Protein AF-A0A8I0VM81-F1 (afdb_monomer)

Sequence (517 aa):
MTWNPAQVHGLEARKIKYLVVPFTRGTGVDLGCGQERIWPGTLGIDRTLSPHGAGIARDIADLSIFADQSLDHLFSSHALDHFPAHRTREILGEWWRVLKPGGYLVLYLPHKDHFPQVGQPGCPPEHRCDLDEDTLLDLMRSIASPSGFGVVVEINEVRHAGHEYSLLQVFQKTRQPGFTAAPSLSGRKRALVIRYGGFGDILQAASVFPGLKAQGYEVWVNTTPKGRDILAFDPHIDGWWLQDTDQVPNTELGDYWQALRQRFDRVINLSESVEETLLTLPHRVNDQWHNQARRLLLNHNHMTVIHALAGVPEGSRLRFHASPVEQRQAQRMRQALGKGAVVMWVLSGSSLHKAWPFVDHVLAALLMTRPDIRIVLVGDAACRILEGGWRLERRVFRRSGRWSMRRTLSFAQQVDVLVGPETGVMNAMGLENVGKVLFLSHSSVENISSHWKNTINLKPPTEVTCHPCHRLHYGWERCHRDPQTGAAWCAAAIAPDRVTAAILFLLGEFHEKRRGH

Radius of gyration: 28.08 Å; Cα contacts (8 Å, |Δi|>4): 1037; chains: 1; bounding box: 65×52×95 Å

pLDDT: mean 93.03, std 8.98, range [35.0, 98.81]

Solvent-accessible surface area (backbone atoms only — not comparable to full-atom values): 28157 Å² total; per-residue (Å²): 115,53,61,52,83,93,74,66,81,91,56,71,53,71,82,47,44,68,81,41,42,60,52,65,37,80,56,33,40,22,39,44,25,44,66,50,30,90,33,92,85,45,47,13,30,12,78,52,70,28,101,60,13,5,79,39,64,41,62,79,69,60,56,78,94,50,57,71,47,68,25,35,14,41,38,34,40,72,38,72,38,50,39,48,61,90,47,49,60,60,33,52,40,45,57,54,45,26,36,18,71,74,12,24,43,37,42,38,36,61,20,45,78,22,34,62,37,72,92,41,87,86,36,57,89,62,52,42,35,73,39,50,74,64,59,52,51,53,46,50,49,68,45,28,67,84,66,58,27,10,39,35,38,72,39,84,43,85,39,64,65,86,88,33,26,27,30,41,37,29,37,32,32,31,75,59,65,53,79,43,68,48,81,71,78,88,81,60,49,34,33,35,40,32,36,63,82,57,71,36,52,41,46,58,58,53,30,44,39,63,41,44,44,74,72,59,34,44,30,28,40,30,26,34,66,76,47,45,64,63,49,71,53,42,89,55,60,74,47,75,47,41,43,56,87,77,53,68,52,80,90,45,48,66,61,40,56,54,56,49,50,78,76,30,84,34,70,37,77,53,51,58,57,45,51,68,60,38,23,24,42,82,94,43,75,74,53,72,52,57,68,66,57,44,51,71,73,30,61,50,39,50,64,57,52,48,20,56,75,61,72,34,76,79,72,94,54,47,66,72,43,64,47,76,66,46,46,54,51,25,51,52,53,48,55,73,72,49,82,60,54,35,39,35,36,40,58,49,36,101,32,68,54,26,33,57,80,52,58,67,62,32,52,54,49,47,59,71,77,35,84,53,48,32,39,37,40,34,34,53,63,76,45,42,67,81,46,55,90,43,74,81,44,88,49,48,44,82,33,30,53,71,55,54,68,63,59,48,51,35,35,56,77,66,33,53,33,41,35,30,32,86,29,36,70,53,58,44,41,30,67,38,85,40,24,32,42,37,40,41,40,32,51,47,55,56,26,74,46,71,80,38,38,59,60,48,79,43,61,40,53,86,84,46,75,62,58,52,52,36,52,59,52,94,58,65,92,86,46,63,64,30,87,88,75,66,29,23,38,44,32,60,55,46,56,51,67,62,54,44,52,52,54,44,46,68,72,53,74,73,70,76,82,81,77,85,131

Secondary structure (DSSP, 8-state):
----GGG--S-GGGGTGGGGGGGS-SSEEEET-TT--SSTTSEEEESS--TTS-SEES-TT--TTS-TT-EEEEEEES-GGGS-HHHHHHHHHHHHHHEEEEEEEEEEEE-TTTSPPTTSTT--TT------HHHHHHHHHHHHHHHT-EEEEEEEEEE-STT--EEEEEEEEESS--EEEPPPP-SS-EEEEE--S-HHHHHHHHTTHHHHHHTTPEEEEEE-HHHHHHHTT-TT--EEEE--TTSS-GGGHHHHHHHHTTTSSEEEE-TTTTBTTTBBPTTSGGGGS-HHHHHHHH-S-HHHHHHHHTT---S--------HHHHHHHHHHHHHT-SS-EEEEE-B-SSGGGB-TTHHHHHHHHHHH-TT-EEEEE--SGGGGTTGGGTT-TTEEE-TTTS-HHHHHHHHTT-SEEEEESSHHHHHHTTSSSEEEEE-SSS-HHHHTTT-SSEEEEPPPTT-TT-S--B--SSGGGSPBPTTT-SBHHHHTS-HHHHHHHHHHHTTTTSTTSS--

Mean predicted aligned error: 5.78 Å

Structure (mmCIF, N/CA/C/O backbone):
data_AF-A0A8I0VM81-F1
#
_entry.id   AF-A0A8I0VM81-F1
#
loop_
_atom_site.group_PDB
_atom_site.id
_atom_site.type_symbol
_atom_site.label_atom_id
_atom_site.label_alt_id
_atom_site.label_comp_id
_atom_site.label_asym_id
_atom_site.label_entity_id
_atom_site.label_seq_id
_atom_site.pdbx_PDB_ins_code
_atom_site.Cartn_x
_atom_site.Cartn_y
_atom_site.Cartn_z
_atom_site.occupancy
_atom_site.B_iso_or_equiv
_atom_site.auth_seq_id
_atom_site.auth_comp_id
_atom_site.auth_asym_id
_atom_site.auth_atom_id
_atom_site.pdbx_PDB_model_num
ATOM 1 N N . MET A 1 1 ? 32.834 -9.436 -25.940 1.00 58.72 1 MET A N 1
ATOM 2 C CA . MET A 1 1 ? 31.536 -9.588 -26.626 1.00 58.72 1 MET A CA 1
ATOM 3 C C . MET A 1 1 ? 30.757 -10.700 -25.939 1.00 58.72 1 MET A C 1
ATOM 5 O O . MET A 1 1 ? 31.308 -11.784 -25.784 1.00 58.72 1 MET A O 1
ATOM 9 N N . THR A 1 2 ? 29.548 -10.404 -25.459 1.00 74.75 2 THR A N 1
ATOM 10 C CA . THR A 1 2 ? 28.706 -11.318 -24.650 1.00 74.75 2 THR A CA 1
ATOM 11 C C . THR A 1 2 ? 27.475 -11.799 -25.417 1.00 74.75 2 THR A C 1
ATOM 13 O O . THR A 1 2 ? 26.868 -12.802 -25.054 1.00 74.75 2 THR A O 1
ATOM 16 N N . TRP A 1 3 ? 27.112 -11.086 -26.484 1.00 78.00 3 TRP A N 1
ATOM 17 C CA . TRP A 1 3 ? 26.003 -11.423 -27.362 1.00 78.00 3 TRP A CA 1
ATOM 18 C C . TRP A 1 3 ? 26.213 -12.745 -28.116 1.00 78.00 3 TRP A C 1
ATOM 20 O O . TRP A 1 3 ? 27.308 -13.037 -28.602 1.00 78.00 3 TRP A O 1
ATOM 30 N N . ASN A 1 4 ? 25.133 -13.518 -28.244 1.00 75.69 4 ASN A N 1
ATOM 31 C CA . ASN A 1 4 ? 25.084 -14.758 -29.009 1.00 75.69 4 ASN A CA 1
ATOM 32 C C . ASN A 1 4 ? 23.748 -14.840 -29.772 1.00 75.69 4 ASN A C 1
ATOM 34 O O . ASN A 1 4 ? 22.698 -14.886 -29.124 1.00 75.69 4 ASN A O 1
ATOM 38 N N . PRO A 1 5 ? 23.753 -14.925 -31.117 1.00 73.06 5 PRO A N 1
ATOM 39 C CA . PRO A 1 5 ? 22.527 -14.958 -31.916 1.00 73.06 5 PRO A CA 1
ATOM 40 C C . PRO A 1 5 ? 21.625 -16.158 -31.594 1.00 73.06 5 PRO A C 1
ATOM 42 O O . PRO A 1 5 ? 20.412 -16.065 -31.741 1.00 73.06 5 PRO A O 1
ATOM 45 N N . ALA A 1 6 ? 22.183 -17.266 -31.095 1.00 72.00 6 ALA A N 1
ATOM 46 C CA . ALA A 1 6 ? 21.407 -18.443 -30.694 1.00 72.00 6 ALA A CA 1
ATOM 47 C C . ALA A 1 6 ? 20.615 -18.249 -29.384 1.00 72.00 6 ALA A C 1
ATOM 49 O O . ALA A 1 6 ? 19.796 -19.096 -29.033 1.00 72.00 6 ALA A O 1
ATOM 50 N N . GLN A 1 7 ? 20.879 -17.169 -28.642 1.00 66.69 7 GLN A N 1
ATOM 51 C CA . GLN A 1 7 ? 20.300 -16.879 -27.323 1.00 66.69 7 GLN A CA 1
ATOM 52 C C . GLN A 1 7 ? 19.386 -15.642 -27.342 1.00 66.69 7 GLN A C 1
ATOM 54 O O . GLN A 1 7 ? 18.894 -15.215 -26.297 1.00 66.69 7 GLN A O 1
ATOM 59 N N . VAL A 1 8 ? 19.149 -15.062 -28.524 1.00 67.44 8 VAL A N 1
ATOM 60 C CA . VAL A 1 8 ? 18.204 -13.958 -28.712 1.00 67.44 8 VAL A CA 1
ATOM 61 C C . VAL A 1 8 ? 16.804 -14.542 -28.861 1.00 67.44 8 VAL A C 1
ATOM 63 O O . VAL A 1 8 ? 16.516 -15.272 -29.807 1.00 67.44 8 VAL A O 1
ATOM 66 N N . HIS A 1 9 ? 15.920 -14.218 -27.920 1.00 62.53 9 HIS A N 1
ATOM 67 C CA . HIS A 1 9 ? 14.547 -14.736 -27.897 1.00 62.53 9 HIS A CA 1
ATOM 68 C C . HIS A 1 9 ? 13.493 -13.685 -28.276 1.00 62.53 9 HIS A C 1
ATOM 70 O O . HIS A 1 9 ? 12.300 -13.941 -28.143 1.00 62.53 9 HIS A O 1
ATOM 76 N N . GLY A 1 10 ? 13.918 -12.497 -28.724 1.00 67.06 10 GLY A N 1
ATOM 77 C CA . GLY A 1 10 ? 13.030 -11.429 -29.201 1.00 67.06 10 GLY A CA 1
ATOM 78 C C . GLY A 1 10 ? 12.176 -10.754 -28.121 1.00 67.06 10 GLY A C 1
ATOM 79 O O . GLY A 1 10 ? 11.308 -9.959 -28.455 1.00 67.06 10 GLY A O 1
ATOM 80 N N . LEU A 1 11 ? 12.401 -11.062 -26.838 1.00 83.00 11 LEU A N 1
ATOM 81 C CA . LEU A 1 11 ? 11.611 -10.574 -25.698 1.00 83.00 11 LEU A CA 1
ATOM 82 C C . LEU A 1 11 ? 12.525 -10.103 -24.559 1.00 83.00 11 LEU A C 1
ATOM 84 O O . LEU A 1 11 ? 12.407 -10.524 -23.406 1.00 83.00 11 LEU A O 1
ATOM 88 N N . GLU A 1 12 ? 13.471 -9.232 -24.904 1.00 90.75 12 GLU A N 1
ATOM 89 C CA . GLU A 1 12 ? 14.522 -8.728 -24.011 1.00 90.75 12 GLU A CA 1
ATOM 90 C C . GLU A 1 12 ? 13.960 -8.024 -22.764 1.00 90.75 12 GLU A C 1
ATOM 92 O O . GLU A 1 12 ? 14.500 -8.186 -21.668 1.00 90.75 12 GLU A O 1
ATOM 97 N N . ALA A 1 13 ? 12.807 -7.355 -22.884 1.00 92.25 13 ALA A N 1
ATOM 98 C CA . ALA A 1 13 ? 12.111 -6.709 -21.770 1.00 92.25 13 ALA A CA 1
ATOM 99 C C . ALA A 1 13 ? 11.841 -7.658 -20.584 1.00 92.25 13 ALA A C 1
ATOM 101 O O . ALA A 1 13 ? 11.874 -7.231 -19.425 1.00 92.25 13 ALA A O 1
ATOM 102 N N . ARG A 1 14 ? 11.642 -8.965 -20.834 1.00 92.19 14 ARG A N 1
ATOM 103 C CA . ARG A 1 14 ? 11.412 -9.967 -19.776 1.00 92.19 14 ARG A CA 1
ATOM 104 C C . ARG A 1 14 ? 12.571 -10.060 -18.783 1.00 92.19 14 ARG A C 1
ATOM 106 O O . ARG A 1 14 ? 12.332 -10.373 -17.620 1.00 92.19 14 ARG A O 1
ATOM 113 N N . LYS A 1 15 ? 13.803 -9.751 -19.209 1.00 91.94 15 LYS A N 1
ATOM 114 C CA . LYS A 1 15 ? 15.009 -9.813 -18.363 1.00 91.94 15 LYS A CA 1
ATOM 115 C C . LYS A 1 15 ? 14.987 -8.776 -17.238 1.00 91.94 15 LYS A C 1
ATOM 117 O O . LYS A 1 15 ? 15.575 -9.005 -16.184 1.00 91.94 15 LYS A O 1
ATOM 122 N N . ILE A 1 16 ? 14.286 -7.656 -17.437 1.00 93.25 16 ILE A N 1
ATOM 123 C CA . ILE A 1 16 ? 14.279 -6.532 -16.491 1.00 93.25 16 ILE A CA 1
ATOM 124 C C . ILE A 1 16 ? 12.892 -6.116 -16.009 1.00 93.25 16 ILE A C 1
ATOM 126 O O . ILE A 1 16 ? 12.821 -5.275 -15.114 1.00 93.25 16 ILE A O 1
ATOM 130 N N . LYS A 1 17 ? 11.797 -6.695 -16.528 1.00 94.44 17 LYS A N 1
ATOM 131 C CA . LYS A 1 17 ? 10.436 -6.200 -16.249 1.00 94.44 17 LYS A CA 1
ATOM 132 C C . LYS A 1 17 ? 10.152 -6.038 -14.754 1.00 94.44 17 LYS A C 1
ATOM 134 O O . LYS A 1 17 ? 9.746 -4.973 -14.304 1.00 94.44 17 LYS A O 1
ATOM 139 N N . TYR A 1 18 ? 10.507 -7.032 -13.944 1.00 95.31 18 TYR A N 1
ATOM 140 C CA . TYR A 1 18 ? 10.330 -7.001 -12.488 1.00 95.31 18 TYR A CA 1
ATOM 141 C C . TYR A 1 18 ? 11.178 -5.940 -11.772 1.00 95.31 18 TYR A C 1
ATOM 143 O O . TYR A 1 18 ? 10.794 -5.441 -10.717 1.00 95.31 18 TYR A O 1
ATOM 151 N N . LEU A 1 19 ? 12.317 -5.562 -12.349 1.00 92.31 19 LEU A N 1
ATOM 152 C CA . LEU A 1 19 ? 13.244 -4.586 -11.775 1.00 92.31 19 LEU A CA 1
ATOM 153 C C . LEU A 1 19 ? 12.796 -3.146 -12.041 1.00 92.31 19 LEU A C 1
ATOM 155 O O . LEU A 1 19 ? 13.260 -2.234 -11.362 1.00 92.31 19 LEU A O 1
ATOM 159 N N . VAL A 1 20 ? 11.882 -2.946 -12.996 1.00 95.31 20 VAL A N 1
ATOM 160 C CA . VAL A 1 20 ? 11.393 -1.620 -13.392 1.00 95.31 20 VAL A CA 1
ATOM 161 C C . VAL A 1 20 ? 9.955 -1.334 -12.956 1.00 95.31 20 VAL A C 1
ATOM 163 O O . VAL A 1 20 ? 9.385 -0.308 -13.329 1.00 95.31 20 VAL A O 1
ATOM 166 N N . VAL A 1 21 ? 9.367 -2.202 -12.124 1.00 97.00 21 VAL A N 1
ATOM 167 C CA . VAL A 1 21 ? 8.004 -2.040 -11.585 1.00 97.00 21 VAL A CA 1
ATOM 168 C C . VAL A 1 21 ? 7.777 -0.647 -10.974 1.00 97.00 21 VAL A C 1
ATOM 170 O O . VAL A 1 21 ? 6.811 0.001 -11.379 1.00 97.00 21 VAL A O 1
ATOM 173 N N . PRO A 1 22 ? 8.652 -0.096 -10.104 1.00 96.25 22 PRO A N 1
ATOM 174 C CA . PRO A 1 22 ? 8.418 1.227 -9.515 1.00 96.25 22 PRO A CA 1
ATOM 175 C C . PRO A 1 22 ? 8.379 2.377 -10.529 1.00 96.25 22 PRO A C 1
ATOM 177 O O . PRO A 1 22 ? 7.741 3.397 -10.263 1.00 96.25 22 PRO A O 1
ATOM 180 N N . PHE A 1 23 ? 9.035 2.203 -11.679 1.00 97.06 23 PHE A N 1
ATOM 181 C CA . PHE A 1 23 ? 9.222 3.224 -12.714 1.00 97.06 23 PHE A CA 1
ATOM 182 C C . PHE A 1 23 ? 8.227 3.092 -13.872 1.00 97.06 23 PHE A C 1
ATOM 184 O O . PHE A 1 23 ? 8.197 3.933 -14.760 1.00 97.06 23 PHE A O 1
ATOM 191 N N . THR A 1 24 ? 7.392 2.052 -13.859 1.00 97.31 24 THR A N 1
ATOM 192 C CA . THR A 1 24 ? 6.372 1.772 -14.886 1.00 97.31 24 THR A CA 1
ATOM 193 C C . THR A 1 24 ? 4.955 1.856 -14.311 1.00 97.31 24 THR A C 1
ATOM 195 O O . THR A 1 24 ? 4.049 1.125 -14.701 1.00 97.31 24 THR A O 1
ATOM 198 N N . ARG A 1 25 ? 4.776 2.749 -13.331 1.00 96.19 25 ARG A N 1
ATOM 199 C CA . ARG A 1 25 ? 3.513 3.011 -12.621 1.00 96.19 25 ARG A CA 1
ATOM 200 C C . ARG A 1 25 ? 2.674 4.079 -13.323 1.00 96.19 25 ARG A C 1
ATOM 202 O O . ARG A 1 25 ? 3.205 4.912 -14.056 1.00 96.19 25 ARG A O 1
ATOM 209 N N . GLY A 1 26 ? 1.371 4.093 -13.054 1.00 95.56 26 GLY A N 1
ATOM 210 C CA . GLY A 1 26 ? 0.428 5.032 -13.664 1.00 95.56 26 GLY A CA 1
ATOM 211 C C . GLY A 1 26 ? 0.175 4.780 -15.155 1.00 95.56 26 GLY A C 1
ATOM 212 O O . GLY A 1 26 ? 0.268 3.657 -15.643 1.00 95.56 26 GLY A O 1
ATOM 213 N N . THR A 1 27 ? -0.178 5.841 -15.881 1.00 96.62 27 THR A N 1
ATOM 214 C CA . THR A 1 27 ? -0.469 5.788 -17.321 1.00 96.62 27 THR A CA 1
ATOM 215 C C . THR A 1 27 ? 0.825 5.907 -18.113 1.00 96.62 27 THR A C 1
ATOM 217 O O . THR A 1 27 ? 1.465 6.957 -18.083 1.00 96.62 27 THR A O 1
ATOM 220 N N . GLY A 1 28 ? 1.203 4.876 -18.861 1.00 96.56 28 GLY A N 1
ATOM 221 C CA . GLY A 1 28 ? 2.405 4.936 -19.685 1.00 96.56 28 GLY A CA 1
ATOM 222 C C . GLY A 1 28 ? 2.358 4.065 -20.923 1.00 96.56 28 GLY A C 1
ATOM 223 O O . GLY A 1 28 ? 1.362 3.387 -21.200 1.00 96.56 28 GLY A O 1
ATOM 224 N N . VAL A 1 29 ? 3.443 4.156 -21.685 1.00 98.00 29 VAL A N 1
ATOM 225 C CA . VAL A 1 29 ? 3.566 3.569 -23.018 1.00 98.00 29 VAL A CA 1
ATOM 226 C C . VAL A 1 29 ? 4.825 2.715 -23.107 1.00 98.00 29 VAL A C 1
ATOM 228 O O . VAL A 1 29 ? 5.884 3.113 -22.623 1.00 98.00 29 VAL A O 1
ATOM 231 N N . ASP A 1 30 ? 4.691 1.562 -23.752 1.00 98.06 30 ASP A N 1
ATOM 232 C CA . ASP A 1 30 ? 5.778 0.677 -24.153 1.00 98.06 30 ASP A CA 1
ATOM 233 C C . ASP A 1 30 ? 6.073 0.879 -25.649 1.00 98.06 30 ASP A C 1
ATOM 235 O O . ASP A 1 30 ? 5.222 0.615 -26.506 1.00 98.06 30 ASP A O 1
ATOM 239 N N . LEU A 1 31 ? 7.247 1.432 -25.948 1.00 98.19 31 LEU A N 1
ATOM 240 C CA . LEU A 1 31 ? 7.674 1.887 -27.267 1.00 98.19 31 LEU A CA 1
ATOM 241 C C . LEU A 1 31 ? 8.590 0.849 -27.918 1.00 98.19 31 LEU A C 1
ATOM 243 O O . LEU A 1 31 ? 9.708 0.620 -27.450 1.00 98.19 31 LEU A O 1
ATOM 247 N N . GLY A 1 32 ? 8.139 0.281 -29.036 1.00 95.56 32 GLY A N 1
ATOM 248 C CA . GLY A 1 32 ? 8.839 -0.808 -29.720 1.00 95.56 32 GLY A CA 1
ATOM 249 C C . GLY A 1 32 ? 8.583 -2.164 -29.063 1.00 95.56 32 GLY A C 1
ATOM 250 O O . GLY A 1 32 ? 9.457 -3.022 -29.046 1.00 95.56 32 GLY A O 1
ATOM 251 N N . CYS A 1 33 ? 7.400 -2.337 -28.467 1.00 94.56 33 CYS A N 1
ATOM 252 C CA . CYS A 1 33 ? 7.036 -3.529 -27.698 1.00 94.56 33 CYS A CA 1
ATOM 253 C C . CYS A 1 33 ? 6.913 -4.819 -28.534 1.00 94.56 33 CYS A C 1
ATOM 255 O O . CYS A 1 33 ? 6.837 -5.918 -27.985 1.00 94.56 33 CYS A O 1
ATOM 257 N N . GLY A 1 34 ? 6.852 -4.718 -29.864 1.00 92.12 34 GLY A N 1
ATOM 258 C CA . GLY A 1 34 ? 6.704 -5.856 -30.760 1.00 92.12 34 GLY A CA 1
ATOM 259 C C . GLY A 1 34 ? 5.517 -6.747 -30.390 1.00 92.12 34 GLY A C 1
ATOM 260 O O . GLY A 1 34 ? 4.350 -6.345 -30.450 1.00 92.12 34 GLY A O 1
ATOM 261 N N . GLN A 1 35 ? 5.819 -7.995 -30.027 1.00 91.50 35 GLN A N 1
ATOM 262 C CA . GLN A 1 35 ? 4.807 -9.012 -29.748 1.00 91.50 35 GLN A CA 1
ATOM 263 C C . GLN A 1 35 ? 4.232 -8.954 -28.330 1.00 91.50 35 GLN A C 1
ATOM 265 O O . GLN A 1 35 ? 3.115 -9.439 -28.141 1.00 91.50 35 GLN A O 1
ATOM 270 N N . GLU A 1 36 ? 4.940 -8.361 -27.367 1.00 92.94 36 GLU A N 1
ATOM 271 C CA . GLU A 1 36 ? 4.566 -8.362 -25.952 1.00 92.94 36 GLU A CA 1
ATOM 272 C C . GLU A 1 36 ? 4.892 -7.020 -25.297 1.00 92.94 36 GLU A C 1
ATOM 274 O O . GLU A 1 36 ? 6.033 -6.571 -25.290 1.00 92.94 36 GLU A O 1
ATOM 279 N N . ARG A 1 37 ? 3.884 -6.408 -24.680 1.00 93.81 37 ARG A N 1
ATOM 280 C CA . ARG A 1 37 ? 4.085 -5.238 -23.821 1.00 93.81 37 ARG A CA 1
ATOM 281 C C . ARG A 1 37 ? 4.566 -5.647 -22.434 1.00 93.81 37 ARG A C 1
ATOM 283 O O . ARG A 1 37 ? 4.169 -6.690 -21.921 1.00 93.81 37 ARG A O 1
ATOM 290 N N . ILE A 1 38 ? 5.329 -4.774 -21.786 1.00 94.56 38 ILE A N 1
ATOM 291 C CA . ILE A 1 38 ? 5.915 -5.011 -20.466 1.00 94.56 38 ILE A CA 1
ATOM 292 C C . ILE A 1 38 ? 4.874 -5.409 -19.414 1.00 94.56 38 ILE A C 1
ATOM 294 O O . ILE A 1 38 ? 5.115 -6.338 -18.641 1.00 94.56 38 ILE A O 1
ATOM 298 N N . TRP A 1 39 ? 3.709 -4.752 -19.420 1.00 94.19 39 TRP A N 1
ATOM 299 C CA . TRP A 1 39 ? 2.582 -5.059 -18.541 1.00 94.19 39 TRP A CA 1
ATOM 300 C C . TRP A 1 39 ? 1.260 -5.065 -19.307 1.00 94.19 39 TRP A C 1
ATOM 302 O O . TRP A 1 39 ? 1.053 -4.210 -20.172 1.00 94.19 39 TRP A O 1
ATOM 312 N N . PRO A 1 40 ? 0.294 -5.929 -18.938 1.00 91.69 40 PRO A N 1
ATOM 313 C CA . PRO A 1 40 ? -1.028 -5.943 -19.559 1.00 91.69 40 PRO A CA 1
ATOM 314 C C . PRO A 1 40 ? -1.755 -4.590 -19.543 1.00 91.69 40 PRO A C 1
ATOM 316 O O . PRO A 1 40 ? -2.507 -4.325 -20.480 1.00 91.69 40 PRO A O 1
ATOM 319 N N . GLY A 1 41 ? -1.522 -3.754 -18.523 1.00 90.19 41 GLY A N 1
ATOM 320 C CA . GLY A 1 41 ? -2.127 -2.425 -18.368 1.00 90.19 41 GLY A CA 1
ATOM 321 C C . GLY A 1 41 ? -1.412 -1.270 -19.086 1.00 90.19 41 GLY A C 1
ATOM 322 O O . GLY A 1 41 ? -1.946 -0.164 -19.106 1.00 90.19 41 GLY A O 1
ATOM 323 N N . THR A 1 42 ? -0.233 -1.494 -19.673 1.00 94.56 42 THR A N 1
ATOM 324 C CA . THR A 1 42 ? 0.529 -0.466 -20.406 1.00 94.56 42 THR A CA 1
ATOM 325 C C . THR A 1 42 ? 0.056 -0.380 -21.862 1.00 94.56 42 THR A C 1
ATOM 327 O O . THR A 1 42 ? -0.331 -1.382 -22.459 1.00 94.56 42 THR A O 1
ATOM 330 N N . LEU A 1 43 ? 0.080 0.806 -22.472 1.00 96.44 43 LEU A N 1
ATOM 331 C CA . LEU A 1 43 ? -0.235 0.948 -23.897 1.00 96.44 43 LEU A CA 1
ATOM 332 C C . LEU A 1 43 ? 0.988 0.578 -24.749 1.00 96.44 43 LEU A C 1
ATOM 334 O O . LEU A 1 43 ? 2.021 1.223 -24.634 1.00 96.44 43 LEU A O 1
ATOM 338 N N . GLY A 1 44 ? 0.882 -0.428 -25.616 1.00 97.38 44 GLY A N 1
ATOM 339 C CA . GLY A 1 44 ? 1.959 -0.789 -26.547 1.00 97.38 44 GLY A CA 1
ATOM 340 C C . GLY A 1 44 ? 1.876 -0.025 -27.872 1.00 97.38 44 GLY A C 1
ATOM 341 O O . GLY A 1 44 ? 0.796 0.031 -28.472 1.00 97.38 44 GLY A O 1
ATOM 342 N N . ILE A 1 45 ? 3.004 0.508 -28.351 1.00 97.69 45 ILE A N 1
ATOM 343 C CA . ILE A 1 45 ? 3.150 1.113 -29.685 1.00 97.69 45 ILE A CA 1
ATOM 344 C C . ILE A 1 45 ? 4.303 0.441 -30.423 1.00 97.69 45 ILE A C 1
ATOM 346 O O . ILE A 1 45 ? 5.410 0.329 -29.900 1.00 97.69 45 ILE A O 1
ATOM 350 N N . ASP A 1 46 ? 4.042 0.031 -31.656 1.00 96.06 46 ASP A N 1
ATOM 351 C CA . ASP A 1 46 ? 5.042 -0.481 -32.592 1.00 96.06 46 ASP A CA 1
ATOM 352 C C . ASP A 1 46 ? 4.577 -0.185 -34.028 1.00 96.06 46 ASP A C 1
ATOM 354 O O . ASP A 1 46 ? 3.484 0.331 -34.233 1.00 96.06 46 ASP A O 1
ATOM 358 N N . ARG A 1 47 ? 5.362 -0.517 -35.050 1.00 93.38 47 ARG A N 1
ATOM 359 C CA . ARG A 1 47 ? 4.976 -0.404 -36.463 1.00 93.38 47 ARG A CA 1
ATOM 360 C C . ARG A 1 47 ? 3.893 -1.405 -36.864 1.00 93.38 47 ARG A C 1
ATOM 362 O O . ARG A 1 47 ? 3.172 -1.153 -37.825 1.00 93.38 47 ARG A O 1
ATOM 369 N N . THR A 1 48 ? 3.778 -2.523 -36.145 1.00 91.62 48 THR A N 1
ATOM 370 C CA . THR A 1 48 ? 2.814 -3.596 -36.436 1.00 91.62 48 THR A CA 1
ATOM 371 C C . THR A 1 48 ? 1.983 -3.914 -35.201 1.00 91.62 48 THR A C 1
ATOM 373 O O . THR A 1 48 ? 2.531 -4.032 -34.112 1.00 91.62 48 THR A O 1
ATOM 376 N N . LEU A 1 49 ? 0.668 -4.084 -35.370 1.00 94.75 49 LEU A N 1
ATOM 377 C CA . LEU A 1 49 ? -0.220 -4.501 -34.282 1.00 94.75 49 LEU A CA 1
ATOM 378 C C . LEU A 1 49 ? 0.091 -5.931 -33.821 1.00 94.75 49 LEU A C 1
ATOM 380 O O . LEU A 1 49 ? 0.339 -6.815 -34.641 1.00 94.75 49 LEU A O 1
ATOM 384 N N . SER A 1 50 ? -0.014 -6.170 -32.514 1.00 93.25 50 SER A N 1
ATOM 385 C CA . SER A 1 50 ? 0.062 -7.504 -31.911 1.00 93.25 50 SER A CA 1
ATOM 386 C C . SER A 1 50 ? -0.990 -7.642 -30.806 1.00 93.25 50 SER A C 1
ATOM 388 O O . SER A 1 50 ? -1.074 -6.755 -29.954 1.00 93.25 50 SER A O 1
ATOM 390 N N . PRO A 1 51 ? -1.748 -8.756 -30.731 1.00 90.31 51 PRO A N 1
ATOM 391 C CA . PRO A 1 51 ? -2.760 -8.964 -29.690 1.00 90.31 51 PRO A CA 1
ATOM 392 C C . PRO A 1 51 ? -2.240 -8.796 -28.253 1.00 90.31 51 PRO A C 1
ATOM 394 O O . PRO A 1 51 ? -2.951 -8.282 -27.388 1.00 90.31 51 PRO A O 1
ATOM 397 N N . HIS A 1 52 ? -0.995 -9.207 -28.002 1.00 90.69 52 HIS A N 1
ATOM 398 C CA . HIS A 1 52 ? -0.351 -9.128 -26.686 1.00 90.69 52 HIS A CA 1
ATOM 399 C C . HIS A 1 52 ? 0.708 -8.022 -26.591 1.00 90.69 52 HIS A C 1
ATOM 401 O O . HIS A 1 52 ? 1.256 -7.805 -25.514 1.00 90.69 52 HIS A O 1
ATOM 407 N N . GLY A 1 53 ? 0.967 -7.304 -27.686 1.00 92.81 53 GLY A N 1
ATOM 408 C CA . GLY A 1 53 ? 1.979 -6.255 -27.782 1.00 92.81 53 GLY A CA 1
ATOM 409 C C . GLY A 1 53 ? 1.345 -4.922 -28.143 1.00 92.81 53 GLY A C 1
ATOM 410 O O . GLY A 1 53 ? 0.561 -4.368 -27.362 1.00 92.81 53 GLY A O 1
ATOM 411 N N . ALA A 1 54 ? 1.687 -4.422 -29.329 1.00 94.00 54 ALA A N 1
ATOM 412 C CA . ALA A 1 54 ? 1.246 -3.120 -29.804 1.00 94.00 54 ALA A CA 1
ATOM 413 C C . ALA A 1 54 ? -0.265 -3.059 -30.056 1.00 94.00 54 ALA A C 1
ATOM 415 O O . ALA A 1 54 ? -0.798 -3.733 -30.940 1.00 94.00 54 ALA A O 1
ATOM 416 N N . GLY A 1 55 ? -0.937 -2.180 -29.309 1.00 94.38 55 GLY A N 1
ATOM 417 C CA . GLY A 1 55 ? -2.333 -1.806 -29.541 1.00 94.38 55 GLY A CA 1
ATOM 418 C C . GLY A 1 55 ? -2.489 -0.651 -30.534 1.00 94.38 55 GLY A C 1
ATOM 419 O O . GLY A 1 55 ? -3.595 -0.397 -31.003 1.00 94.38 55 GLY A O 1
ATOM 420 N N . ILE A 1 56 ? -1.395 0.046 -30.860 1.00 95.25 56 ILE A N 1
ATOM 421 C CA . ILE A 1 56 ? -1.351 1.135 -31.842 1.00 95.25 56 ILE A CA 1
ATOM 422 C C . ILE A 1 56 ? -0.196 0.879 -32.811 1.00 95.25 56 ILE A C 1
ATOM 424 O O . ILE A 1 56 ? 0.944 0.710 -32.380 1.00 95.25 56 ILE A O 1
ATOM 428 N N . ALA A 1 57 ? -0.493 0.899 -34.113 1.00 96.38 57 ALA A N 1
ATOM 429 C CA . ALA A 1 57 ? 0.507 0.831 -35.172 1.00 96.38 57 ALA A CA 1
ATOM 430 C C . ALA A 1 57 ? 0.982 2.243 -35.555 1.00 96.38 57 ALA A C 1
ATOM 432 O O . ALA A 1 57 ? 0.249 2.973 -36.226 1.00 96.38 57 ALA A O 1
ATOM 433 N N . ARG A 1 58 ? 2.178 2.654 -35.116 1.00 95.69 58 ARG A N 1
ATOM 434 C CA . ARG A 1 58 ? 2.784 3.955 -35.453 1.00 95.69 58 ARG A CA 1
ATOM 435 C C . ARG A 1 58 ? 4.306 3.939 -35.288 1.00 95.69 58 ARG A C 1
ATOM 437 O O . ARG A 1 58 ? 4.848 3.134 -34.537 1.00 95.69 58 ARG A O 1
ATOM 444 N N . ASP A 1 59 ? 4.995 4.853 -35.970 1.00 95.50 59 ASP A N 1
ATOM 445 C CA . ASP A 1 59 ? 6.412 5.117 -35.709 1.00 95.50 59 ASP A CA 1
ATOM 446 C C . ASP A 1 59 ? 6.591 5.718 -34.307 1.00 95.50 59 ASP A C 1
ATOM 448 O O . ASP A 1 59 ? 5.998 6.745 -33.981 1.00 95.50 59 ASP A O 1
ATOM 452 N N . ILE A 1 60 ? 7.420 5.080 -33.482 1.00 97.00 60 ILE A N 1
ATOM 453 C CA . ILE A 1 60 ? 7.723 5.538 -32.123 1.00 97.00 60 ILE A CA 1
ATOM 454 C C . ILE A 1 60 ? 8.578 6.812 -32.105 1.00 97.00 60 ILE A C 1
ATOM 456 O O . ILE A 1 60 ? 8.703 7.424 -31.051 1.00 97.00 60 ILE A O 1
ATOM 460 N N . ALA A 1 61 ? 9.132 7.244 -33.245 1.00 97.38 61 ALA A N 1
ATOM 461 C CA . ALA A 1 61 ? 9.798 8.542 -33.383 1.00 97.38 61 ALA A CA 1
ATOM 462 C C . ALA A 1 61 ? 8.834 9.743 -33.355 1.00 97.38 61 ALA A C 1
ATOM 464 O O . ALA A 1 61 ? 9.273 10.861 -33.103 1.00 97.38 61 ALA A O 1
ATOM 465 N N . ASP A 1 62 ? 7.542 9.525 -33.611 1.00 96.44 62 ASP A N 1
ATOM 466 C CA . ASP A 1 62 ? 6.506 10.556 -33.569 1.00 96.44 62 ASP A CA 1
ATOM 467 C C . ASP A 1 62 ? 5.521 10.216 -32.451 1.00 96.44 62 ASP A C 1
ATOM 469 O O . ASP A 1 62 ? 4.784 9.237 -32.552 1.00 96.44 62 ASP A O 1
ATOM 473 N N . LEU A 1 63 ? 5.466 11.037 -31.395 1.00 97.38 63 LEU A N 1
ATOM 474 C CA . LEU A 1 63 ? 4.526 10.890 -30.286 1.00 97.38 63 LEU A CA 1
ATOM 475 C C . LEU A 1 63 ? 3.393 11.933 -30.289 1.00 97.38 63 LEU A C 1
ATOM 477 O O . LEU A 1 63 ? 2.703 12.088 -29.284 1.00 97.38 63 LEU A O 1
ATOM 481 N N . SER A 1 64 ? 3.106 12.558 -31.435 1.00 96.50 64 SER A N 1
ATOM 482 C CA . SER A 1 64 ? 2.100 13.625 -31.600 1.00 96.50 64 SER A CA 1
ATOM 483 C C . SER A 1 64 ? 0.665 13.294 -31.163 1.00 96.50 64 SER A C 1
ATOM 485 O O . SER A 1 64 ? -0.068 14.209 -30.793 1.00 96.50 64 SER A O 1
ATOM 487 N N . ILE A 1 65 ? 0.248 12.017 -31.123 1.00 96.69 65 ILE A N 1
ATOM 488 C CA . ILE A 1 65 ? -1.061 11.635 -30.542 1.00 96.69 65 ILE A CA 1
ATOM 489 C C . ILE A 1 65 ? -1.164 11.935 -29.038 1.00 96.69 65 ILE A C 1
ATOM 491 O O . ILE A 1 65 ? -2.266 11.942 -28.493 1.00 96.69 65 ILE A O 1
ATOM 495 N N . PHE A 1 66 ? -0.036 12.145 -28.356 1.00 98.12 66 PHE A N 1
ATOM 496 C CA . PHE A 1 66 ? 0.014 12.477 -26.941 1.00 98.12 66 PHE A CA 1
ATOM 497 C C . PHE A 1 66 ? 0.338 13.957 -26.744 1.00 98.12 66 PHE A C 1
ATOM 499 O O . PHE A 1 66 ? 1.293 14.505 -27.309 1.00 98.12 66 PHE A O 1
ATOM 506 N N . ALA A 1 67 ? -0.432 14.590 -25.862 1.00 98.19 67 ALA A N 1
ATOM 507 C CA . ALA A 1 67 ? -0.135 15.933 -25.390 1.00 98.19 67 ALA A CA 1
ATOM 508 C C . ALA A 1 67 ? 1.183 15.962 -24.597 1.00 98.19 67 ALA A C 1
ATOM 510 O O . ALA A 1 67 ? 1.609 14.955 -24.020 1.00 98.19 67 ALA A O 1
ATOM 511 N N . ASP A 1 68 ? 1.807 17.134 -24.532 1.00 97.88 68 ASP A N 1
ATOM 512 C CA . ASP A 1 68 ? 2.951 17.388 -23.660 1.00 97.88 68 ASP A CA 1
ATOM 513 C C . ASP A 1 68 ? 2.620 16.991 -22.219 1.00 97.88 68 ASP A C 1
ATOM 515 O O . ASP A 1 68 ? 1.529 17.278 -21.722 1.00 97.88 68 ASP A O 1
ATOM 519 N N . GLN A 1 69 ? 3.581 16.372 -21.529 1.00 97.75 69 GLN A N 1
ATOM 520 C CA . GLN A 1 69 ? 3.464 16.052 -20.103 1.00 97.75 69 GLN A CA 1
ATOM 521 C C . GLN A 1 69 ? 2.164 15.295 -19.761 1.00 97.75 69 GLN A C 1
ATOM 523 O O . GLN A 1 69 ? 1.493 15.595 -18.772 1.00 97.75 69 GLN A O 1
ATOM 528 N N . SER A 1 70 ? 1.788 14.315 -20.583 1.00 98.19 70 SER A N 1
ATOM 529 C CA . SER A 1 70 ? 0.560 13.527 -20.427 1.00 98.19 70 SER A CA 1
ATOM 530 C C . SER A 1 70 ? 0.794 12.114 -19.889 1.00 98.19 70 SER A C 1
ATOM 532 O O . SER A 1 70 ? -0.136 11.523 -19.333 1.00 98.19 70 SER A O 1
ATOM 534 N N . LEU A 1 71 ? 2.028 11.604 -19.942 1.00 98.50 71 LEU A N 1
ATOM 535 C CA . LEU A 1 71 ? 2.375 10.239 -19.535 1.00 98.50 71 LEU A CA 1
ATOM 536 C C . LEU A 1 71 ? 3.182 10.208 -18.231 1.00 98.50 71 LEU A C 1
ATOM 538 O O . LEU A 1 71 ? 4.039 11.059 -17.993 1.00 98.50 71 LEU A O 1
ATOM 542 N N . ASP A 1 72 ? 2.898 9.222 -17.381 1.00 98.44 72 ASP A N 1
ATOM 543 C CA . ASP A 1 72 ? 3.615 8.954 -16.129 1.00 98.44 72 ASP A CA 1
ATOM 544 C C . ASP A 1 72 ? 4.899 8.144 -16.373 1.00 98.44 72 ASP A C 1
ATOM 546 O O . ASP A 1 72 ? 5.870 8.299 -15.632 1.00 98.44 72 ASP A O 1
ATOM 550 N N . HIS A 1 73 ? 4.936 7.318 -17.423 1.00 98.62 73 HIS A N 1
ATOM 551 C CA . HIS A 1 73 ? 6.153 6.623 -17.831 1.00 98.62 73 HIS A CA 1
ATOM 552 C C . HIS A 1 73 ? 6.220 6.327 -19.332 1.00 98.62 73 HIS A C 1
ATOM 554 O O . HIS A 1 73 ? 5.200 6.180 -20.010 1.00 98.62 73 HIS A O 1
ATOM 560 N N . LEU A 1 74 ? 7.449 6.187 -19.816 1.00 98.62 74 LEU A N 1
ATOM 561 C CA . LEU A 1 74 ? 7.796 5.589 -21.097 1.00 98.62 74 LEU A CA 1
ATOM 562 C C . LEU A 1 74 ? 8.777 4.448 -20.849 1.00 98.62 74 LEU A C 1
ATOM 564 O O . LEU A 1 74 ? 9.767 4.624 -20.141 1.00 98.62 74 LEU A O 1
ATOM 568 N N . PHE A 1 75 ? 8.505 3.297 -21.444 1.00 98.62 75 PHE A N 1
ATOM 569 C CA . PHE A 1 75 ? 9.386 2.141 -21.437 1.00 98.62 75 PHE A CA 1
ATOM 570 C C . PHE A 1 75 ? 9.796 1.819 -22.872 1.00 98.62 75 PHE A C 1
ATOM 572 O O . PHE A 1 75 ? 8.964 1.881 -23.772 1.00 98.62 75 PHE A O 1
ATOM 579 N N . SER A 1 76 ? 11.063 1.487 -23.097 1.00 97.81 76 SER A N 1
ATOM 580 C CA . SER A 1 76 ? 11.519 0.972 -24.383 1.00 97.81 76 SER A CA 1
ATOM 581 C C . SER A 1 76 ? 12.649 -0.034 -24.183 1.00 97.81 76 SER A C 1
ATOM 583 O O . SER A 1 76 ? 13.579 0.202 -23.404 1.00 97.81 76 SER A O 1
ATOM 585 N N . SER A 1 77 ? 12.567 -1.159 -24.893 1.00 96.25 77 SER A N 1
ATOM 586 C CA . SER A 1 77 ? 13.551 -2.236 -24.853 1.00 96.25 77 SER A CA 1
ATOM 587 C C . SER A 1 77 ? 14.019 -2.535 -26.273 1.00 96.25 77 SER A C 1
ATOM 589 O O . SER A 1 77 ? 13.198 -2.921 -27.092 1.00 96.25 77 SER A O 1
ATOM 591 N N . HIS A 1 78 ? 15.319 -2.366 -26.551 1.00 94.00 78 HIS A N 1
ATOM 592 C CA . HIS A 1 78 ? 15.955 -2.713 -27.839 1.00 94.00 78 HIS A CA 1
ATOM 593 C C . HIS A 1 78 ? 15.192 -2.175 -29.066 1.00 94.00 78 HIS A C 1
ATOM 595 O O . HIS A 1 78 ? 14.909 -2.902 -30.014 1.00 94.00 78 HIS A O 1
ATOM 601 N N . ALA A 1 79 ? 14.782 -0.904 -29.008 1.00 94.75 79 ALA A N 1
ATOM 602 C CA . ALA A 1 79 ? 14.065 -0.249 -30.103 1.00 94.75 79 ALA A CA 1
ATOM 603 C C . ALA A 1 79 ? 14.683 1.092 -30.519 1.00 94.75 79 ALA A C 1
ATOM 605 O O . ALA A 1 79 ? 14.633 1.459 -31.693 1.00 94.75 79 ALA A O 1
ATOM 606 N N . LEU A 1 80 ? 15.276 1.838 -29.578 1.00 96.00 80 LEU A N 1
ATOM 607 C CA . LEU A 1 80 ? 15.917 3.122 -29.881 1.00 96.00 80 LEU A CA 1
ATOM 608 C C . LEU A 1 80 ? 17.163 2.946 -30.762 1.00 96.00 80 LEU A C 1
ATOM 610 O O . LEU A 1 80 ? 17.429 3.776 -31.628 1.00 96.00 80 LEU A O 1
ATOM 614 N N . ASP A 1 81 ? 17.896 1.851 -30.572 1.00 93.44 81 ASP A N 1
ATOM 615 C CA . ASP A 1 81 ? 19.098 1.509 -31.333 1.00 93.44 81 ASP A CA 1
ATOM 616 C C . ASP A 1 81 ? 18.804 1.164 -32.803 1.00 93.44 81 ASP A C 1
ATOM 618 O O . ASP A 1 81 ? 19.716 1.141 -33.630 1.00 93.44 81 ASP A O 1
ATOM 622 N N . HIS A 1 82 ? 17.528 0.996 -33.171 1.00 94.75 82 HIS A N 1
ATOM 623 C CA . HIS A 1 82 ? 17.109 0.828 -34.562 1.00 94.75 82 HIS A CA 1
ATOM 624 C C . HIS A 1 82 ? 17.046 2.135 -35.363 1.00 94.75 82 HIS A C 1
ATOM 626 O O . HIS A 1 82 ? 16.841 2.126 -36.585 1.00 94.75 82 HIS A O 1
ATOM 632 N N . PHE A 1 83 ? 17.206 3.281 -34.702 1.00 95.81 83 PHE A N 1
ATOM 633 C CA . PHE A 1 83 ? 17.267 4.577 -35.364 1.00 95.81 83 PHE A CA 1
ATOM 634 C C . PHE A 1 83 ? 18.720 4.996 -35.610 1.00 95.81 83 PHE A C 1
ATOM 636 O O . PHE A 1 83 ? 19.594 4.698 -34.802 1.00 95.81 83 PHE A O 1
ATOM 643 N N . PRO A 1 84 ? 19.013 5.705 -36.717 1.00 95.19 84 PRO A N 1
ATOM 644 C CA . PRO A 1 84 ? 20.350 6.237 -36.951 1.00 95.19 84 PRO A CA 1
ATOM 645 C C . PRO A 1 84 ? 20.784 7.194 -35.834 1.00 95.19 84 PRO A C 1
ATOM 647 O O . PRO A 1 84 ? 19.994 8.047 -35.425 1.00 95.19 84 PRO A O 1
ATOM 650 N N . ALA A 1 85 ? 22.060 7.142 -35.444 1.00 93.56 85 ALA A N 1
ATOM 651 C CA . ALA A 1 85 ? 22.619 7.946 -34.349 1.00 93.56 85 ALA A CA 1
ATOM 652 C C . ALA A 1 85 ? 22.284 9.453 -34.416 1.00 93.56 85 ALA A C 1
ATOM 654 O O . ALA A 1 85 ? 22.003 10.083 -33.398 1.00 93.56 85 ALA A O 1
ATOM 655 N N . HIS A 1 86 ? 22.242 10.040 -35.620 1.00 93.81 86 HIS A N 1
ATOM 656 C CA . HIS A 1 86 ? 21.925 11.463 -35.807 1.00 93.81 86 HIS A CA 1
ATOM 657 C C . HIS A 1 86 ? 20.471 11.838 -35.454 1.00 93.81 86 HIS A C 1
ATOM 659 O O . HIS A 1 86 ? 20.191 13.016 -35.243 1.00 93.81 86 HIS A O 1
ATOM 665 N N . ARG A 1 87 ? 19.549 10.865 -35.379 1.00 96.25 87 ARG A N 1
ATOM 666 C CA . ARG A 1 87 ? 18.140 11.071 -34.994 1.00 96.25 87 ARG A CA 1
ATOM 667 C C . ARG A 1 87 ? 17.854 10.761 -33.528 1.00 96.25 87 ARG A C 1
ATOM 669 O O . ARG A 1 87 ? 16.843 11.221 -33.007 1.00 96.25 87 ARG A O 1
ATOM 676 N N . THR A 1 88 ? 18.727 10.027 -32.838 1.00 95.56 88 THR A N 1
ATOM 677 C CA . THR A 1 88 ? 18.491 9.563 -31.459 1.00 95.56 88 THR A CA 1
ATOM 678 C C . THR A 1 88 ? 18.145 10.711 -30.506 1.00 95.56 88 THR A C 1
ATOM 680 O O . THR A 1 88 ? 17.213 10.598 -29.713 1.00 95.56 88 THR A O 1
ATOM 683 N N . ARG A 1 89 ? 18.827 11.861 -30.629 1.00 96.50 89 ARG A N 1
ATOM 684 C CA . ARG A 1 89 ? 18.543 13.057 -29.816 1.00 96.50 89 ARG A CA 1
ATOM 685 C C . ARG A 1 89 ? 17.142 13.629 -30.056 1.00 96.50 89 ARG A C 1
ATOM 687 O O . ARG A 1 89 ? 16.480 14.026 -29.104 1.00 96.50 89 ARG A O 1
ATOM 694 N N . GLU A 1 90 ? 16.721 13.716 -31.316 1.00 97.00 90 GLU A N 1
ATOM 695 C CA . GLU A 1 90 ? 15.401 14.227 -31.712 1.00 97.00 90 GLU A CA 1
ATOM 696 C C . GLU A 1 90 ? 14.293 13.347 -31.118 1.00 97.00 90 GLU A C 1
ATOM 698 O O . GLU A 1 90 ? 13.393 13.848 -30.447 1.00 97.00 90 GLU A O 1
ATOM 703 N N . ILE A 1 91 ? 14.426 12.029 -31.285 1.00 98.06 91 ILE A N 1
ATOM 704 C CA . ILE A 1 91 ? 13.459 11.024 -30.825 1.00 98.06 91 ILE A CA 1
ATOM 705 C C . ILE A 1 91 ? 13.348 11.022 -29.300 1.00 98.06 91 ILE A C 1
ATOM 707 O O . ILE A 1 91 ? 12.250 11.113 -28.755 1.00 98.06 91 ILE A O 1
ATOM 711 N N . LEU A 1 92 ? 14.482 10.987 -28.593 1.00 98.00 92 LEU A N 1
ATOM 712 C CA . LEU A 1 92 ? 14.485 11.085 -27.134 1.00 98.00 92 LEU A CA 1
ATOM 713 C C . LEU A 1 92 ? 13.902 12.420 -26.648 1.00 98.00 92 LEU A C 1
ATOM 715 O O . LEU A 1 92 ? 13.263 12.457 -25.599 1.00 98.00 92 LEU A O 1
ATOM 719 N N . GLY A 1 93 ? 14.082 13.509 -27.403 1.00 98.06 93 GLY A N 1
ATOM 720 C CA . GLY A 1 93 ? 13.443 14.796 -27.127 1.00 98.06 93 GLY A CA 1
ATOM 721 C C . GLY A 1 93 ? 11.916 14.724 -27.201 1.00 98.06 93 GLY A C 1
ATOM 722 O O . GLY A 1 93 ? 11.234 15.225 -26.306 1.00 98.06 93 GLY A O 1
ATOM 723 N N . GLU A 1 94 ? 11.382 14.044 -28.215 1.00 98.00 94 GLU A N 1
ATOM 724 C CA . GLU A 1 94 ? 9.944 13.804 -28.376 1.00 98.00 94 GLU A CA 1
ATOM 725 C C . GLU A 1 94 ? 9.379 12.905 -27.262 1.00 98.00 94 GLU A C 1
ATOM 727 O O . GLU A 1 94 ? 8.329 13.191 -26.681 1.00 98.00 94 GLU A O 1
ATOM 732 N N . TRP A 1 95 ? 10.114 11.861 -26.876 1.00 98.38 95 TRP A N 1
ATOM 733 C CA . TRP A 1 95 ? 9.766 11.008 -25.734 1.00 98.38 95 TRP A CA 1
ATOM 734 C C . TRP A 1 95 ? 9.765 11.807 -24.428 1.00 98.38 95 TRP A C 1
ATOM 736 O O . TRP A 1 95 ? 8.842 11.723 -23.614 1.00 98.38 95 TRP A O 1
ATOM 746 N N . TRP A 1 96 ? 10.764 12.667 -24.241 1.00 98.06 96 TRP A N 1
ATOM 747 C CA . TRP A 1 96 ? 10.847 13.534 -23.075 1.00 98.06 96 TRP A CA 1
ATOM 748 C C . TRP A 1 96 ? 9.713 14.563 -23.022 1.00 98.06 96 TRP A C 1
ATOM 750 O O . TRP A 1 96 ? 9.246 14.885 -21.927 1.00 98.06 96 TRP A O 1
ATOM 760 N N . ARG A 1 97 ? 9.236 15.076 -24.166 1.00 97.81 97 ARG A N 1
ATOM 761 C CA . ARG A 1 97 ? 8.130 16.050 -24.255 1.00 97.81 97 ARG A CA 1
ATOM 762 C C . ARG A 1 97 ? 6.846 15.517 -23.619 1.00 97.81 97 ARG A C 1
ATOM 764 O O . ARG A 1 97 ? 6.246 16.197 -22.782 1.00 97.81 97 ARG A O 1
ATOM 771 N N . VAL A 1 98 ? 6.441 14.299 -23.979 1.00 98.38 98 VAL A N 1
ATOM 772 C CA . VAL A 1 98 ? 5.175 13.695 -23.521 1.00 98.38 98 VAL A CA 1
ATOM 773 C C . VAL A 1 98 ? 5.219 13.238 -22.062 1.00 98.38 98 VAL A C 1
ATOM 775 O O . VAL A 1 98 ? 4.172 13.073 -21.436 1.00 98.38 98 VAL A O 1
ATOM 778 N N . LEU A 1 99 ? 6.413 13.076 -21.488 1.00 98.44 99 LEU A N 1
ATOM 779 C CA . LEU A 1 99 ? 6.592 12.660 -20.101 1.00 98.44 99 LEU A CA 1
ATOM 780 C C . LEU A 1 99 ? 6.282 13.803 -19.118 1.00 98.44 99 LEU A C 1
ATOM 782 O O . LEU A 1 99 ? 6.762 14.937 -19.268 1.00 98.44 99 LEU A O 1
ATOM 786 N N . LYS A 1 100 ? 5.490 13.511 -18.082 1.00 98.44 100 LYS A N 1
ATOM 787 C CA . LYS A 1 100 ? 5.198 14.435 -16.974 1.00 98.44 100 LYS A CA 1
ATOM 788 C C . LYS A 1 100 ? 6.444 14.717 -16.136 1.00 98.44 100 LYS A C 1
ATOM 790 O O . LYS A 1 100 ? 7.261 13.821 -15.933 1.00 98.44 100 LYS A O 1
ATOM 795 N N . PRO A 1 101 ? 6.560 15.906 -15.521 1.00 97.62 101 PRO A N 1
ATOM 796 C CA . PRO A 1 101 ? 7.443 16.076 -14.375 1.00 97.62 101 PRO A CA 1
ATOM 797 C C . PRO A 1 101 ? 7.029 15.123 -13.243 1.00 97.62 101 PRO A C 1
ATOM 799 O O . PRO A 1 101 ? 5.875 15.118 -12.819 1.00 97.62 101 PRO A O 1
ATOM 802 N N . GLY A 1 102 ? 7.982 14.335 -12.760 1.00 96.69 102 GLY A N 1
ATOM 803 C CA . GLY A 1 102 ? 7.809 13.214 -11.840 1.00 96.69 102 GLY A CA 1
ATOM 804 C C . GLY A 1 102 ? 7.724 11.852 -12.536 1.00 96.69 102 GLY A C 1
ATOM 805 O O . GLY A 1 102 ? 7.850 10.840 -11.850 1.00 96.69 102 GLY A O 1
ATOM 806 N N . GLY A 1 103 ? 7.527 11.828 -13.859 1.00 97.94 103 GLY A N 1
ATOM 807 C CA . GLY A 1 103 ? 7.466 10.610 -14.659 1.00 97.94 103 GLY A CA 1
ATOM 808 C C . GLY A 1 103 ? 8.840 10.053 -15.024 1.00 97.94 103 GLY A C 1
ATOM 809 O O . GLY A 1 103 ? 9.856 10.744 -14.895 1.00 97.94 103 GLY A O 1
ATOM 810 N N . TYR A 1 104 ? 8.853 8.807 -15.497 1.00 98.62 104 TYR A N 1
ATOM 811 C CA . TYR A 1 104 ? 10.072 8.044 -15.772 1.00 98.62 104 TYR A CA 1
ATOM 812 C C . TYR A 1 104 ? 10.224 7.659 -17.247 1.00 98.62 104 TYR A C 1
ATOM 814 O O . TYR A 1 104 ? 9.286 7.170 -17.870 1.00 98.62 104 TYR A O 1
ATOM 822 N N . LEU A 1 105 ? 11.429 7.827 -17.786 1.00 98.69 105 LEU A N 1
ATOM 823 C CA . LEU A 1 105 ? 11.869 7.208 -19.032 1.00 98.69 105 LEU A CA 1
ATOM 824 C C . LEU A 1 105 ? 12.775 6.021 -18.687 1.00 98.69 105 LEU A C 1
ATOM 826 O O . LEU A 1 105 ? 13.814 6.202 -18.054 1.00 98.69 105 LEU A O 1
ATOM 830 N N . VAL A 1 106 ? 12.374 4.821 -19.094 1.00 98.62 106 VAL A N 1
ATOM 831 C CA . VAL A 1 106 ? 13.070 3.559 -18.830 1.00 98.62 106 VAL A CA 1
ATOM 832 C C . VAL A 1 106 ? 13.612 3.011 -20.146 1.00 98.62 106 VAL A C 1
ATOM 834 O O . VAL A 1 106 ? 12.835 2.688 -21.045 1.00 98.62 106 VAL A O 1
ATOM 837 N N . LEU A 1 107 ? 14.935 2.896 -20.250 1.00 98.44 107 LEU A N 1
ATOM 838 C CA . LEU A 1 107 ? 15.630 2.411 -21.440 1.00 98.44 107 LEU A CA 1
ATOM 839 C C . LEU A 1 107 ? 16.421 1.146 -21.110 1.00 98.44 107 LEU A C 1
ATOM 841 O O . LEU A 1 107 ? 17.294 1.166 -20.240 1.00 98.44 107 LEU A O 1
ATOM 845 N N . TYR A 1 108 ? 16.132 0.061 -21.827 1.00 97.56 108 TYR A N 1
ATOM 846 C CA . TYR A 1 108 ? 16.926 -1.167 -21.813 1.00 97.56 108 TYR A CA 1
ATOM 847 C C . TYR A 1 108 ? 17.447 -1.447 -23.224 1.00 97.56 108 TYR A C 1
ATOM 849 O O . TYR A 1 108 ? 16.685 -1.884 -24.085 1.00 97.56 108 TYR A O 1
ATOM 857 N N . LEU A 1 109 ? 18.715 -1.140 -23.493 1.00 96.62 109 LEU A N 1
ATOM 858 C CA . LEU A 1 109 ? 19.273 -1.086 -24.854 1.00 96.62 109 LEU A CA 1
ATOM 859 C C . LEU A 1 109 ? 20.545 -1.936 -24.970 1.00 96.62 109 LEU A C 1
ATOM 861 O O . LEU A 1 109 ? 21.208 -2.142 -23.953 1.00 96.62 109 LEU A O 1
ATOM 865 N N . PRO A 1 110 ? 20.916 -2.438 -26.162 1.00 95.06 110 PRO A N 1
ATOM 866 C CA . PRO A 1 110 ? 22.214 -3.075 -26.369 1.00 95.06 110 PRO A CA 1
ATOM 867 C C . PRO A 1 110 ? 23.359 -2.144 -25.961 1.00 95.06 110 PRO A C 1
ATOM 869 O O . PRO A 1 110 ? 23.339 -0.956 -26.276 1.00 95.06 110 PRO A O 1
ATOM 872 N N . HIS A 1 111 ? 24.359 -2.687 -25.271 1.00 95.94 111 HIS A N 1
ATOM 873 C CA . HIS A 1 111 ? 25.566 -1.948 -24.920 1.00 95.94 111 HIS A CA 1
ATOM 874 C C . HIS A 1 111 ? 26.651 -2.185 -25.979 1.00 95.94 111 HIS A C 1
ATOM 876 O O . HIS A 1 111 ? 26.964 -3.341 -26.281 1.00 95.94 111 HIS A O 1
ATOM 882 N N . LYS A 1 112 ? 27.266 -1.118 -26.507 1.00 94.31 112 LYS A N 1
ATOM 883 C CA . LYS A 1 112 ? 28.213 -1.160 -27.645 1.00 94.31 112 LYS A CA 1
ATOM 884 C C . LYS A 1 112 ? 29.417 -2.099 -27.466 1.00 94.31 112 LYS A C 1
ATOM 886 O O . LYS A 1 112 ? 29.979 -2.576 -28.447 1.00 94.31 112 LYS A O 1
ATOM 891 N N . ASP A 1 113 ? 29.831 -2.360 -26.224 1.00 93.88 113 ASP A N 1
ATOM 892 C CA . ASP A 1 113 ? 30.967 -3.253 -25.921 1.00 93.88 113 ASP A CA 1
ATOM 893 C C . ASP A 1 113 ? 30.546 -4.730 -25.770 1.00 93.88 113 ASP A C 1
ATOM 895 O O . ASP A 1 113 ? 31.374 -5.652 -25.747 1.00 93.88 113 ASP A O 1
ATOM 899 N N . HIS A 1 114 ? 29.240 -4.980 -25.665 1.00 92.62 114 HIS A N 1
ATOM 900 C CA . HIS A 1 114 ? 28.664 -6.302 -25.425 1.00 92.62 114 HIS A CA 1
ATOM 901 C C . HIS A 1 114 ? 27.850 -6.835 -26.610 1.00 92.62 114 HIS A C 1
ATOM 903 O O . HIS A 1 114 ? 27.640 -8.051 -26.674 1.00 92.62 114 HIS A O 1
ATOM 909 N N . PHE A 1 115 ? 27.490 -5.969 -27.559 1.00 91.56 115 PHE A N 1
ATOM 910 C CA . PHE A 1 115 ? 26.753 -6.254 -28.790 1.00 91.56 115 PHE A CA 1
ATOM 911 C C . PHE A 1 115 ? 27.595 -5.924 -30.045 1.00 91.56 115 PHE A C 1
ATOM 913 O O . PHE A 1 115 ? 28.450 -5.041 -29.960 1.00 91.56 115 PHE A O 1
ATOM 920 N N . PRO A 1 116 ? 27.422 -6.612 -31.196 1.00 91.56 116 PRO A N 1
ATOM 921 C CA . PRO A 1 116 ? 28.166 -6.292 -32.417 1.00 91.56 116 PRO A CA 1
ATOM 922 C C . PRO A 1 116 ? 27.832 -4.893 -32.940 1.00 91.56 116 PRO A C 1
ATOM 924 O O . PRO A 1 116 ? 26.662 -4.580 -33.160 1.00 91.56 116 PRO A O 1
ATOM 927 N N . GLN A 1 117 ? 28.863 -4.083 -33.180 1.00 93.62 117 GLN A N 1
ATOM 928 C CA . GLN A 1 117 ? 28.666 -2.684 -33.559 1.00 93.62 117 GLN A CA 1
ATOM 929 C C . GLN A 1 117 ? 28.256 -2.519 -35.020 1.00 93.62 117 GLN A C 1
ATOM 931 O O . GLN A 1 117 ? 28.507 -3.398 -35.853 1.00 93.62 117 GLN A O 1
ATOM 936 N N . VAL A 1 118 ? 27.682 -1.364 -35.356 1.00 93.56 118 VAL A N 1
ATOM 937 C CA . VAL A 1 118 ? 27.258 -1.050 -36.726 1.00 93.56 118 VAL A CA 1
ATOM 938 C C . VAL A 1 118 ? 28.419 -1.229 -37.713 1.00 93.56 118 VAL A C 1
ATOM 940 O O . VAL A 1 118 ? 29.497 -0.655 -37.573 1.00 93.56 118 VAL A O 1
ATOM 943 N N . GLY A 1 119 ? 28.192 -2.044 -38.746 1.00 90.81 119 GLY A N 1
ATOM 944 C CA . GLY A 1 119 ? 29.194 -2.364 -39.769 1.00 90.81 119 GLY A CA 1
ATOM 945 C C . GLY A 1 119 ? 30.147 -3.511 -39.409 1.00 90.81 119 GLY A C 1
ATOM 946 O O . GLY A 1 119 ? 30.918 -3.936 -40.270 1.00 90.81 119 GLY A O 1
ATOM 947 N N . GLN A 1 120 ? 30.087 -4.057 -38.189 1.00 91.38 120 GLN A N 1
ATOM 948 C CA . GLN A 1 120 ? 30.835 -5.260 -37.817 1.00 91.38 120 GLN A CA 1
ATOM 949 C C . GLN A 1 120 ? 30.106 -6.544 -38.258 1.00 91.38 120 GLN A C 1
ATOM 951 O O . GLN A 1 120 ? 28.871 -6.583 -38.298 1.00 91.38 120 GLN A O 1
ATOM 956 N N . PRO A 1 121 ? 30.841 -7.634 -38.556 1.00 88.06 121 PRO A N 1
ATOM 957 C CA . PRO A 1 121 ? 30.235 -8.934 -38.829 1.00 88.06 121 PRO A CA 1
ATOM 958 C C . PRO A 1 121 ? 29.328 -9.402 -37.682 1.00 88.06 121 PRO A C 1
ATOM 960 O O . PRO A 1 121 ? 29.728 -9.390 -36.521 1.00 88.06 121 PRO A O 1
ATOM 963 N N . GLY A 1 122 ? 28.114 -9.848 -38.016 1.00 85.25 122 GLY A N 1
ATOM 964 C CA . GLY A 1 122 ? 27.128 -10.334 -37.044 1.00 85.25 122 GLY A CA 1
ATOM 965 C C . GLY A 1 122 ? 26.198 -9.262 -36.467 1.00 85.25 122 GLY A C 1
ATOM 966 O O . GLY A 1 122 ? 25.247 -9.627 -35.784 1.00 85.25 122 GLY A O 1
ATOM 967 N N . CYS A 1 123 ? 26.420 -7.978 -36.767 1.00 89.25 123 CYS A N 1
ATOM 968 C CA . CYS A 1 123 ? 25.486 -6.904 -36.430 1.00 89.25 123 CYS A CA 1
ATOM 969 C C . CYS A 1 123 ? 24.180 -7.050 -37.237 1.00 89.25 123 CYS A C 1
ATOM 971 O O . CYS A 1 123 ? 24.244 -7.091 -38.473 1.00 89.25 123 CYS A O 1
ATOM 973 N N . PRO A 1 124 ? 23.005 -7.159 -36.587 1.00 88.75 124 PRO A N 1
ATOM 974 C CA . PRO A 1 124 ? 21.735 -7.247 -37.299 1.00 88.75 124 PRO A CA 1
ATOM 975 C C . PRO A 1 124 ? 21.444 -5.975 -38.119 1.00 88.75 124 PRO A C 1
ATOM 977 O O . PRO A 1 124 ? 21.731 -4.878 -37.640 1.00 88.75 124 PRO A O 1
ATOM 980 N N . PRO A 1 125 ? 20.856 -6.073 -39.330 1.00 89.19 125 PRO A N 1
ATOM 981 C CA . PRO A 1 125 ? 20.576 -4.910 -40.185 1.00 89.19 125 PRO A CA 1
ATOM 982 C C . PRO A 1 125 ? 19.691 -3.834 -39.540 1.00 89.19 125 PRO A C 1
ATOM 984 O O . PRO A 1 125 ? 19.744 -2.662 -39.921 1.00 89.19 125 PRO A O 1
ATOM 987 N N . GLU A 1 126 ? 18.840 -4.240 -38.603 1.00 89.00 126 GLU A N 1
ATOM 988 C CA . GLU A 1 126 ? 17.967 -3.371 -37.829 1.00 89.00 126 GLU A CA 1
ATOM 989 C C . GLU A 1 126 ? 18.712 -2.529 -36.794 1.00 89.00 126 GLU A C 1
ATOM 991 O O . GLU A 1 126 ? 18.184 -1.484 -36.437 1.00 89.00 126 GLU A O 1
ATOM 996 N N . HIS A 1 127 ? 19.920 -2.908 -36.361 1.00 92.44 127 HIS A N 1
ATOM 997 C CA . HIS A 1 127 ? 20.738 -2.129 -35.431 1.00 92.44 127 HIS A CA 1
ATOM 998 C C . HIS A 1 127 ? 21.483 -1.018 -36.182 1.00 92.44 127 HIS A C 1
ATOM 1000 O O . HIS A 1 127 ? 22.245 -1.268 -37.118 1.00 92.44 127 HIS A O 1
ATOM 1006 N N . ARG A 1 128 ? 21.233 0.243 -35.814 1.00 94.94 128 ARG A N 1
ATOM 1007 C CA . ARG A 1 128 ? 21.684 1.427 -36.574 1.00 94.94 128 ARG A CA 1
ATOM 1008 C C . ARG A 1 128 ? 22.399 2.475 -35.727 1.00 94.94 128 ARG A C 1
ATOM 1010 O O . ARG A 1 128 ? 22.807 3.505 -36.274 1.00 94.94 128 ARG A O 1
ATOM 1017 N N . CYS A 1 129 ? 22.548 2.240 -34.426 1.00 94.56 129 CYS A N 1
ATOM 1018 C CA . CYS A 1 129 ? 23.247 3.133 -33.515 1.00 94.56 129 CYS A CA 1
ATOM 1019 C C . CYS A 1 129 ? 23.880 2.359 -32.358 1.00 94.56 129 CYS A C 1
ATOM 1021 O O . CYS A 1 129 ? 23.174 1.742 -31.564 1.00 94.56 129 CYS A O 1
ATOM 1023 N N . ASP A 1 130 ? 25.195 2.504 -32.212 1.00 95.94 130 ASP A N 1
ATOM 1024 C CA . ASP A 1 130 ? 25.937 2.012 -31.055 1.00 95.94 130 ASP A CA 1
ATOM 1025 C C . ASP A 1 1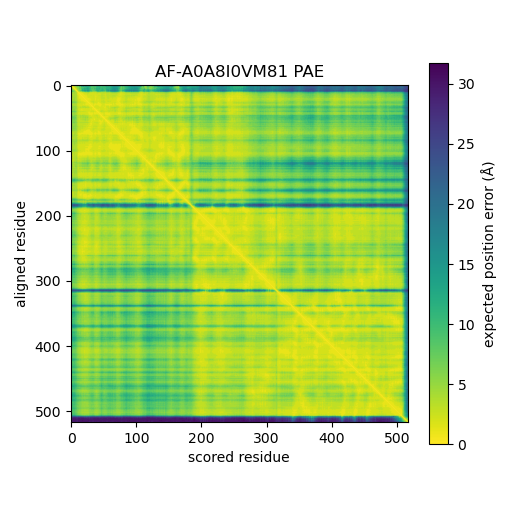30 ? 25.736 2.962 -29.865 1.00 95.94 130 ASP A C 1
ATOM 1027 O O . ASP A 1 130 ? 25.921 4.175 -29.997 1.00 95.94 130 ASP A O 1
ATOM 1031 N N . LEU A 1 131 ? 25.342 2.427 -28.708 1.00 95.19 131 LEU A N 1
ATOM 1032 C CA . LEU A 1 131 ? 25.067 3.199 -27.492 1.00 95.19 131 LEU A CA 1
ATOM 1033 C C . LEU A 1 131 ? 25.814 2.613 -26.287 1.00 95.19 131 LEU A C 1
ATOM 1035 O O . LEU A 1 131 ? 25.970 1.398 -26.158 1.00 95.19 131 LEU A O 1
ATOM 1039 N N . ASP A 1 132 ? 26.246 3.491 -25.389 1.00 95.75 132 ASP A N 1
ATOM 1040 C CA . ASP A 1 132 ? 26.753 3.170 -24.053 1.00 95.75 132 ASP A CA 1
ATOM 1041 C C . ASP A 1 132 ? 26.076 4.069 -23.005 1.00 95.75 132 ASP A C 1
ATOM 1043 O O . ASP A 1 132 ? 25.240 4.925 -23.330 1.00 95.75 132 ASP A O 1
ATOM 1047 N N . GLU A 1 133 ? 26.398 3.846 -21.734 1.00 94.25 133 GLU A N 1
ATOM 1048 C CA . GLU A 1 133 ? 25.831 4.591 -20.619 1.00 94.25 133 GLU A CA 1
ATOM 1049 C C . GLU A 1 133 ? 26.113 6.093 -20.716 1.00 94.25 133 GLU A C 1
ATOM 1051 O O . GLU A 1 133 ? 25.202 6.894 -20.493 1.00 94.25 133 GLU A O 1
ATOM 1056 N N . ASP A 1 134 ? 27.331 6.482 -21.095 1.00 95.62 134 ASP A N 1
ATOM 1057 C CA . ASP A 1 134 ? 27.768 7.879 -21.133 1.00 95.62 134 ASP A CA 1
ATOM 1058 C C . ASP A 1 134 ? 27.100 8.647 -22.277 1.00 95.62 134 ASP A C 1
ATOM 1060 O O . ASP A 1 134 ? 26.619 9.767 -22.086 1.00 95.62 134 ASP A O 1
ATOM 1064 N N . THR A 1 135 ? 26.964 8.015 -23.444 1.00 96.19 135 THR A N 1
ATOM 1065 C CA . THR A 1 135 ? 26.281 8.573 -24.615 1.00 96.19 135 THR A CA 1
ATOM 1066 C C . THR A 1 135 ? 24.844 8.946 -24.271 1.00 96.19 135 THR A C 1
ATOM 1068 O O . THR A 1 135 ? 24.378 10.038 -24.604 1.00 96.19 135 THR A O 1
ATOM 1071 N N . LEU A 1 136 ? 24.125 8.068 -23.568 1.00 96.06 136 LEU A N 1
ATOM 1072 C CA . LEU A 1 136 ? 22.751 8.339 -23.151 1.00 96.06 136 LEU A CA 1
ATOM 1073 C C . LEU A 1 136 ? 22.675 9.423 -22.070 1.00 96.06 136 LEU A C 1
ATOM 1075 O O . LEU A 1 136 ? 21.787 10.276 -22.139 1.00 96.06 136 LEU A O 1
ATOM 1079 N N . LEU A 1 137 ? 23.613 9.456 -21.117 1.00 96.31 137 LEU A N 1
ATOM 1080 C CA . LEU A 1 137 ? 23.693 10.541 -20.131 1.00 96.31 137 LEU A CA 1
ATOM 1081 C C . LEU A 1 137 ? 23.874 11.903 -20.815 1.00 96.31 137 LEU A C 1
ATOM 1083 O O . LEU A 1 137 ? 23.161 12.856 -20.487 1.00 96.31 137 LEU A O 1
ATOM 1087 N N . ASP A 1 138 ? 24.776 11.997 -21.789 1.00 96.12 138 ASP A N 1
ATOM 1088 C CA . ASP A 1 138 ? 25.045 13.236 -22.519 1.00 96.12 138 ASP A CA 1
ATOM 1089 C C . ASP A 1 138 ? 23.879 13.650 -23.426 1.00 96.12 138 ASP A C 1
ATOM 1091 O O . ASP A 1 138 ? 23.507 14.832 -23.462 1.00 96.12 138 ASP A O 1
ATOM 1095 N N . LEU A 1 139 ? 23.215 12.692 -24.081 1.00 96.75 139 LEU A N 1
ATOM 1096 C CA . LEU A 1 139 ? 21.975 12.947 -24.816 1.00 96.75 139 LEU A CA 1
ATOM 1097 C C . LEU A 1 139 ? 20.904 13.531 -23.892 1.00 96.75 139 LEU A C 1
ATOM 1099 O O . LEU A 1 139 ? 20.359 14.597 -24.196 1.00 96.75 139 LEU A O 1
ATOM 1103 N N . MET A 1 140 ? 20.660 12.904 -22.738 1.00 96.88 140 MET A N 1
ATOM 1104 C CA . MET A 1 140 ? 19.671 13.377 -21.769 1.00 96.88 140 MET A CA 1
ATOM 1105 C C . MET A 1 140 ? 20.022 14.758 -21.202 1.00 96.88 140 MET A C 1
ATOM 1107 O O . MET A 1 140 ? 19.129 15.599 -21.081 1.00 96.88 140 MET A O 1
ATOM 1111 N N . ARG A 1 141 ? 21.304 15.060 -20.938 1.00 94.75 141 ARG A N 1
ATOM 1112 C CA . ARG A 1 141 ? 21.756 16.420 -20.575 1.00 94.75 141 ARG A CA 1
ATOM 1113 C C . ARG A 1 141 ? 21.414 17.436 -21.662 1.00 94.75 141 ARG A C 1
ATOM 1115 O O . ARG A 1 141 ? 20.870 18.502 -21.362 1.00 94.75 141 ARG A O 1
ATOM 1122 N N . SER A 1 142 ? 21.698 17.098 -22.920 1.00 95.25 142 SER A N 1
ATOM 1123 C CA . SER A 1 142 ? 21.462 17.978 -24.070 1.00 95.25 142 SER A CA 1
ATOM 1124 C C . SER A 1 142 ? 19.975 18.223 -24.360 1.00 95.25 142 SER A C 1
ATOM 1126 O O . SER A 1 142 ? 19.637 19.229 -24.987 1.00 95.25 142 SER A O 1
ATOM 1128 N N . ILE A 1 143 ? 19.095 17.308 -23.938 1.00 95.56 143 ILE A N 1
ATOM 1129 C CA . ILE A 1 143 ? 17.635 17.404 -24.080 1.00 95.56 143 ILE A CA 1
ATOM 1130 C C . ILE A 1 143 ? 17.037 18.185 -22.909 1.00 95.56 143 ILE A C 1
ATOM 1132 O O . ILE A 1 143 ? 16.222 19.085 -23.109 1.00 95.56 143 ILE A O 1
ATOM 1136 N N . ALA A 1 144 ? 17.461 17.873 -21.684 1.00 91.62 144 ALA A N 1
ATOM 1137 C CA . ALA A 1 144 ? 16.904 18.467 -20.478 1.00 91.62 144 ALA A CA 1
ATOM 1138 C C . ALA A 1 144 ? 17.260 19.953 -20.337 1.00 91.62 144 ALA A C 1
ATOM 1140 O O . ALA A 1 144 ? 16.364 20.764 -20.100 1.00 91.62 144 ALA A O 1
ATOM 1141 N N . SER A 1 145 ? 18.527 20.320 -20.571 1.00 87.06 145 SER A N 1
ATOM 1142 C CA . SER A 1 145 ? 19.037 21.693 -20.420 1.00 87.06 145 SER A CA 1
ATOM 1143 C C . SER A 1 145 ? 18.186 22.765 -21.138 1.00 87.06 145 SER A C 1
ATOM 1145 O O . SER A 1 145 ? 17.724 23.691 -20.469 1.00 87.06 145 SER A O 1
ATOM 1147 N N . PRO A 1 146 ? 17.865 22.641 -22.444 1.00 90.06 146 PRO A N 1
ATOM 1148 C CA . PRO A 1 146 ? 17.015 23.619 -23.132 1.00 90.06 146 PRO A CA 1
ATOM 1149 C C . PRO A 1 146 ? 15.518 23.494 -22.805 1.00 90.06 146 PRO A C 1
ATOM 1151 O O . PRO A 1 146 ? 14.762 24.422 -23.074 1.00 90.06 146 PRO A O 1
ATOM 1154 N N . SER A 1 147 ? 15.065 22.367 -22.243 1.00 87.88 147 SER A N 1
ATOM 1155 C CA . SER A 1 147 ? 13.640 22.119 -21.965 1.00 87.88 147 SER A CA 1
ATOM 1156 C C . SER A 1 147 ? 13.117 22.805 -20.695 1.00 87.88 147 SER A C 1
ATOM 1158 O O . SER A 1 147 ? 11.910 22.816 -20.460 1.00 87.88 147 SER A O 1
ATOM 1160 N N . GLY A 1 148 ? 14.011 23.334 -19.849 1.00 90.00 148 GLY A N 1
ATOM 1161 C CA . GLY A 1 148 ? 13.661 23.890 -18.536 1.00 90.00 148 GLY A CA 1
ATOM 1162 C C . GLY A 1 148 ? 13.317 22.838 -17.470 1.00 90.00 148 GLY A C 1
ATOM 1163 O O . GLY A 1 148 ? 12.942 23.202 -16.357 1.00 90.00 148 GLY A O 1
ATOM 1164 N N . PHE A 1 149 ? 13.458 21.548 -17.785 1.00 94.94 149 PHE A N 1
ATOM 1165 C CA . PHE A 1 149 ? 13.293 20.432 -16.853 1.00 94.94 149 PHE A CA 1
ATOM 1166 C C . PHE A 1 149 ? 14.646 19.868 -16.416 1.00 94.94 149 PHE A C 1
ATOM 1168 O O . PHE A 1 149 ? 15.644 19.990 -17.125 1.00 94.94 149 PHE A O 1
ATOM 1175 N N . GLY A 1 150 ? 14.678 19.227 -15.250 1.00 95.56 150 GLY A N 1
ATOM 1176 C CA . GLY A 1 150 ? 15.840 18.475 -14.788 1.00 95.56 150 GLY A CA 1
ATOM 1177 C C . GLY A 1 150 ? 15.696 16.973 -14.985 1.00 95.56 150 GLY A C 1
ATOM 1178 O O . GLY A 1 150 ? 14.630 16.466 -15.346 1.00 95.56 150 GLY A O 1
ATOM 1179 N N . VAL A 1 151 ? 16.792 16.268 -14.720 1.00 96.56 151 VAL A N 1
ATOM 1180 C CA . VAL A 1 151 ? 16.908 14.811 -14.793 1.00 96.56 151 VAL A CA 1
ATOM 1181 C C . VAL A 1 151 ? 17.489 14.293 -13.486 1.00 96.56 151 VAL A C 1
ATOM 1183 O O . VAL A 1 151 ? 18.534 14.767 -13.034 1.00 96.56 151 VAL A O 1
ATOM 1186 N N . VAL A 1 152 ? 16.836 13.282 -12.920 1.00 96.19 152 VAL A N 1
ATOM 1187 C CA . VAL A 1 152 ? 17.435 12.406 -11.910 1.00 96.19 152 VAL A CA 1
ATOM 1188 C C . VAL A 1 152 ? 17.685 11.045 -12.549 1.00 96.19 152 VAL A C 1
ATOM 1190 O O . VAL A 1 152 ? 16.762 10.438 -13.087 1.00 96.19 152 VAL A O 1
ATOM 1193 N N . VAL A 1 153 ? 18.927 10.571 -12.515 1.00 95.88 153 VAL A N 1
ATOM 1194 C CA . VAL A 1 153 ? 19.299 9.230 -12.986 1.00 95.88 153 VAL A CA 1
ATOM 1195 C C . VAL A 1 153 ? 19.066 8.238 -11.847 1.00 95.88 153 VAL A C 1
ATOM 1197 O O . VAL A 1 153 ? 19.851 8.187 -10.904 1.00 95.88 153 VAL A O 1
ATOM 1200 N N . GLU A 1 154 ? 17.968 7.489 -11.914 1.00 93.75 154 GLU A N 1
ATOM 1201 C CA . GLU A 1 154 ? 17.531 6.535 -10.880 1.00 93.75 154 GLU A CA 1
ATOM 1202 C C . GLU A 1 154 ? 18.269 5.198 -10.981 1.00 93.75 154 GLU A C 1
ATOM 1204 O O . GLU A 1 154 ? 18.597 4.577 -9.972 1.00 93.75 154 GLU A O 1
ATOM 1209 N N . ILE A 1 155 ? 18.545 4.758 -12.211 1.00 93.31 155 ILE A N 1
ATOM 1210 C CA . ILE A 1 155 ? 19.328 3.557 -12.505 1.00 93.31 155 ILE A CA 1
ATOM 1211 C C . ILE A 1 155 ? 20.333 3.903 -13.597 1.00 93.31 155 ILE A C 1
ATOM 1213 O O . ILE A 1 155 ? 19.973 4.547 -14.582 1.00 93.31 155 ILE A O 1
ATOM 1217 N N . ASN A 1 156 ? 21.573 3.451 -13.415 1.00 94.31 156 ASN A N 1
ATOM 1218 C CA . ASN A 1 156 ? 22.613 3.445 -14.434 1.00 94.31 156 ASN A CA 1
ATOM 1219 C C . ASN A 1 156 ? 23.425 2.149 -14.310 1.00 94.31 156 ASN A C 1
ATOM 1221 O O . ASN A 1 156 ? 24.295 2.045 -13.447 1.00 94.31 156 ASN A O 1
ATOM 1225 N N . GLU A 1 157 ? 23.081 1.137 -15.107 1.00 93.69 157 GLU A N 1
ATOM 1226 C CA . GLU A 1 157 ? 23.657 -0.207 -15.015 1.00 93.69 157 GLU A CA 1
ATOM 1227 C C . GLU A 1 157 ? 24.100 -0.726 -16.379 1.00 93.69 157 GLU A C 1
ATOM 1229 O O . GLU A 1 157 ? 23.298 -0.784 -17.308 1.00 93.69 157 GLU A O 1
ATOM 1234 N N . VAL A 1 158 ? 25.332 -1.228 -16.455 1.00 94.44 158 VAL A N 1
ATOM 1235 C CA . VAL A 1 158 ? 25.787 -2.106 -17.540 1.00 94.44 158 VAL A CA 1
ATOM 1236 C C . VAL A 1 158 ? 25.525 -3.554 -17.122 1.00 94.44 158 VAL A C 1
ATOM 1238 O O . VAL A 1 158 ? 25.911 -3.988 -16.034 1.00 94.44 158 VAL A O 1
ATOM 1241 N N . ARG A 1 159 ? 24.822 -4.311 -17.965 1.00 91.75 159 ARG A N 1
ATOM 1242 C CA . ARG A 1 159 ? 24.292 -5.647 -17.670 1.00 91.75 159 ARG A CA 1
ATOM 1243 C C . ARG A 1 159 ? 24.805 -6.652 -18.697 1.00 91.75 159 ARG A C 1
ATOM 1245 O O . ARG A 1 159 ? 24.291 -6.774 -19.804 1.00 91.75 159 ARG A O 1
ATOM 1252 N N . HIS A 1 160 ? 25.829 -7.392 -18.289 1.00 90.62 160 HIS A N 1
ATOM 1253 C CA . HIS A 1 160 ? 26.557 -8.360 -19.122 1.00 90.62 160 HIS A CA 1
ATOM 1254 C C . HIS A 1 160 ? 26.613 -9.779 -18.517 1.00 90.62 160 HIS A C 1
ATOM 1256 O O . HIS A 1 160 ? 27.444 -10.597 -18.899 1.00 90.62 160 HIS A O 1
ATOM 1262 N N . ALA A 1 161 ? 25.809 -10.058 -17.486 1.00 85.69 161 ALA A N 1
ATOM 1263 C CA . ALA A 1 161 ? 25.801 -11.362 -16.825 1.00 85.69 161 ALA A CA 1
ATOM 1264 C C . ALA A 1 161 ? 24.886 -12.354 -17.564 1.00 85.69 161 ALA A C 1
ATOM 1266 O O . ALA A 1 161 ? 23.792 -11.998 -18.002 1.00 85.69 161 ALA A O 1
ATOM 1267 N N . GLY A 1 162 ? 25.307 -13.618 -17.668 1.00 85.44 162 GLY A N 1
ATOM 1268 C CA . GLY A 1 162 ? 24.526 -14.663 -18.336 1.00 85.44 162 GLY A CA 1
ATOM 1269 C C . GLY A 1 162 ? 24.292 -14.347 -19.816 1.00 85.44 162 GLY A C 1
ATOM 1270 O O . GLY A 1 162 ? 25.243 -14.297 -20.588 1.00 85.44 162 GLY A O 1
ATOM 1271 N N . HIS A 1 163 ? 23.028 -14.141 -20.192 1.00 86.31 163 HIS A N 1
ATOM 1272 C CA . HIS A 1 163 ? 22.607 -13.807 -21.561 1.00 86.31 163 HIS A CA 1
ATOM 1273 C C . HIS A 1 163 ? 22.258 -12.317 -21.737 1.00 86.31 163 HIS A C 1
ATOM 1275 O O . HIS A 1 163 ? 21.570 -11.952 -22.692 1.00 86.31 163 HIS A O 1
ATOM 1281 N N . GLU A 1 164 ? 22.645 -11.453 -20.793 1.00 89.50 164 GLU A N 1
ATOM 1282 C CA . GLU A 1 164 ? 22.492 -10.000 -20.925 1.00 89.50 164 GLU A CA 1
ATOM 1283 C C . GLU A 1 164 ? 23.677 -9.386 -21.685 1.00 89.50 164 GLU A C 1
ATOM 1285 O O . GLU A 1 164 ? 24.823 -9.813 -21.538 1.00 89.50 164 GLU A O 1
ATOM 1290 N N . TYR A 1 165 ? 23.393 -8.376 -22.505 1.00 92.88 165 TYR A N 1
ATOM 1291 C CA . TYR A 1 165 ? 24.374 -7.623 -23.298 1.00 92.88 165 TYR A CA 1
ATOM 1292 C C . TYR A 1 165 ? 23.981 -6.140 -23.384 1.00 92.88 165 TYR A C 1
ATOM 1294 O O . TYR A 1 165 ? 24.217 -5.462 -24.384 1.00 92.88 165 TYR A O 1
ATOM 1302 N N . SER A 1 166 ? 23.318 -5.644 -22.345 1.00 94.69 166 SER A N 1
ATOM 1303 C CA . SER A 1 166 ? 22.521 -4.423 -22.394 1.00 94.69 166 SER A CA 1
ATOM 1304 C C . SER A 1 166 ? 22.921 -3.437 -21.312 1.00 94.69 166 SER A C 1
ATOM 1306 O O . SER A 1 166 ? 23.516 -3.807 -20.307 1.00 94.69 166 SER A O 1
ATOM 1308 N N . LEU A 1 167 ? 22.539 -2.182 -21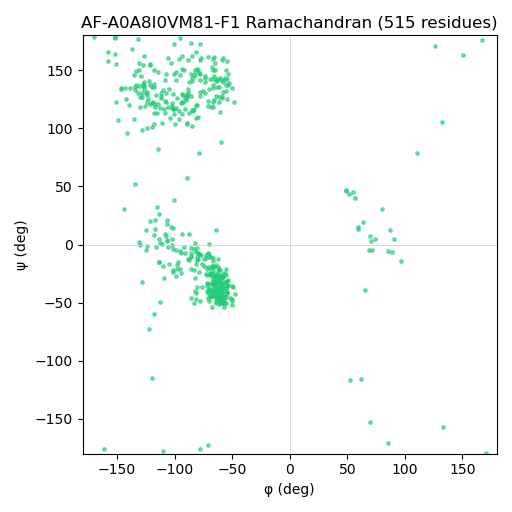.486 1.00 95.69 167 LEU A N 1
ATOM 1309 C CA . LEU A 1 167 ? 22.470 -1.199 -20.416 1.00 95.69 167 LEU A CA 1
ATOM 1310 C C . LEU A 1 167 ? 21.017 -1.037 -19.963 1.00 95.69 167 LEU A C 1
ATOM 1312 O O . LEU A 1 167 ? 20.095 -1.144 -20.773 1.00 95.69 167 LEU A O 1
ATOM 1316 N N . LEU A 1 168 ? 20.813 -0.776 -18.673 1.00 96.44 168 LEU A N 1
ATOM 1317 C CA . LEU A 1 168 ? 19.542 -0.331 -18.106 1.00 96.44 168 LEU A CA 1
ATOM 1318 C C . LEU A 1 168 ? 19.744 1.057 -17.506 1.00 96.44 168 LEU A C 1
ATOM 1320 O O . LEU A 1 168 ? 20.502 1.217 -16.547 1.00 96.44 168 LEU A O 1
ATOM 1324 N N . GLN A 1 169 ? 19.026 2.043 -18.035 1.00 97.31 169 GLN A N 1
ATOM 1325 C CA . GLN A 1 169 ? 18.996 3.390 -17.483 1.00 97.31 169 GLN A CA 1
ATOM 1326 C C . GLN A 1 169 ? 17.564 3.853 -17.242 1.00 97.31 169 GLN A C 1
ATOM 1328 O O . GLN A 1 169 ? 16.671 3.650 -18.068 1.00 97.31 169 GLN A O 1
ATOM 1333 N N . VAL A 1 170 ? 17.346 4.480 -16.088 1.00 97.69 170 VAL A N 1
ATOM 1334 C CA . VAL A 1 170 ? 16.053 5.057 -15.710 1.00 97.69 170 VAL A CA 1
ATOM 1335 C C . VAL A 1 170 ? 16.247 6.526 -15.383 1.00 97.69 170 VAL A C 1
ATOM 1337 O O . VAL A 1 170 ? 17.016 6.874 -14.489 1.00 97.69 170 VAL A O 1
ATOM 1340 N N . PHE A 1 171 ? 15.514 7.382 -16.086 1.00 98.12 171 PHE A N 1
ATOM 1341 C CA . PHE A 1 171 ? 15.564 8.831 -15.939 1.00 98.12 171 PHE A CA 1
ATOM 1342 C C . PHE A 1 171 ? 14.235 9.350 -15.412 1.00 98.12 171 PHE A C 1
ATOM 1344 O O . PHE A 1 171 ? 13.205 9.200 -16.066 1.00 98.12 171 PHE A O 1
ATOM 1351 N N . GLN A 1 172 ? 14.246 10.011 -14.260 1.00 97.75 172 GLN A N 1
ATOM 1352 C CA . GLN A 1 172 ? 13.096 10.768 -13.789 1.00 97.75 172 GLN A CA 1
ATOM 1353 C C . GLN A 1 172 ? 13.164 12.202 -14.311 1.00 97.75 172 GLN A C 1
ATOM 1355 O O . GLN A 1 172 ? 14.164 12.900 -14.121 1.00 97.75 172 GLN A O 1
ATOM 1360 N N . LYS A 1 173 ? 12.073 12.677 -14.910 1.00 97.75 173 LYS A N 1
ATOM 1361 C CA . LYS A 1 173 ? 11.918 14.087 -15.278 1.00 97.75 173 LYS A CA 1
ATOM 1362 C C . LYS A 1 173 ? 11.560 14.909 -14.053 1.00 97.75 173 LYS A C 1
ATOM 1364 O O . LYS A 1 173 ? 10.611 14.578 -13.351 1.00 97.75 173 LYS A O 1
ATOM 1369 N N . THR A 1 174 ? 12.240 16.019 -13.801 1.00 96.56 174 THR A N 1
ATOM 1370 C CA . THR A 1 174 ? 11.944 16.893 -12.655 1.00 96.56 174 THR A CA 1
ATOM 1371 C C . THR A 1 174 ? 11.602 18.309 -13.099 1.00 96.56 174 THR A C 1
ATOM 1373 O O . THR A 1 174 ? 11.981 18.760 -14.176 1.00 96.56 174 THR A O 1
ATOM 1376 N N . ARG A 1 175 ? 10.844 19.034 -12.265 1.00 95.38 175 ARG A N 1
ATOM 1377 C CA . ARG A 1 175 ? 10.491 20.441 -12.536 1.00 95.38 175 ARG A CA 1
ATOM 1378 C C . ARG A 1 175 ? 11.664 21.400 -12.362 1.00 95.38 175 ARG A C 1
ATOM 1380 O O . ARG A 1 175 ? 11.631 22.487 -12.918 1.00 95.38 175 ARG A O 1
ATOM 1387 N N . GLN A 1 176 ? 12.632 21.040 -11.525 1.00 92.25 176 GLN A N 1
ATOM 1388 C CA . GLN A 1 176 ? 13.788 21.883 -11.253 1.00 92.25 176 GLN A CA 1
ATOM 1389 C C . GLN A 1 176 ? 14.889 21.532 -12.250 1.00 92.25 176 GLN A C 1
ATOM 1391 O O . GLN A 1 176 ? 15.255 20.361 -12.302 1.00 92.25 176 GLN A O 1
ATOM 1396 N N . PRO A 1 177 ? 15.421 22.502 -13.013 1.00 91.81 177 PRO A N 1
ATOM 1397 C CA . PRO A 1 177 ? 16.572 22.267 -13.870 1.00 91.81 177 PRO A CA 1
ATOM 1398 C C . PRO A 1 177 ? 17.740 21.686 -13.076 1.00 91.81 177 PRO A C 1
ATOM 1400 O O . PRO A 1 177 ? 17.988 22.074 -11.934 1.00 91.81 177 PRO A O 1
ATOM 1403 N N . GLY A 1 178 ? 18.469 20.768 -13.695 1.00 92.25 178 GLY A N 1
ATOM 1404 C CA . GLY A 1 178 ? 19.598 20.095 -13.071 1.00 92.25 178 GLY A CA 1
ATOM 1405 C C . GLY A 1 178 ? 19.779 18.692 -13.621 1.00 92.25 178 GLY A C 1
ATOM 1406 O O . GLY A 1 178 ? 18.883 18.135 -14.253 1.00 92.25 178 GLY A O 1
ATOM 1407 N N . PHE A 1 179 ? 20.954 18.126 -13.387 1.00 94.44 179 PHE A N 1
ATOM 1408 C CA . PHE A 1 179 ? 21.266 16.757 -13.766 1.00 94.44 179 PHE A CA 1
ATOM 1409 C C . PHE A 1 179 ? 21.980 16.096 -12.596 1.00 94.44 179 PHE A C 1
ATOM 1411 O O . PHE A 1 179 ? 23.120 16.443 -12.287 1.00 94.44 179 PHE A O 1
ATOM 1418 N N . THR A 1 180 ? 21.301 15.180 -11.917 1.00 92.06 180 THR A N 1
ATOM 1419 C CA . THR A 1 180 ? 21.838 14.504 -10.732 1.00 92.06 180 THR A CA 1
ATOM 1420 C C . THR A 1 180 ? 21.646 13.003 -10.850 1.00 92.06 180 THR A C 1
ATOM 1422 O O . THR A 1 180 ? 20.670 12.543 -11.433 1.00 92.06 180 THR A O 1
ATOM 1425 N N . ALA A 1 181 ? 22.539 12.221 -10.257 1.00 84.50 181 ALA A N 1
ATOM 1426 C CA . ALA A 1 181 ? 22.231 10.826 -9.970 1.00 84.50 181 ALA A CA 1
ATOM 1427 C C . ALA A 1 181 ? 21.351 10.755 -8.718 1.00 84.50 181 ALA A C 1
ATOM 1429 O O . ALA A 1 181 ? 21.493 11.588 -7.815 1.00 84.50 181 ALA A O 1
ATOM 1430 N N . ALA A 1 182 ? 20.458 9.768 -8.653 1.00 76.44 182 ALA A N 1
ATOM 1431 C CA . ALA A 1 182 ? 19.860 9.384 -7.385 1.00 76.44 182 ALA A CA 1
ATOM 1432 C C . ALA A 1 182 ? 20.994 9.089 -6.384 1.00 76.44 182 ALA A C 1
ATOM 1434 O O . ALA A 1 182 ? 22.071 8.645 -6.804 1.00 76.44 182 ALA A O 1
ATOM 1435 N N . PRO A 1 183 ? 20.803 9.371 -5.081 1.00 64.00 183 PRO A N 1
ATOM 1436 C CA . PRO A 1 183 ? 21.829 9.110 -4.081 1.00 64.00 183 PRO A CA 1
ATOM 1437 C C . PRO A 1 183 ? 22.355 7.685 -4.255 1.00 64.00 183 PRO A C 1
ATOM 1439 O O . PRO A 1 183 ? 21.568 6.735 -4.235 1.00 64.00 183 PRO A O 1
ATOM 1442 N N . SER A 1 184 ? 23.669 7.533 -4.462 1.00 55.84 184 SER A N 1
ATOM 1443 C CA . SER A 1 184 ? 24.251 6.197 -4.455 1.00 55.84 184 SER A CA 1
ATOM 1444 C C . SER A 1 184 ? 23.943 5.566 -3.099 1.00 55.84 184 SER A C 1
ATOM 1446 O O . SER A 1 184 ? 23.920 6.240 -2.063 1.00 55.84 184 SER A O 1
ATOM 1448 N N . LEU A 1 185 ? 23.614 4.276 -3.128 1.00 55.66 185 LEU A N 1
ATOM 1449 C CA . LEU A 1 185 ? 23.251 3.510 -1.941 1.00 55.66 185 LEU A CA 1
ATOM 1450 C C . LEU A 1 185 ? 24.320 3.734 -0.867 1.00 55.66 185 LEU A C 1
ATOM 1452 O O . LEU A 1 185 ? 25.508 3.677 -1.179 1.00 55.66 185 LEU A O 1
ATOM 1456 N N . SER A 1 186 ? 23.917 3.985 0.381 1.00 57.59 186 SER A N 1
ATOM 1457 C CA . SER A 1 186 ? 24.791 4.460 1.473 1.00 57.59 186 SER A CA 1
ATOM 1458 C C . SER A 1 186 ? 25.904 3.484 1.909 1.00 57.59 186 SER A C 1
ATOM 1460 O O . SER A 1 186 ? 26.492 3.634 2.981 1.00 57.59 186 SER A O 1
ATOM 1462 N N . GLY A 1 187 ? 26.161 2.433 1.124 1.00 70.38 187 GLY A N 1
ATOM 1463 C CA . GLY A 1 187 ? 27.018 1.297 1.449 1.00 70.38 187 GLY A CA 1
ATOM 1464 C C . GLY A 1 187 ? 26.418 0.364 2.505 1.00 70.38 187 GLY A C 1
ATOM 1465 O O . GLY A 1 187 ? 27.005 -0.674 2.805 1.00 70.38 187 GLY A O 1
ATOM 1466 N N . ARG A 1 188 ? 25.259 0.705 3.085 1.00 80.56 188 ARG A N 1
ATOM 1467 C CA . ARG A 1 188 ? 24.568 -0.120 4.080 1.00 80.56 188 ARG A CA 1
ATOM 1468 C C . ARG A 1 188 ? 23.788 -1.250 3.418 1.00 80.56 188 ARG A C 1
ATOM 1470 O O . ARG A 1 188 ? 23.275 -1.112 2.310 1.00 80.56 188 ARG A O 1
ATOM 1477 N N . LYS A 1 189 ? 23.653 -2.356 4.153 1.00 93.31 189 LYS A N 1
ATOM 1478 C CA . LYS A 1 189 ? 22.802 -3.483 3.758 1.00 93.31 189 LYS A CA 1
ATOM 1479 C C . LYS A 1 189 ? 21.347 -3.039 3.699 1.00 93.31 189 LYS A C 1
ATOM 1481 O O . LYS A 1 189 ? 20.890 -2.314 4.581 1.00 93.31 189 LYS A O 1
ATOM 1486 N N . ARG A 1 190 ? 20.595 -3.531 2.723 1.00 93.88 190 ARG A N 1
ATOM 1487 C CA . ARG A 1 190 ? 19.187 -3.186 2.513 1.00 93.88 190 ARG A CA 1
ATOM 1488 C C . ARG A 1 190 ? 18.283 -4.374 2.793 1.00 93.88 190 ARG A C 1
ATOM 1490 O O . ARG A 1 190 ? 18.489 -5.468 2.270 1.00 93.88 190 ARG A O 1
ATOM 1497 N N . ALA A 1 191 ? 17.252 -4.137 3.591 1.00 97.19 191 ALA A N 1
ATOM 1498 C CA . ALA A 1 191 ? 16.164 -5.071 3.815 1.00 97.19 191 ALA A CA 1
ATOM 1499 C C . ALA A 1 191 ? 14.903 -4.564 3.111 1.00 97.19 191 ALA A C 1
ATOM 1501 O O . ALA A 1 191 ? 14.431 -3.468 3.404 1.00 97.19 191 ALA A O 1
ATOM 1502 N N . LEU A 1 192 ? 14.337 -5.372 2.218 1.00 97.94 192 LEU A N 1
ATOM 1503 C CA . LEU A 1 192 ? 13.022 -5.131 1.639 1.00 97.94 192 LEU A CA 1
ATOM 1504 C C . LEU A 1 192 ? 11.955 -5.878 2.438 1.00 97.94 192 LEU A C 1
ATOM 1506 O O . LEU A 1 192 ? 12.000 -7.104 2.537 1.00 97.94 192 LEU A O 1
ATOM 1510 N N . VAL A 1 193 ? 10.964 -5.154 2.950 1.00 98.31 193 VAL A N 1
ATOM 1511 C CA . VAL A 1 193 ? 9.754 -5.732 3.539 1.00 98.31 193 VAL A CA 1
ATOM 1512 C C . VAL A 1 193 ? 8.618 -5.642 2.528 1.00 98.31 193 VAL A C 1
ATOM 1514 O O . VAL A 1 193 ? 8.199 -4.551 2.147 1.00 98.31 193 VAL A O 1
ATOM 1517 N N . ILE A 1 194 ? 8.113 -6.791 2.090 1.00 98.12 194 ILE A N 1
ATOM 1518 C CA . ILE A 1 194 ? 6.981 -6.896 1.169 1.00 98.12 194 ILE A CA 1
ATOM 1519 C C . ILE A 1 194 ? 5.705 -7.064 1.990 1.00 98.12 194 ILE A C 1
ATOM 1521 O O . ILE A 1 194 ? 5.577 -8.022 2.757 1.00 98.12 194 ILE A O 1
ATOM 1525 N N . ARG A 1 195 ? 4.747 -6.150 1.817 1.00 96.88 195 ARG A N 1
ATOM 1526 C CA . ARG A 1 195 ? 3.410 -6.281 2.403 1.00 96.88 195 ARG A CA 1
ATOM 1527 C C . ARG A 1 195 ? 2.350 -5.619 1.528 1.00 96.88 195 ARG A C 1
ATOM 1529 O O . ARG A 1 195 ? 2.206 -4.393 1.505 1.00 96.88 195 ARG A O 1
ATOM 1536 N N . TYR A 1 196 ? 1.553 -6.454 0.873 1.00 94.50 196 TYR A N 1
ATOM 1537 C CA . TYR A 1 196 ? 0.287 -6.057 0.254 1.00 94.50 196 TYR A CA 1
ATOM 1538 C C . TYR A 1 196 ? -0.875 -6.286 1.221 1.00 94.50 196 TYR A C 1
ATOM 1540 O O . TYR A 1 196 ? -0.717 -7.009 2.198 1.00 94.50 196 TYR A O 1
ATOM 1548 N N . GLY A 1 197 ? -2.029 -5.662 0.974 1.00 91.00 197 GLY A N 1
ATOM 1549 C CA . GLY A 1 197 ? -3.235 -5.868 1.779 1.00 91.00 197 GLY A CA 1
ATOM 1550 C C . GLY A 1 197 ? -3.940 -4.578 2.196 1.00 91.00 197 GLY A C 1
ATOM 1551 O O . GLY A 1 197 ? -3.847 -3.529 1.550 1.00 91.00 197 GLY A O 1
ATOM 1552 N N . GLY A 1 198 ? -4.709 -4.677 3.275 1.00 91.00 198 GLY A N 1
ATOM 1553 C CA . GLY A 1 198 ? -5.444 -3.580 3.883 1.00 91.00 198 GLY A CA 1
ATOM 1554 C C . GLY A 1 198 ? -4.578 -2.649 4.734 1.00 91.00 198 GLY A C 1
ATOM 1555 O O . GLY A 1 198 ? -3.363 -2.766 4.851 1.00 91.00 198 GLY A O 1
ATOM 1556 N N . PHE A 1 199 ? -5.230 -1.680 5.375 1.00 92.50 199 PHE A N 1
ATOM 1557 C CA . PHE A 1 199 ? -4.530 -0.708 6.218 1.00 92.50 199 PHE A CA 1
ATOM 1558 C C . PHE A 1 199 ? -3.995 -1.308 7.526 1.00 92.50 199 PHE A C 1
ATOM 1560 O O . PHE A 1 199 ? -2.946 -0.891 8.001 1.00 92.50 199 PHE A O 1
ATOM 1567 N N . GLY A 1 200 ? -4.706 -2.277 8.116 1.00 91.81 200 GLY A N 1
ATOM 1568 C CA . GLY A 1 200 ? -4.228 -2.974 9.316 1.00 91.81 200 GLY A CA 1
ATOM 1569 C C . GLY A 1 200 ? -2.985 -3.812 9.030 1.00 91.81 200 GLY A C 1
ATOM 1570 O O . GLY A 1 200 ? -2.039 -3.786 9.804 1.00 91.81 200 GLY A O 1
ATOM 1571 N N . ASP A 1 201 ? -2.968 -4.459 7.872 1.00 94.00 201 ASP A N 1
ATOM 1572 C CA . ASP A 1 201 ? -1.902 -5.334 7.393 1.00 94.00 201 ASP A CA 1
ATOM 1573 C C . ASP A 1 201 ? -0.557 -4.614 7.262 1.00 94.00 201 ASP A C 1
ATOM 1575 O O . ASP A 1 201 ? 0.466 -5.091 7.756 1.00 94.00 201 ASP A O 1
ATOM 1579 N N . ILE A 1 202 ? -0.563 -3.430 6.642 1.00 95.25 202 ILE A N 1
ATOM 1580 C CA . ILE A 1 202 ? 0.648 -2.623 6.469 1.00 95.25 202 ILE A CA 1
ATOM 1581 C C . ILE A 1 202 ? 1.124 -1.994 7.792 1.00 95.25 202 ILE A C 1
ATOM 1583 O O . ILE A 1 202 ? 2.325 -1.893 8.025 1.00 95.25 202 ILE A O 1
ATOM 1587 N N . LEU A 1 203 ? 0.203 -1.639 8.698 1.00 94.12 203 LEU A N 1
ATOM 1588 C CA . LEU A 1 203 ? 0.543 -1.169 10.050 1.00 94.12 203 LEU A CA 1
ATOM 1589 C C . LEU A 1 203 ? 1.167 -2.275 10.902 1.00 94.12 203 LEU A C 1
ATOM 1591 O O . LEU A 1 203 ? 2.110 -2.026 11.648 1.00 94.12 203 LEU A O 1
ATOM 1595 N N . GLN A 1 204 ? 0.650 -3.496 10.787 1.00 94.44 204 GLN A N 1
ATOM 1596 C CA . GLN A 1 204 ? 1.210 -4.668 11.448 1.00 94.44 204 GLN A CA 1
ATOM 1597 C C . GLN A 1 204 ? 2.616 -4.972 10.927 1.00 94.44 204 GLN A C 1
ATOM 1599 O O . GLN A 1 204 ? 3.515 -5.184 11.735 1.00 94.44 204 GLN A O 1
ATOM 1604 N N . ALA A 1 205 ? 2.846 -4.901 9.612 1.00 95.56 205 ALA A N 1
ATOM 1605 C CA . ALA A 1 205 ? 4.186 -5.052 9.046 1.00 95.56 205 ALA A CA 1
ATOM 1606 C C . ALA A 1 205 ? 5.168 -3.981 9.550 1.00 95.56 205 ALA A C 1
ATOM 1608 O O . ALA A 1 205 ? 6.328 -4.296 9.793 1.00 95.56 205 ALA A O 1
ATOM 1609 N N . ALA A 1 206 ? 4.715 -2.746 9.790 1.00 95.56 206 ALA A N 1
ATOM 1610 C CA . ALA A 1 206 ? 5.587 -1.675 10.277 1.00 95.56 206 ALA A CA 1
ATOM 1611 C C . ALA A 1 206 ? 6.213 -1.932 11.658 1.00 95.56 206 ALA A C 1
ATOM 1613 O O . ALA A 1 206 ? 7.259 -1.369 11.983 1.00 95.56 206 ALA A O 1
ATOM 1614 N N . SER A 1 207 ? 5.638 -2.842 12.448 1.00 95.31 207 SER A N 1
ATOM 1615 C CA . SER A 1 207 ? 6.190 -3.245 13.747 1.00 95.31 207 SER A CA 1
ATOM 1616 C C . SER A 1 207 ? 7.622 -3.804 13.671 1.00 95.31 207 SER A C 1
ATOM 1618 O O . SER A 1 207 ? 8.373 -3.674 14.642 1.00 95.31 207 SER A O 1
ATOM 1620 N N . VAL A 1 208 ? 8.037 -4.357 12.521 1.00 96.88 208 VAL A N 1
ATOM 1621 C CA . VAL A 1 208 ? 9.359 -4.989 12.359 1.00 96.88 208 VAL A CA 1
ATOM 1622 C C . VAL A 1 208 ? 10.463 -3.998 11.986 1.00 96.88 208 VAL A C 1
ATOM 1624 O O . VAL A 1 208 ? 11.641 -4.283 12.213 1.00 96.88 208 VAL A O 1
ATOM 1627 N N . PHE A 1 209 ? 10.119 -2.823 11.441 1.00 96.94 209 PHE A N 1
ATOM 1628 C CA . PHE A 1 209 ? 11.107 -1.872 10.914 1.00 96.94 209 PHE A CA 1
ATOM 1629 C C . PHE A 1 209 ? 12.123 -1.408 11.964 1.00 96.94 209 PHE A C 1
ATOM 1631 O O . PHE A 1 209 ? 13.320 -1.426 11.666 1.00 96.94 209 PHE A O 1
ATOM 1638 N N . PRO A 1 210 ? 11.730 -1.080 13.213 1.00 95.81 210 PRO A N 1
ATOM 1639 C CA . PRO A 1 210 ? 12.701 -0.718 14.242 1.00 95.81 210 PRO A CA 1
ATOM 1640 C C . PRO A 1 210 ? 13.683 -1.854 14.570 1.00 95.81 210 PRO A C 1
ATOM 1642 O O . PRO A 1 210 ? 14.828 -1.593 14.934 1.00 95.81 210 PRO A O 1
ATOM 1645 N N . GLY A 1 211 ? 13.242 -3.113 14.464 1.00 95.69 211 GLY A N 1
ATOM 1646 C CA . GLY A 1 211 ? 14.094 -4.287 14.654 1.00 95.69 211 GLY A CA 1
ATOM 1647 C C . GLY A 1 211 ? 15.125 -4.432 13.534 1.00 95.69 211 GLY A C 1
ATOM 1648 O O . GLY A 1 211 ? 16.301 -4.652 13.811 1.00 95.69 211 GLY A O 1
ATOM 1649 N N . LEU A 1 212 ? 14.712 -4.220 12.282 1.00 96.19 212 LEU A N 1
ATOM 1650 C CA . LEU A 1 212 ? 15.614 -4.227 11.124 1.00 96.19 212 LEU A CA 1
ATOM 1651 C C . LEU A 1 212 ? 16.627 -3.078 11.176 1.00 96.19 212 LEU A C 1
ATOM 1653 O O . LEU A 1 212 ? 17.812 -3.288 10.919 1.00 96.19 212 LEU A O 1
ATOM 1657 N N . LYS A 1 213 ? 16.191 -1.886 11.597 1.00 94.88 213 LYS A N 1
ATOM 1658 C CA . LYS A 1 213 ? 17.079 -0.744 11.850 1.00 94.88 213 LYS A CA 1
ATOM 1659 C C . LYS A 1 213 ? 18.132 -1.054 12.909 1.00 94.88 213 LYS A C 1
ATOM 1661 O O . LYS A 1 213 ? 19.305 -0.762 12.701 1.00 94.88 213 LYS A O 1
ATOM 1666 N N . ALA A 1 214 ? 17.738 -1.687 14.015 1.00 94.88 214 ALA A N 1
ATOM 1667 C CA . ALA A 1 214 ? 18.671 -2.107 15.062 1.00 94.88 214 ALA A CA 1
ATOM 1668 C C . ALA A 1 214 ? 19.685 -3.159 14.572 1.00 94.88 214 ALA A C 1
ATOM 1670 O O . ALA A 1 214 ? 20.794 -3.226 15.091 1.00 94.88 214 ALA A O 1
ATOM 1671 N N . GLN A 1 215 ? 19.331 -3.944 13.551 1.00 94.88 215 GLN A N 1
ATOM 1672 C CA . GLN A 1 215 ? 20.234 -4.883 12.874 1.00 94.88 215 GLN A CA 1
ATOM 1673 C C . GLN A 1 215 ? 21.128 -4.213 11.808 1.00 94.88 215 GLN A C 1
ATOM 1675 O O . GLN A 1 215 ? 21.917 -4.900 11.162 1.00 94.88 215 GLN A O 1
ATOM 1680 N N . GLY A 1 216 ? 21.031 -2.892 11.619 1.00 94.44 216 GLY A N 1
ATOM 1681 C CA . GLY A 1 216 ? 21.890 -2.117 10.720 1.00 94.44 216 GLY A CA 1
ATOM 1682 C C . GLY A 1 216 ? 21.419 -2.037 9.266 1.00 94.44 216 GLY A C 1
ATOM 1683 O O . GLY A 1 216 ? 22.192 -1.599 8.414 1.00 94.44 216 GLY A O 1
ATOM 1684 N N . TYR A 1 217 ? 20.180 -2.443 8.969 1.00 95.88 217 TYR A N 1
ATOM 1685 C CA . TYR A 1 217 ? 19.636 -2.361 7.613 1.00 95.88 217 TYR A CA 1
ATOM 1686 C C . TYR A 1 217 ? 19.084 -0.972 7.289 1.00 95.88 217 TYR A C 1
ATOM 1688 O O . TYR A 1 217 ? 18.450 -0.326 8.126 1.00 95.88 217 TYR A O 1
ATOM 1696 N N . GLU A 1 218 ? 19.232 -0.561 6.033 1.00 95.44 218 GLU A N 1
ATOM 1697 C CA . GLU A 1 218 ? 18.276 0.344 5.407 1.00 95.44 218 GLU A CA 1
ATOM 1698 C C . GLU A 1 218 ? 16.984 -0.409 5.097 1.00 95.44 218 GLU A C 1
ATOM 1700 O O . GLU A 1 218 ? 17.013 -1.492 4.511 1.00 95.44 218 GLU A O 1
ATOM 1705 N N . VAL A 1 219 ? 15.845 0.149 5.484 1.00 96.69 219 VAL A N 1
ATOM 1706 C CA . VAL A 1 219 ? 14.542 -0.499 5.362 1.00 96.69 219 VAL A CA 1
ATOM 1707 C C . VAL A 1 219 ? 13.798 0.078 4.170 1.00 96.69 219 VAL A C 1
ATOM 1709 O O . VAL A 1 219 ? 13.435 1.255 4.135 1.00 96.69 219 VAL A O 1
ATOM 1712 N N . TRP A 1 220 ? 13.535 -0.796 3.210 1.00 97.12 220 TRP A N 1
ATOM 1713 C CA . TRP A 1 220 ? 12.714 -0.533 2.044 1.00 97.12 220 TRP A CA 1
ATOM 1714 C C . TRP A 1 220 ? 11.385 -1.262 2.173 1.00 97.12 220 TRP A C 1
ATOM 1716 O O . TRP A 1 220 ? 11.323 -2.367 2.712 1.00 97.12 220 TRP A O 1
ATOM 1726 N N . VAL A 1 221 ? 10.316 -0.668 1.649 1.00 98.19 221 VAL A N 1
ATOM 1727 C CA . VAL A 1 221 ? 8.978 -1.270 1.713 1.00 98.19 221 VAL A CA 1
ATOM 1728 C C . VAL A 1 221 ? 8.420 -1.475 0.313 1.00 98.19 221 VAL A C 1
ATOM 1730 O O . VAL A 1 221 ? 8.248 -0.511 -0.438 1.00 98.19 221 VAL A O 1
ATOM 1733 N N . ASN A 1 222 ? 8.102 -2.728 -0.024 1.00 97.88 222 ASN A N 1
ATOM 1734 C CA . ASN A 1 222 ? 7.333 -3.065 -1.215 1.00 97.88 222 ASN A CA 1
ATOM 1735 C C . ASN A 1 222 ? 5.844 -3.171 -0.880 1.00 97.88 222 ASN A C 1
ATOM 1737 O O . ASN A 1 222 ? 5.410 -4.055 -0.139 1.00 97.88 222 ASN A O 1
ATOM 1741 N N . THR A 1 223 ? 5.071 -2.226 -1.409 1.00 97.25 223 THR A N 1
ATOM 1742 C CA . THR A 1 223 ? 3.631 -2.111 -1.175 1.00 97.25 223 THR A CA 1
ATOM 1743 C C . THR A 1 223 ? 2.981 -1.238 -2.255 1.00 97.25 223 THR A C 1
ATOM 1745 O O . THR A 1 223 ? 3.638 -0.779 -3.191 1.00 97.25 223 THR A O 1
ATOM 1748 N N . THR A 1 224 ? 1.683 -0.981 -2.119 1.00 96.56 224 THR A N 1
ATOM 1749 C CA . THR A 1 224 ? 0.931 -0.072 -2.995 1.00 96.56 224 THR A CA 1
ATOM 1750 C C . THR A 1 224 ? 1.045 1.383 -2.538 1.00 96.56 224 THR A C 1
ATOM 1752 O O . THR A 1 224 ? 1.337 1.630 -1.363 1.00 96.56 224 THR A O 1
ATOM 1755 N N . PRO A 1 225 ? 0.738 2.382 -3.391 1.00 95.62 225 PRO A N 1
ATOM 1756 C CA . PRO A 1 225 ? 0.612 3.771 -2.936 1.00 95.62 225 PRO A CA 1
ATOM 1757 C C . PRO A 1 225 ? -0.311 3.928 -1.713 1.00 95.62 225 PRO A C 1
ATOM 1759 O O . PRO A 1 225 ? 0.017 4.663 -0.788 1.00 95.62 225 PRO A O 1
ATOM 1762 N N . LYS A 1 226 ? -1.391 3.141 -1.624 1.00 94.50 226 LYS A N 1
ATOM 1763 C CA . LYS A 1 226 ? -2.274 3.095 -0.447 1.00 94.50 226 LYS A CA 1
ATOM 1764 C C . LYS A 1 226 ? -1.542 2.676 0.839 1.00 94.50 226 LYS A C 1
ATOM 1766 O O . LYS A 1 226 ? -1.825 3.220 1.906 1.00 94.50 226 LYS A O 1
ATOM 1771 N N . GLY A 1 227 ? -0.636 1.700 0.759 1.00 95.94 227 GLY A N 1
ATOM 1772 C CA . GLY A 1 227 ? 0.194 1.270 1.888 1.00 95.94 227 GLY A CA 1
ATOM 1773 C C . GLY A 1 227 ? 1.225 2.328 2.281 1.00 95.94 227 GLY A C 1
ATOM 1774 O O . GLY A 1 227 ? 1.347 2.661 3.463 1.00 95.94 227 GLY A O 1
ATOM 1775 N N . ARG A 1 228 ? 1.894 2.925 1.282 1.00 96.69 228 ARG A N 1
ATOM 1776 C CA . ARG A 1 228 ? 2.825 4.047 1.480 1.00 96.69 228 ARG A CA 1
ATOM 1777 C C . ARG A 1 228 ? 2.165 5.209 2.198 1.00 96.69 228 ARG A C 1
ATOM 1779 O O . ARG A 1 228 ? 2.752 5.736 3.137 1.00 96.69 228 ARG A O 1
ATOM 1786 N N . ASP A 1 229 ? 0.952 5.582 1.806 1.00 95.69 229 ASP A N 1
ATOM 1787 C CA . ASP A 1 229 ? 0.241 6.695 2.427 1.00 95.69 229 ASP A CA 1
ATOM 1788 C C . ASP A 1 229 ? 0.112 6.500 3.939 1.00 95.69 229 ASP A C 1
ATOM 1790 O O . ASP A 1 229 ? 0.365 7.428 4.700 1.00 95.69 229 ASP A O 1
ATOM 1794 N N . ILE A 1 230 ? -0.208 5.297 4.422 1.00 96.44 230 ILE A N 1
ATOM 1795 C CA . ILE A 1 230 ? -0.332 5.029 5.866 1.00 96.44 230 ILE A CA 1
ATOM 1796 C C . ILE A 1 230 ? 0.998 5.152 6.613 1.00 96.44 230 ILE A C 1
ATOM 1798 O O . ILE A 1 230 ? 1.023 5.617 7.754 1.00 96.44 230 ILE A O 1
ATOM 1802 N N . LEU A 1 231 ? 2.095 4.794 5.963 1.00 96.69 231 LEU A N 1
ATOM 1803 C CA . LEU A 1 231 ? 3.422 4.724 6.562 1.00 96.69 231 LEU A CA 1
ATOM 1804 C C . LEU A 1 231 ? 4.328 5.916 6.208 1.00 96.69 231 LEU A C 1
ATOM 1806 O O . LEU A 1 231 ? 5.482 5.948 6.614 1.00 96.69 231 LEU A O 1
ATOM 1810 N N . ALA A 1 232 ? 3.815 6.918 5.490 1.00 94.62 232 ALA A N 1
ATOM 1811 C CA . ALA A 1 232 ? 4.603 7.997 4.888 1.00 94.62 232 ALA A CA 1
ATOM 1812 C C . ALA A 1 232 ? 5.498 8.799 5.855 1.00 94.62 232 ALA A C 1
ATOM 1814 O O . ALA A 1 232 ? 6.439 9.446 5.408 1.00 94.62 232 ALA A O 1
ATOM 1815 N N . PHE A 1 233 ? 5.197 8.780 7.157 1.00 96.81 233 PHE A N 1
ATOM 1816 C CA . PHE A 1 233 ? 5.945 9.499 8.196 1.00 96.81 233 PHE A CA 1
ATOM 1817 C C . PHE A 1 233 ? 6.590 8.559 9.221 1.00 96.81 233 PHE A C 1
ATOM 1819 O O . PHE A 1 233 ? 6.994 9.012 10.292 1.00 96.81 233 PHE A O 1
ATOM 1826 N N . ASP A 1 234 ? 6.653 7.259 8.932 1.00 97.25 234 ASP A N 1
ATOM 1827 C CA . ASP A 1 234 ? 7.410 6.323 9.754 1.00 97.25 234 ASP A CA 1
ATOM 1828 C C . ASP A 1 234 ? 8.913 6.629 9.609 1.00 97.25 234 ASP A C 1
ATOM 1830 O O . ASP A 1 234 ? 9.448 6.549 8.501 1.00 97.25 234 ASP A O 1
ATOM 1834 N N . PRO A 1 235 ? 9.613 6.998 10.698 1.00 96.31 235 PRO A N 1
ATOM 1835 C CA . PRO A 1 235 ? 11.016 7.401 10.634 1.00 96.31 235 PRO A CA 1
ATOM 1836 C C . PRO A 1 235 ? 11.967 6.233 10.348 1.00 96.31 235 PRO A C 1
ATOM 1838 O O . PRO A 1 235 ? 13.166 6.448 10.177 1.00 96.31 235 PRO A O 1
ATOM 1841 N N . HIS A 1 236 ? 11.468 4.995 10.343 1.00 96.56 236 HIS A N 1
ATOM 1842 C CA . HIS A 1 236 ? 12.281 3.812 10.104 1.00 96.56 236 HIS A CA 1
ATOM 1843 C C . HIS A 1 236 ? 12.331 3.406 8.630 1.00 96.56 236 HIS A C 1
ATOM 1845 O O . HIS A 1 236 ? 13.017 2.439 8.332 1.00 96.56 236 HIS A O 1
ATOM 1851 N N . ILE A 1 237 ? 11.633 4.090 7.722 1.00 97.00 237 ILE A N 1
ATOM 1852 C CA . ILE A 1 237 ? 11.627 3.754 6.291 1.00 97.00 237 ILE A CA 1
ATOM 1853 C C . ILE A 1 237 ? 12.623 4.645 5.549 1.00 97.00 237 ILE A C 1
ATOM 1855 O O . ILE A 1 237 ? 12.529 5.867 5.621 1.00 97.00 237 ILE A O 1
ATOM 1859 N N . ASP A 1 238 ? 13.541 4.031 4.802 1.00 95.25 238 ASP A N 1
ATOM 1860 C CA . ASP A 1 238 ? 14.528 4.740 3.974 1.00 95.25 238 ASP A CA 1
ATOM 1861 C C . ASP A 1 238 ? 14.117 4.822 2.505 1.00 95.25 238 ASP A C 1
ATOM 1863 O O . ASP A 1 238 ? 14.508 5.752 1.804 1.00 95.25 238 ASP A O 1
ATOM 1867 N N . GLY A 1 239 ? 13.323 3.862 2.025 1.00 93.75 239 GLY A N 1
ATOM 1868 C CA . GLY A 1 239 ? 12.963 3.795 0.615 1.00 93.75 239 GLY A CA 1
ATOM 1869 C C . GLY A 1 239 ? 11.692 3.011 0.325 1.00 93.75 239 GLY A C 1
ATOM 1870 O O . GLY A 1 239 ? 11.158 2.271 1.155 1.00 93.75 239 GLY A O 1
ATOM 1871 N N . TRP A 1 240 ? 11.197 3.188 -0.895 1.00 95.38 240 TRP A N 1
ATOM 1872 C CA . TRP A 1 240 ? 9.946 2.606 -1.359 1.00 95.38 240 TRP A CA 1
ATOM 1873 C C . TRP A 1 240 ? 10.167 1.835 -2.646 1.00 95.38 240 TRP A C 1
ATOM 1875 O O . TRP A 1 240 ? 10.750 2.350 -3.593 1.00 95.38 240 TRP A O 1
ATOM 1885 N N . TRP A 1 241 ? 9.614 0.632 -2.703 1.00 95.69 241 TRP A N 1
ATOM 1886 C CA . TRP A 1 241 ? 9.514 -0.145 -3.927 1.00 95.69 241 TRP A CA 1
ATOM 1887 C C . TRP A 1 241 ? 8.036 -0.286 -4.279 1.00 95.69 241 TRP A C 1
ATOM 1889 O O . TRP A 1 241 ? 7.371 -1.232 -3.871 1.00 95.69 241 TRP A O 1
ATOM 1899 N N . LEU A 1 242 ? 7.457 0.722 -4.923 1.00 96.56 242 LEU A N 1
ATOM 1900 C CA . LEU A 1 242 ? 6.005 0.764 -5.107 1.00 96.56 242 LEU A CA 1
ATOM 1901 C C . LEU A 1 242 ? 5.559 -0.077 -6.297 1.00 96.56 242 LEU A C 1
ATOM 1903 O O . LEU A 1 242 ? 6.247 -0.138 -7.309 1.00 96.56 242 LEU A O 1
ATOM 1907 N N . GLN A 1 243 ? 4.371 -0.657 -6.170 1.00 94.94 243 GLN A N 1
ATOM 1908 C CA . GLN A 1 243 ? 3.647 -1.324 -7.246 1.00 94.94 243 GLN A CA 1
ATOM 1909 C C . GLN A 1 243 ? 2.207 -0.802 -7.255 1.00 94.94 243 GLN A C 1
ATOM 1911 O O . GLN A 1 243 ? 1.591 -0.674 -6.193 1.00 94.94 243 GLN A O 1
ATOM 1916 N N . ASP A 1 244 ? 1.656 -0.498 -8.425 1.00 94.75 244 ASP A N 1
ATOM 1917 C CA . ASP A 1 244 ? 0.234 -0.164 -8.534 1.00 94.75 244 ASP A CA 1
ATOM 1918 C C . ASP A 1 244 ? -0.646 -1.423 -8.481 1.00 94.75 244 ASP A C 1
ATOM 1920 O O . ASP A 1 244 ? -0.201 -2.553 -8.700 1.00 94.75 244 ASP A O 1
ATOM 1924 N N . THR A 1 245 ? -1.918 -1.234 -8.130 1.00 90.38 245 THR A N 1
ATOM 1925 C CA . THR A 1 245 ? -2.897 -2.326 -8.121 1.00 90.38 245 THR A CA 1
ATOM 1926 C C . THR A 1 245 ? -2.992 -2.944 -9.516 1.00 90.38 245 THR A C 1
ATOM 1928 O O . THR A 1 245 ? -3.086 -2.215 -10.498 1.00 90.38 245 THR A O 1
ATOM 1931 N N . ASP A 1 246 ? -2.923 -4.275 -9.581 1.00 89.38 246 ASP A N 1
ATOM 1932 C CA . ASP A 1 246 ? -2.978 -5.077 -10.812 1.00 89.38 246 ASP A CA 1
ATOM 1933 C C . ASP A 1 246 ? -1.875 -4.783 -11.853 1.00 89.38 246 ASP A C 1
ATOM 1935 O O . ASP A 1 246 ? -1.972 -5.225 -12.996 1.00 89.38 246 ASP A O 1
ATOM 1939 N N . GLN A 1 247 ? -0.796 -4.083 -11.470 1.00 94.25 247 GLN A N 1
ATOM 1940 C CA . GLN A 1 247 ? 0.346 -3.822 -12.357 1.00 94.25 247 GLN A CA 1
ATOM 1941 C C . GLN A 1 247 ? 1.121 -5.108 -12.686 1.00 94.25 247 GLN A C 1
ATOM 1943 O O . GLN A 1 247 ? 1.323 -5.430 -13.855 1.00 94.25 247 GLN A O 1
ATOM 1948 N N . VAL A 1 248 ? 1.547 -5.843 -11.652 1.00 95.31 248 VAL A N 1
ATOM 1949 C CA . VAL A 1 248 ? 2.134 -7.182 -11.793 1.00 95.31 248 VAL A CA 1
ATOM 1950 C C . VAL A 1 248 ? 0.999 -8.196 -11.646 1.00 95.31 248 VAL A C 1
ATOM 1952 O O . VAL A 1 248 ? 0.328 -8.177 -10.609 1.00 95.31 248 VAL A O 1
ATOM 1955 N N . PRO A 1 249 ? 0.761 -9.078 -12.634 1.00 94.00 249 PRO A N 1
ATOM 1956 C CA . PRO A 1 249 ? -0.283 -10.091 -12.532 1.00 94.00 249 PRO A CA 1
ATOM 1957 C C . PRO A 1 249 ? -0.094 -10.992 -11.307 1.00 94.00 249 PRO A C 1
ATOM 1959 O O . PRO A 1 249 ? 1.024 -11.395 -10.993 1.00 94.00 249 PRO A O 1
ATOM 1962 N N . ASN A 1 250 ? -1.189 -11.370 -10.637 1.00 91.56 250 ASN A N 1
ATOM 1963 C CA . ASN A 1 250 ? -1.124 -12.188 -9.416 1.00 91.56 250 ASN A CA 1
ATOM 1964 C C . ASN A 1 250 ? -0.376 -13.517 -9.617 1.00 91.56 250 ASN A C 1
ATOM 1966 O O . ASN A 1 250 ? 0.333 -13.967 -8.721 1.00 91.56 250 ASN A O 1
ATOM 1970 N N . THR A 1 251 ? -0.494 -14.123 -10.802 1.00 94.12 251 THR A N 1
ATOM 1971 C CA . THR A 1 251 ? 0.210 -15.362 -11.174 1.00 94.12 251 THR A CA 1
ATOM 1972 C C . THR A 1 251 ? 1.725 -15.194 -11.273 1.00 94.12 251 THR A C 1
ATOM 1974 O O . THR A 1 251 ? 2.444 -16.180 -11.200 1.00 94.12 251 THR A O 1
ATOM 1977 N N . GLU A 1 252 ? 2.211 -13.962 -11.421 1.00 95.25 252 GLU A N 1
ATOM 1978 C CA . GLU A 1 252 ? 3.629 -13.633 -11.575 1.00 95.25 252 GLU A CA 1
ATOM 1979 C C . GLU A 1 252 ? 4.276 -13.106 -10.285 1.00 95.25 252 GLU A C 1
ATOM 1981 O O . GLU A 1 252 ? 5.480 -12.857 -10.256 1.00 95.25 252 GLU A O 1
ATOM 1986 N N . LEU A 1 253 ? 3.513 -12.930 -9.198 1.00 93.19 253 LEU A N 1
ATOM 1987 C CA . LEU A 1 253 ? 4.038 -12.354 -7.953 1.00 93.19 253 LEU A CA 1
ATOM 1988 C C . LEU A 1 253 ? 5.197 -13.170 -7.362 1.00 93.19 253 LEU A C 1
ATOM 1990 O O . LEU A 1 253 ? 6.124 -12.589 -6.799 1.00 93.19 253 LEU A O 1
ATOM 1994 N N . GLY A 1 254 ? 5.178 -14.497 -7.519 1.00 93.56 254 GLY A N 1
ATOM 1995 C CA . GLY A 1 254 ? 6.271 -15.370 -7.085 1.00 93.56 254 GLY A CA 1
ATOM 1996 C C . GLY A 1 254 ? 7.590 -15.055 -7.797 1.00 93.56 254 GLY A C 1
ATOM 1997 O O . GLY A 1 254 ? 8.601 -14.807 -7.133 1.00 93.56 254 GLY A O 1
ATOM 1998 N N . ASP A 1 255 ? 7.560 -14.998 -9.130 1.00 95.00 255 ASP A N 1
ATOM 1999 C CA . ASP A 1 255 ? 8.725 -14.684 -9.966 1.00 95.00 255 ASP A CA 1
ATOM 2000 C C . ASP A 1 255 ? 9.202 -13.247 -9.741 1.00 95.00 255 ASP A C 1
ATOM 2002 O O . ASP A 1 255 ? 10.401 -12.988 -9.608 1.00 95.00 255 ASP A O 1
ATOM 2006 N N . TYR A 1 256 ? 8.258 -12.318 -9.592 1.00 95.38 256 TYR A N 1
ATOM 2007 C CA . TYR A 1 256 ? 8.538 -10.934 -9.239 1.00 95.38 256 TYR A CA 1
ATOM 2008 C C . TYR A 1 256 ? 9.310 -10.824 -7.920 1.00 95.38 256 TYR A C 1
ATOM 2010 O O . TYR A 1 256 ? 10.393 -10.236 -7.876 1.00 95.38 256 TYR A O 1
ATOM 2018 N N . TRP A 1 257 ? 8.807 -11.424 -6.838 1.00 94.50 257 TRP A N 1
ATOM 2019 C CA . TRP A 1 257 ? 9.489 -11.390 -5.544 1.00 94.50 257 TRP A CA 1
ATOM 2020 C C . TRP A 1 257 ? 10.834 -12.113 -5.576 1.00 94.50 257 TRP A C 1
ATOM 2022 O O . TRP A 1 257 ? 11.766 -11.694 -4.887 1.00 94.50 257 TRP A O 1
ATOM 2032 N N . GLN A 1 258 ? 10.966 -13.163 -6.389 1.00 93.94 258 GLN A N 1
ATOM 2033 C CA . GLN A 1 258 ? 12.239 -13.841 -6.597 1.00 93.94 258 GLN A CA 1
ATOM 2034 C C . GLN A 1 258 ? 13.265 -12.934 -7.286 1.00 93.94 258 GLN A C 1
ATOM 2036 O O . GLN A 1 258 ? 14.416 -12.891 -6.850 1.00 93.94 258 GLN A O 1
ATOM 2041 N N . ALA A 1 259 ? 12.860 -12.156 -8.291 1.00 92.44 259 ALA A N 1
ATOM 2042 C CA . ALA A 1 259 ? 13.734 -11.175 -8.932 1.00 92.44 259 ALA A CA 1
ATOM 2043 C C . ALA A 1 259 ? 14.200 -10.090 -7.943 1.00 92.44 259 ALA A C 1
ATOM 2045 O O . ALA A 1 259 ? 15.373 -9.714 -7.936 1.00 92.44 259 ALA A O 1
ATOM 2046 N N . LEU A 1 260 ? 13.326 -9.637 -7.034 1.00 92.38 260 LEU A N 1
ATOM 2047 C CA . LEU A 1 260 ? 13.702 -8.657 -6.006 1.00 92.38 260 LEU A CA 1
ATOM 2048 C C . LEU A 1 260 ? 14.751 -9.186 -5.016 1.00 92.38 260 LEU A C 1
ATOM 2050 O O . LEU A 1 260 ? 15.553 -8.399 -4.513 1.00 92.38 260 LEU A O 1
ATOM 2054 N N . ARG A 1 261 ? 14.825 -10.502 -4.767 1.00 92.06 261 ARG A N 1
ATOM 2055 C CA . ARG A 1 261 ? 15.878 -11.089 -3.911 1.00 92.06 261 ARG A CA 1
ATOM 2056 C C . ARG A 1 261 ? 17.290 -10.873 -4.443 1.00 92.06 261 ARG A C 1
ATOM 2058 O O . ARG A 1 261 ? 18.230 -10.911 -3.664 1.00 92.06 261 ARG A O 1
ATOM 2065 N N . GLN A 1 262 ? 17.442 -10.609 -5.737 1.00 86.25 262 GLN A N 1
ATOM 2066 C CA . GLN A 1 262 ? 18.739 -1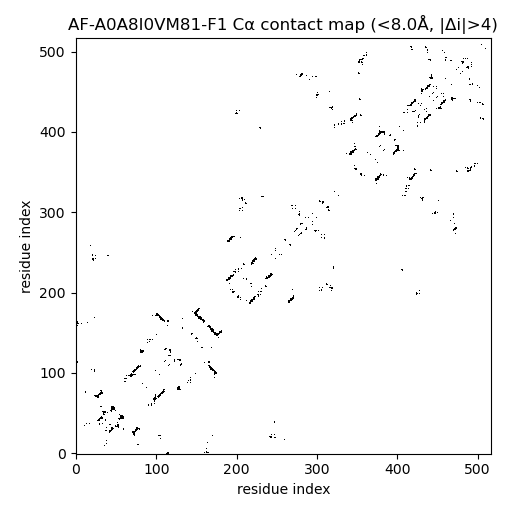0.294 -6.339 1.00 86.25 262 GLN A CA 1
ATOM 2067 C C . GLN A 1 262 ? 19.146 -8.827 -6.123 1.00 86.25 262 GLN A C 1
ATOM 2069 O O . GLN A 1 262 ? 20.293 -8.463 -6.365 1.00 86.25 262 GLN A O 1
ATOM 2074 N N . ARG A 1 263 ? 18.212 -7.967 -5.687 1.00 85.12 263 ARG A N 1
ATOM 2075 C CA . ARG A 1 263 ? 18.416 -6.520 -5.515 1.00 85.12 263 ARG A CA 1
ATOM 2076 C C . ARG A 1 263 ? 18.648 -6.102 -4.067 1.00 85.12 263 ARG A C 1
ATOM 2078 O O . ARG A 1 263 ? 19.228 -5.045 -3.844 1.00 85.12 263 ARG A O 1
ATOM 2085 N N . PHE A 1 264 ? 18.202 -6.890 -3.097 1.00 92.19 264 PHE A N 1
ATOM 2086 C CA . PHE A 1 264 ? 18.272 -6.549 -1.677 1.00 92.19 264 PHE A CA 1
ATOM 2087 C C . PHE A 1 264 ? 19.044 -7.617 -0.909 1.00 92.19 264 PHE A C 1
ATOM 2089 O O . PHE A 1 264 ? 18.849 -8.805 -1.149 1.00 92.19 264 PHE A O 1
ATOM 2096 N N . ASP A 1 265 ? 19.862 -7.202 0.060 1.00 94.69 265 ASP A N 1
ATOM 2097 C CA . ASP A 1 265 ? 20.619 -8.118 0.926 1.00 94.69 265 ASP A CA 1
ATOM 2098 C C . ASP A 1 265 ? 19.699 -9.036 1.738 1.00 94.69 265 ASP A C 1
ATOM 2100 O O . ASP A 1 265 ? 20.068 -10.149 2.112 1.00 94.69 265 ASP A O 1
ATOM 2104 N N . ARG A 1 266 ? 18.486 -8.555 2.031 1.00 96.12 266 ARG A N 1
ATOM 2105 C CA . ARG A 1 266 ? 17.449 -9.320 2.711 1.00 96.12 266 ARG A CA 1
ATOM 2106 C C . ARG A 1 266 ? 16.078 -8.974 2.151 1.00 96.12 266 ARG A C 1
ATOM 2108 O O . ARG A 1 266 ? 15.732 -7.804 2.030 1.00 96.12 266 ARG A O 1
ATOM 2115 N N . VAL A 1 267 ? 15.263 -9.988 1.881 1.00 97.50 267 VAL A N 1
ATOM 2116 C CA . VAL A 1 267 ? 13.857 -9.815 1.494 1.00 97.50 267 VAL A CA 1
ATOM 2117 C C . VAL A 1 267 ? 12.978 -10.580 2.468 1.00 97.50 267 VAL A C 1
ATOM 2119 O O . VAL A 1 267 ? 13.156 -11.781 2.661 1.00 97.50 267 VAL A O 1
ATOM 2122 N N . ILE A 1 268 ? 12.027 -9.878 3.071 1.00 97.75 268 ILE A N 1
ATOM 2123 C CA . ILE A 1 268 ? 11.070 -10.409 4.037 1.00 97.75 268 ILE A CA 1
ATOM 2124 C C . ILE A 1 268 ? 9.685 -10.227 3.433 1.00 97.75 268 ILE A C 1
ATOM 2126 O O . ILE A 1 268 ? 9.230 -9.097 3.265 1.00 97.75 268 ILE A O 1
ATOM 2130 N N . ASN A 1 269 ? 9.013 -11.328 3.104 1.00 97.19 269 ASN A N 1
ATOM 2131 C CA . ASN A 1 269 ? 7.634 -11.270 2.638 1.00 97.19 269 ASN A CA 1
ATOM 2132 C C . ASN A 1 269 ? 6.678 -11.528 3.799 1.00 97.19 269 ASN A C 1
ATOM 2134 O O . ASN A 1 269 ? 6.678 -12.612 4.371 1.00 97.19 269 ASN A O 1
ATOM 2138 N N . LEU A 1 270 ? 5.899 -10.506 4.146 1.00 97.19 270 LEU A N 1
ATOM 2139 C CA . LEU A 1 270 ? 4.870 -10.556 5.181 1.00 97.19 270 LEU A CA 1
ATOM 2140 C C . LEU A 1 270 ? 3.457 -10.565 4.587 1.00 97.19 270 LEU A C 1
ATOM 2142 O O . LEU A 1 270 ? 2.482 -10.501 5.338 1.00 97.19 270 LEU A O 1
ATOM 2146 N N . SER A 1 271 ? 3.323 -10.616 3.260 1.00 95.12 271 SER A N 1
ATOM 2147 C CA . SER A 1 271 ? 2.037 -10.929 2.633 1.00 95.12 271 SER A CA 1
ATOM 2148 C C . SER A 1 271 ? 1.625 -12.335 3.065 1.00 95.12 271 SER A C 1
ATOM 2150 O O . SER A 1 271 ? 2.480 -13.213 3.124 1.00 95.12 271 SER A O 1
ATOM 2152 N N . GLU A 1 272 ? 0.359 -12.524 3.438 1.00 93.12 272 GLU A N 1
ATOM 2153 C CA . GLU A 1 272 ? -0.161 -13.805 3.942 1.00 93.12 272 GLU A CA 1
ATOM 2154 C C . GLU A 1 272 ? 0.480 -14.281 5.264 1.00 93.12 272 GLU A C 1
ATOM 2156 O O . GLU A 1 272 ? 0.390 -15.444 5.653 1.00 93.12 272 GLU A O 1
ATOM 2161 N N . SER A 1 273 ? 1.105 -13.372 6.023 1.00 94.19 273 SER A N 1
ATOM 2162 C CA . SER A 1 273 ? 1.644 -13.686 7.360 1.00 94.19 273 SER A CA 1
ATOM 2163 C C . SER A 1 273 ? 0.559 -13.872 8.427 1.00 94.19 273 SER A C 1
ATOM 2165 O O . SER A 1 273 ? 0.782 -14.564 9.421 1.00 94.19 273 SER A O 1
ATOM 2167 N N . VAL A 1 274 ? -0.615 -13.262 8.233 1.00 93.62 274 VAL A N 1
ATOM 2168 C CA . VAL A 1 274 ? -1.777 -13.381 9.127 1.00 93.62 274 VAL A CA 1
ATOM 2169 C C . VAL A 1 274 ? -2.937 -14.016 8.378 1.00 93.62 274 VAL A C 1
ATOM 2171 O O . VAL A 1 274 ? -3.414 -15.075 8.777 1.00 93.62 274 VAL A O 1
ATOM 2174 N N . GLU A 1 275 ? -3.395 -13.401 7.289 1.00 91.38 275 GLU A N 1
ATOM 2175 C CA . GLU A 1 275 ? -4.283 -14.063 6.340 1.00 91.38 275 GLU A CA 1
ATOM 2176 C C . GLU A 1 275 ? -3.596 -15.294 5.744 1.00 91.38 275 GLU A C 1
ATOM 2178 O O . GLU A 1 275 ? -2.391 -15.298 5.566 1.00 91.38 275 GLU A O 1
ATOM 2183 N N . GLU A 1 276 ? -4.353 -16.357 5.499 1.00 88.62 276 GLU A N 1
ATOM 2184 C CA . GLU A 1 276 ? -3.887 -17.705 5.142 1.00 88.62 276 GLU A CA 1
ATOM 2185 C C . GLU A 1 276 ? -3.095 -18.465 6.215 1.00 88.62 276 GLU A C 1
ATOM 2187 O O . GLU A 1 276 ? -3.346 -19.661 6.391 1.00 88.62 276 GLU A O 1
ATOM 2192 N N . THR A 1 277 ? -2.214 -17.798 6.967 1.00 93.25 277 THR A N 1
ATOM 2193 C CA . THR A 1 277 ? -1.372 -18.441 7.992 1.00 93.25 277 THR A CA 1
ATOM 2194 C C . THR A 1 277 ? -2.093 -18.618 9.330 1.00 93.25 277 THR A C 1
ATOM 2196 O O . THR A 1 277 ? -2.108 -19.716 9.877 1.00 93.25 277 THR A O 1
ATOM 2199 N N . LEU A 1 278 ? -2.708 -17.558 9.866 1.00 95.38 278 LEU A N 1
ATOM 2200 C CA . LEU A 1 278 ? -3.425 -17.553 11.155 1.00 95.38 278 LEU A CA 1
ATOM 2201 C C . LEU A 1 278 ? -4.934 -17.324 10.998 1.00 95.38 278 LEU A C 1
ATOM 2203 O O . LEU A 1 278 ? -5.710 -17.565 11.922 1.00 95.38 278 LEU A O 1
ATOM 2207 N N . LEU A 1 279 ? -5.367 -16.867 9.827 1.00 95.06 279 LEU A N 1
ATOM 2208 C CA . LEU A 1 279 ? -6.762 -16.669 9.473 1.00 95.06 279 LEU A CA 1
ATOM 2209 C C . LEU A 1 279 ? -7.047 -17.329 8.132 1.00 95.06 279 LEU A C 1
ATOM 2211 O O . LEU A 1 279 ? -6.503 -16.950 7.102 1.00 95.06 279 LEU A O 1
ATOM 2215 N N . THR A 1 280 ? -7.945 -18.300 8.131 1.00 94.81 280 THR A N 1
ATOM 2216 C CA . THR A 1 280 ? -8.226 -19.097 6.934 1.00 94.81 280 THR A CA 1
ATOM 2217 C C . THR A 1 280 ? -9.034 -18.315 5.893 1.00 94.81 280 THR A C 1
ATOM 2219 O O . THR A 1 280 ? -9.970 -17.573 6.226 1.00 94.81 280 THR A O 1
ATOM 2222 N N . LEU A 1 281 ? -8.674 -18.498 4.620 1.00 92.06 281 LEU A N 1
ATOM 2223 C CA . LEU A 1 281 ? -9.417 -18.000 3.462 1.00 92.06 281 LEU A CA 1
ATOM 2224 C C . LEU A 1 281 ? -10.382 -19.070 2.931 1.00 92.06 281 LEU A C 1
ATOM 2226 O O . LEU A 1 281 ? -10.097 -20.262 3.059 1.00 92.06 281 LEU A O 1
ATOM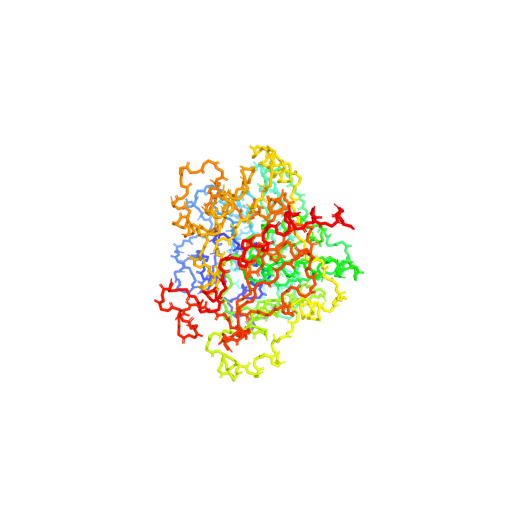 2230 N N . PRO A 1 282 ? -11.512 -18.675 2.313 1.00 89.88 282 PRO A N 1
ATOM 2231 C CA . PRO A 1 282 ? -12.376 -19.636 1.638 1.00 89.88 282 PRO A CA 1
ATOM 2232 C C . PRO A 1 282 ? -11.608 -20.455 0.596 1.00 89.88 282 PRO A C 1
ATOM 2234 O O . PRO A 1 282 ? -10.653 -19.977 -0.010 1.00 89.88 282 PRO A O 1
ATOM 2237 N N . HIS A 1 283 ? -12.058 -21.692 0.384 1.00 87.31 283 HIS A N 1
ATOM 2238 C CA . HIS A 1 283 ? -11.484 -22.668 -0.556 1.00 87.31 283 HIS A CA 1
ATOM 2239 C C . HIS A 1 283 ? -10.096 -23.219 -0.192 1.00 87.31 283 HIS A C 1
ATOM 2241 O O . HIS A 1 283 ? -9.631 -24.152 -0.845 1.00 87.31 283 HIS A O 1
ATOM 2247 N N . ARG A 1 284 ? -9.450 -22.736 0.877 1.00 90.25 284 ARG A N 1
ATOM 2248 C CA . ARG A 1 284 ? -8.259 -23.388 1.436 1.00 90.25 284 ARG A CA 1
ATOM 2249 C C . ARG A 1 284 ? -8.659 -24.613 2.265 1.00 90.25 284 ARG A C 1
ATOM 2251 O O . ARG A 1 284 ? -9.688 -24.618 2.938 1.00 90.25 284 ARG A O 1
ATOM 2258 N N . VAL A 1 285 ? -7.823 -25.653 2.265 1.00 92.06 285 VAL A N 1
ATOM 2259 C CA . VAL A 1 285 ? -8.090 -26.903 3.008 1.00 92.06 285 VAL A CA 1
ATOM 2260 C C . VAL A 1 285 ? -8.245 -26.644 4.511 1.00 92.06 285 VAL A C 1
ATOM 2262 O O . VAL A 1 285 ? -9.125 -27.212 5.157 1.00 92.06 285 VAL A O 1
ATOM 2265 N N . ASN A 1 286 ? -7.433 -25.739 5.068 1.00 91.31 286 ASN A N 1
ATOM 2266 C CA . ASN A 1 286 ? -7.469 -25.392 6.490 1.00 91.31 286 ASN A CA 1
ATOM 2267 C C . ASN A 1 286 ? -8.750 -24.668 6.931 1.00 91.31 286 ASN A C 1
ATOM 2269 O O . ASN A 1 286 ? -9.126 -24.711 8.107 1.00 91.31 286 ASN A O 1
ATOM 2273 N N . ASP A 1 287 ? -9.488 -24.078 5.992 1.00 91.75 287 ASP A N 1
ATOM 2274 C CA . ASP A 1 287 ? -10.801 -23.512 6.271 1.00 91.75 287 ASP A CA 1
ATOM 2275 C C . ASP A 1 287 ? -11.823 -24.595 6.635 1.00 91.75 287 ASP A C 1
ATOM 2277 O O . ASP A 1 287 ? -12.692 -24.350 7.463 1.00 91.75 287 ASP A O 1
ATOM 2281 N N . GLN A 1 288 ? -11.701 -25.820 6.115 1.00 90.88 288 GLN A N 1
ATOM 2282 C CA . GLN A 1 288 ? -12.647 -26.915 6.380 1.00 90.88 288 GLN A CA 1
ATOM 2283 C C . GLN A 1 288 ? -12.396 -27.646 7.704 1.00 90.88 288 GLN A C 1
ATOM 2285 O O . GLN A 1 288 ? -13.198 -28.485 8.109 1.00 90.88 288 GLN A O 1
ATOM 2290 N N . TRP A 1 289 ? -11.307 -27.328 8.406 1.00 94.38 289 TRP A N 1
ATOM 2291 C CA . TRP A 1 289 ? -10.951 -28.000 9.653 1.00 94.38 289 TRP A CA 1
ATOM 2292 C C . TRP A 1 289 ? -12.049 -27.899 10.725 1.00 94.38 289 TRP A C 1
ATOM 2294 O O . TRP A 1 289 ? -12.913 -27.015 10.716 1.00 94.38 289 TRP A O 1
ATOM 2304 N N . HIS A 1 290 ? -11.997 -28.783 11.714 1.00 94.06 290 HIS A N 1
ATOM 2305 C CA . HIS A 1 290 ? -12.816 -28.622 12.909 1.00 94.06 290 HIS A CA 1
ATOM 2306 C C . HIS A 1 290 ? -12.402 -27.350 13.684 1.00 94.06 290 HIS A C 1
ATOM 2308 O O . HIS A 1 290 ? -11.234 -26.954 13.664 1.00 94.06 290 HIS A O 1
ATOM 2314 N N . ASN A 1 291 ? -13.336 -26.712 14.405 1.00 92.00 291 ASN A N 1
ATOM 2315 C CA . ASN A 1 291 ? -13.056 -25.483 15.171 1.00 92.00 291 ASN A CA 1
ATOM 2316 C C . ASN A 1 291 ? -11.900 -25.663 16.168 1.00 92.00 291 ASN A C 1
ATOM 2318 O O . ASN A 1 291 ? -11.093 -24.754 16.343 1.00 92.00 291 ASN A O 1
ATOM 2322 N N . GLN A 1 292 ? -11.800 -26.835 16.802 1.00 94.00 292 GLN A N 1
ATOM 2323 C CA . GLN A 1 292 ? -10.721 -27.131 17.749 1.00 94.00 292 GLN A CA 1
ATOM 2324 C C . GLN A 1 292 ? -9.343 -27.141 17.080 1.00 94.00 292 GLN A C 1
ATOM 2326 O O . GLN A 1 292 ? -8.409 -26.581 17.640 1.00 94.00 292 GLN A O 1
ATOM 2331 N N . ALA A 1 293 ? -9.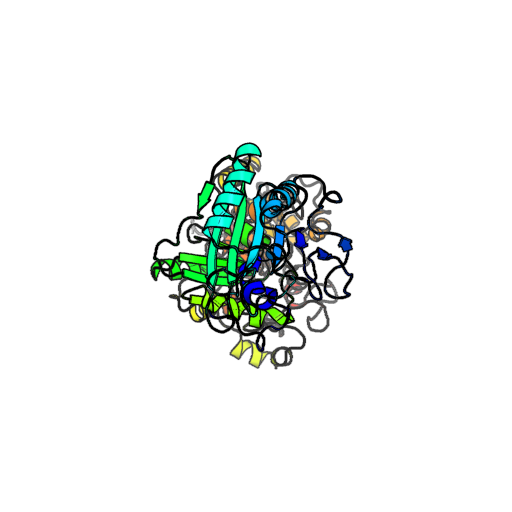221 -27.700 15.872 1.00 96.31 293 ALA A N 1
ATOM 2332 C CA . ALA A 1 293 ? -7.954 -27.721 15.142 1.00 96.31 293 ALA A CA 1
ATOM 2333 C C . ALA A 1 293 ? -7.508 -26.303 14.756 1.00 96.31 293 ALA A C 1
ATOM 2335 O O . ALA A 1 293 ? -6.353 -25.944 14.969 1.00 96.31 293 ALA A O 1
ATOM 2336 N N . ARG A 1 294 ? -8.436 -25.455 14.284 1.00 96.00 294 ARG A N 1
ATOM 2337 C CA . ARG A 1 294 ? -8.136 -24.034 14.042 1.00 96.00 294 ARG A CA 1
ATOM 2338 C C . ARG A 1 294 ? -7.684 -23.319 15.311 1.00 96.00 294 ARG A C 1
ATOM 2340 O O . ARG A 1 294 ? -6.677 -22.632 15.286 1.00 96.00 294 ARG A O 1
ATOM 2347 N N . ARG A 1 295 ? -8.381 -23.497 16.432 1.00 95.50 295 ARG A N 1
ATOM 2348 C CA . ARG A 1 295 ? -7.986 -22.866 17.704 1.00 95.50 295 ARG A CA 1
ATOM 2349 C C . ARG A 1 295 ? -6.637 -23.360 18.211 1.00 95.50 295 ARG A C 1
ATOM 2351 O O . ARG A 1 295 ? -5.906 -22.581 18.799 1.00 95.50 295 ARG A O 1
ATOM 2358 N N . LEU A 1 296 ? -6.313 -24.631 17.995 1.00 96.50 296 LEU A N 1
ATOM 2359 C CA . LEU A 1 296 ? -5.027 -25.192 18.394 1.00 96.50 296 LEU A CA 1
ATOM 2360 C C . LEU A 1 296 ? -3.873 -24.601 17.574 1.00 96.50 296 LEU A C 1
ATOM 2362 O O . LEU A 1 296 ? -2.844 -24.264 18.143 1.00 96.50 296 LEU A O 1
ATOM 2366 N N . LEU A 1 297 ? -4.048 -24.486 16.256 1.00 96.56 297 LEU A N 1
ATOM 2367 C CA . LEU A 1 297 ? -2.958 -24.171 15.325 1.00 96.56 297 LEU A CA 1
ATOM 2368 C C . LEU A 1 297 ? -2.874 -22.693 14.929 1.00 96.56 297 LEU A C 1
ATOM 2370 O O . LEU A 1 297 ? -1.843 -22.250 14.439 1.00 96.56 297 LEU A O 1
ATOM 2374 N N . LEU A 1 298 ? -3.961 -21.937 15.081 1.00 97.25 298 LEU A N 1
ATOM 2375 C CA . LEU A 1 298 ? -4.079 -20.571 14.561 1.00 97.25 298 LEU A CA 1
ATOM 2376 C C . LEU A 1 298 ? -4.232 -19.521 15.672 1.00 97.25 298 LEU A C 1
ATOM 2378 O O . LEU A 1 298 ? -4.333 -18.322 15.398 1.00 97.25 298 LEU A O 1
ATOM 2382 N N . ASN A 1 299 ? -4.282 -19.938 16.939 1.00 97.06 299 ASN A N 1
ATOM 2383 C CA . ASN A 1 299 ? -4.442 -19.044 18.085 1.00 97.06 299 ASN A CA 1
ATOM 2384 C C . ASN A 1 299 ? -3.106 -18.540 18.628 1.00 97.06 299 ASN A C 1
ATOM 2386 O O . ASN A 1 299 ? -2.794 -18.707 19.803 1.00 97.06 299 ASN A O 1
ATOM 2390 N N . HIS A 1 300 ? -2.339 -17.909 17.745 1.00 95.38 300 HIS A N 1
ATOM 2391 C CA . HIS A 1 300 ? -1.060 -17.292 18.065 1.00 95.38 300 HIS A CA 1
ATOM 2392 C C . HIS A 1 300 ? -1.134 -15.780 17.893 1.00 95.38 300 HIS A C 1
ATOM 2394 O O . HIS A 1 300 ? -1.859 -15.273 17.028 1.00 95.38 300 HIS A O 1
ATOM 2400 N N . ASN A 1 301 ? -0.369 -15.057 18.709 1.00 94.38 301 ASN A N 1
ATOM 2401 C CA . ASN A 1 301 ? -0.273 -13.615 18.589 1.00 94.38 301 ASN A CA 1
ATOM 2402 C C . ASN A 1 301 ? 0.290 -13.204 17.220 1.00 94.38 301 ASN A C 1
ATOM 2404 O O . ASN A 1 301 ? 1.367 -13.646 16.817 1.00 94.38 301 ASN A O 1
ATOM 2408 N N . HIS A 1 302 ? -0.422 -12.319 16.516 1.00 94.38 302 HIS A N 1
ATOM 2409 C CA . HIS A 1 302 ? -0.029 -11.887 15.174 1.00 94.38 302 HIS A CA 1
ATOM 2410 C C . HIS A 1 302 ? 1.346 -11.201 15.163 1.00 94.38 302 HIS A C 1
ATOM 2412 O O . HIS A 1 302 ? 2.116 -11.405 14.230 1.00 94.38 302 HIS A O 1
ATOM 2418 N N . MET A 1 303 ? 1.676 -10.403 16.188 1.00 93.12 303 MET A N 1
ATOM 2419 C CA . MET A 1 303 ? 2.965 -9.700 16.254 1.00 93.12 303 MET A CA 1
ATOM 2420 C C . MET A 1 303 ? 4.111 -10.672 16.499 1.00 93.12 303 MET A C 1
ATOM 2422 O O . MET A 1 303 ? 5.139 -10.552 15.843 1.00 93.12 303 MET A O 1
ATOM 2426 N N . THR A 1 304 ? 3.920 -11.665 17.369 1.00 93.12 304 THR A N 1
ATOM 2427 C CA . THR A 1 304 ? 4.894 -12.746 17.579 1.00 93.12 304 THR A CA 1
ATOM 2428 C C . THR A 1 304 ? 5.213 -13.457 16.264 1.00 93.12 304 THR A C 1
ATOM 2430 O O . THR A 1 304 ? 6.379 -13.543 15.884 1.00 93.12 304 THR A O 1
ATOM 2433 N N . VAL A 1 305 ? 4.193 -13.882 15.508 1.00 94.56 305 VAL A N 1
ATOM 2434 C CA . VAL A 1 305 ? 4.406 -14.566 14.219 1.00 94.56 305 VAL A CA 1
ATOM 2435 C C . VAL A 1 305 ? 5.075 -13.650 13.191 1.00 94.56 305 VAL A C 1
ATOM 2437 O O . VAL A 1 305 ? 6.057 -14.049 12.571 1.00 94.56 305 VAL A O 1
ATOM 2440 N N . ILE A 1 306 ? 4.610 -12.405 13.039 1.00 95.94 306 ILE A N 1
ATOM 2441 C CA . ILE A 1 306 ? 5.196 -11.440 12.094 1.00 95.94 306 ILE A CA 1
ATOM 2442 C C . ILE A 1 306 ? 6.669 -11.150 12.421 1.00 95.94 306 ILE A C 1
ATOM 2444 O O . ILE A 1 306 ? 7.510 -11.139 11.520 1.00 95.94 306 ILE A O 1
ATOM 2448 N N . HIS A 1 307 ? 7.004 -10.941 13.696 1.00 96.19 307 HIS A N 1
ATOM 2449 C CA . HIS A 1 307 ? 8.381 -10.688 14.124 1.00 96.19 307 HIS A CA 1
ATOM 2450 C C . HIS A 1 307 ? 9.274 -11.919 13.916 1.00 96.19 307 HIS A C 1
ATOM 2452 O O . HIS A 1 307 ? 10.408 -11.769 13.454 1.00 96.19 307 HIS A O 1
ATOM 2458 N N . ALA A 1 308 ? 8.757 -13.125 14.179 1.00 95.31 308 ALA A N 1
ATOM 2459 C CA . ALA A 1 308 ? 9.467 -14.378 13.930 1.00 95.31 308 ALA A CA 1
ATOM 2460 C C . ALA A 1 308 ? 9.760 -14.583 12.434 1.00 95.31 308 ALA A C 1
ATOM 2462 O O . ALA A 1 308 ? 10.907 -14.843 12.071 1.00 95.31 308 ALA A O 1
ATOM 2463 N N . LEU A 1 309 ? 8.770 -14.372 11.556 1.00 95.69 309 LEU A N 1
ATOM 2464 C CA . LEU A 1 309 ? 8.948 -14.421 10.096 1.00 95.69 309 LEU A CA 1
ATOM 2465 C C . LEU A 1 309 ? 9.980 -13.394 9.607 1.00 95.69 309 LEU A C 1
ATOM 2467 O O . LEU A 1 309 ? 10.773 -13.670 8.707 1.00 95.69 309 LEU A O 1
ATOM 2471 N N . ALA A 1 310 ? 10.001 -12.212 10.224 1.00 96.50 310 ALA A N 1
ATOM 2472 C CA . ALA A 1 310 ? 10.972 -11.167 9.925 1.00 96.50 310 ALA A CA 1
ATOM 2473 C C . ALA A 1 310 ? 12.343 -11.383 10.589 1.00 96.50 310 ALA A C 1
ATOM 2475 O O . ALA A 1 310 ? 13.276 -10.639 10.285 1.00 96.50 310 ALA A O 1
ATOM 2476 N N . GLY A 1 311 ? 12.500 -12.370 11.477 1.00 96.00 311 GLY A N 1
ATOM 2477 C CA . GLY A 1 311 ? 13.727 -12.612 12.239 1.00 96.00 311 GLY A CA 1
ATOM 2478 C C . GLY A 1 311 ? 14.190 -11.380 13.024 1.00 96.00 311 GLY A C 1
ATOM 2479 O O . GLY A 1 311 ? 15.367 -11.008 12.954 1.00 96.00 311 GLY A O 1
ATOM 2480 N N . VAL A 1 312 ? 13.263 -10.705 13.707 1.00 95.06 312 VAL A N 1
ATOM 2481 C CA . VAL A 1 312 ? 13.537 -9.568 14.601 1.00 95.06 312 VAL A CA 1
ATOM 2482 C C . VAL A 1 312 ? 13.035 -9.873 16.018 1.00 95.06 312 VAL A C 1
ATOM 2484 O O . VAL A 1 312 ? 12.109 -10.670 16.164 1.00 95.06 312 VAL A O 1
ATOM 2487 N N . PRO A 1 313 ? 13.611 -9.261 17.074 1.00 90.38 313 PRO A N 1
ATOM 2488 C CA . PRO A 1 313 ? 13.169 -9.508 18.444 1.00 90.38 313 PRO A CA 1
ATOM 2489 C C . PRO A 1 313 ? 11.679 -9.227 18.648 1.00 90.38 313 PRO A C 1
ATOM 2491 O O . PRO A 1 313 ? 11.136 -8.258 18.105 1.00 90.38 313 PRO A O 1
ATOM 2494 N N . GLU A 1 314 ? 11.040 -10.048 19.477 1.00 78.38 314 GLU A N 1
ATOM 2495 C CA . GLU A 1 314 ? 9.672 -9.813 19.929 1.00 78.38 314 GLU A CA 1
ATOM 2496 C C . GLU A 1 314 ? 9.584 -8.583 20.843 1.00 78.38 314 GLU A C 1
ATOM 2498 O O . GLU A 1 314 ? 10.541 -8.185 21.511 1.00 78.38 314 GLU A O 1
ATOM 2503 N N . GLY A 1 315 ? 8.409 -7.960 20.858 1.00 67.31 315 GLY A N 1
ATOM 2504 C CA . GLY A 1 315 ? 8.134 -6.730 21.593 1.00 67.31 315 GLY A CA 1
ATOM 2505 C C . GLY A 1 315 ? 7.414 -5.754 20.680 1.00 67.31 315 GLY A C 1
ATOM 2506 O O . GLY A 1 315 ? 8.015 -5.200 19.761 1.00 67.31 315 GLY A O 1
ATOM 2507 N N . SER A 1 316 ? 6.110 -5.580 20.900 1.00 60.25 316 SER A N 1
ATOM 2508 C CA . SER A 1 316 ? 5.257 -4.828 19.981 1.00 60.25 316 SER A CA 1
ATOM 2509 C C . SER A 1 316 ? 5.734 -3.375 19.863 1.00 60.25 316 SER A C 1
ATOM 2511 O O . SER A 1 316 ? 5.849 -2.652 20.857 1.00 60.25 316 SER A O 1
ATOM 2513 N N . ARG A 1 317 ? 6.030 -2.960 18.628 1.00 75.50 317 ARG A N 1
ATOM 2514 C CA . ARG A 1 317 ? 6.397 -1.586 18.238 1.00 75.50 317 ARG A CA 1
ATOM 2515 C C . ARG A 1 317 ? 5.427 -1.024 17.195 1.00 75.50 317 ARG A C 1
ATOM 2517 O O . ARG A 1 317 ? 5.769 -0.085 16.484 1.00 75.50 317 ARG A O 1
ATOM 2524 N N . LEU A 1 318 ? 4.223 -1.600 17.099 1.00 87.81 318 LEU A N 1
ATOM 2525 C CA . LEU A 1 318 ? 3.177 -1.124 16.197 1.00 87.81 318 LEU A CA 1
ATOM 2526 C C . LEU A 1 318 ? 2.806 0.312 16.572 1.00 87.81 318 LEU A C 1
ATOM 2528 O O . LEU A 1 318 ? 2.272 0.567 17.654 1.00 87.81 318 LEU A O 1
ATOM 2532 N N . ARG A 1 319 ? 3.090 1.249 15.666 1.00 91.75 319 ARG A N 1
ATOM 2533 C CA . ARG A 1 319 ? 2.787 2.662 15.865 1.00 91.75 319 ARG A CA 1
ATOM 2534 C C . ARG A 1 319 ? 2.423 3.334 14.554 1.00 91.75 319 ARG A C 1
ATOM 2536 O O . ARG A 1 319 ? 3.115 3.200 13.552 1.00 91.75 319 ARG A O 1
ATOM 2543 N N . PHE A 1 320 ? 1.350 4.114 14.582 1.00 95.81 320 PHE A N 1
ATOM 2544 C CA . PHE A 1 320 ? 1.048 5.043 13.504 1.00 95.81 320 PHE A CA 1
ATOM 2545 C C . PHE A 1 320 ? 1.779 6.371 13.728 1.00 95.81 320 PHE A C 1
ATOM 2547 O O . PHE A 1 320 ? 1.653 7.006 14.779 1.00 95.81 320 PHE A O 1
ATOM 2554 N N . HIS A 1 321 ? 2.508 6.815 12.708 1.00 96.56 321 HIS A N 1
ATOM 2555 C CA . HIS A 1 321 ? 3.233 8.077 12.722 1.00 96.56 321 HIS A CA 1
ATOM 2556 C C . HIS A 1 321 ? 2.440 9.151 11.966 1.00 96.56 321 HIS A C 1
ATOM 2558 O O . HIS A 1 321 ? 2.382 9.166 10.735 1.00 96.56 321 HIS A O 1
ATOM 2564 N N . ALA A 1 322 ? 1.798 10.053 12.713 1.00 96.94 322 ALA A N 1
ATOM 2565 C CA . ALA A 1 322 ? 1.159 11.247 12.166 1.00 96.94 322 ALA A CA 1
ATOM 2566 C C . ALA A 1 322 ? 2.207 12.323 11.846 1.00 96.94 322 ALA A C 1
ATOM 2568 O O . ALA A 1 322 ? 3.131 12.540 12.633 1.00 96.94 322 ALA A O 1
ATOM 2569 N N . SER A 1 323 ? 2.027 13.052 10.746 1.00 97.38 323 SER A N 1
ATOM 2570 C CA . SER A 1 323 ? 2.863 14.211 10.427 1.00 97.38 323 SER A CA 1
ATOM 2571 C C . SER A 1 323 ? 2.656 15.352 11.431 1.00 97.38 323 SER A C 1
ATOM 2573 O O . SER A 1 323 ? 1.584 15.453 12.039 1.00 97.38 323 SER A O 1
ATOM 2575 N N . PRO A 1 324 ? 3.604 16.299 11.558 1.00 97.25 324 PRO A N 1
ATOM 2576 C CA . PRO A 1 324 ? 3.416 17.471 12.415 1.00 97.25 324 PRO A CA 1
ATOM 2577 C C . PRO A 1 324 ? 2.170 18.299 12.059 1.00 97.25 324 PRO A C 1
ATOM 2579 O O . PRO A 1 324 ? 1.540 18.896 12.933 1.00 97.25 324 PRO A O 1
ATOM 2582 N N . VAL A 1 325 ? 1.792 18.344 10.775 1.00 97.75 325 VAL A N 1
ATOM 2583 C CA . VAL A 1 325 ? 0.579 19.042 10.317 1.00 97.75 325 VAL A CA 1
ATOM 2584 C C . VAL A 1 325 ? -0.672 18.292 10.768 1.00 97.75 325 VAL A C 1
ATOM 2586 O O . VAL A 1 325 ? -1.580 18.907 11.326 1.00 97.75 325 VAL A O 1
ATOM 2589 N N . GLU A 1 326 ? -0.700 16.973 10.588 1.00 98.00 326 GLU A N 1
ATOM 2590 C CA . GLU A 1 326 ? -1.816 16.120 11.005 1.00 98.00 326 GLU A CA 1
ATOM 2591 C C . GLU A 1 326 ? -2.016 16.143 12.522 1.00 98.00 326 GLU A C 1
ATOM 2593 O O . GLU A 1 326 ? -3.151 16.251 12.981 1.00 98.00 326 GLU A O 1
ATOM 2598 N N . GLN A 1 327 ? -0.932 16.126 13.303 1.00 97.44 327 GLN A N 1
ATOM 2599 C CA . GLN A 1 327 ? -0.987 16.242 14.764 1.00 97.44 327 GLN A CA 1
ATOM 2600 C C . GLN A 1 327 ? -1.645 17.559 15.193 1.00 97.44 327 GLN A C 1
ATOM 2602 O O . GLN A 1 327 ? -2.601 17.553 15.969 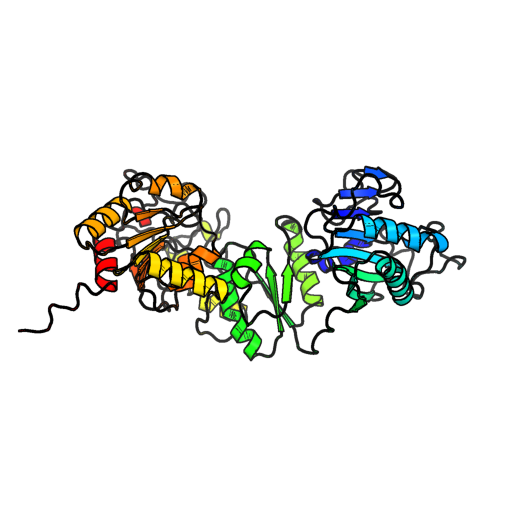1.00 97.44 327 GLN A O 1
ATOM 2607 N N . ARG A 1 328 ? -1.208 18.696 14.629 1.00 98.12 328 ARG A N 1
ATOM 2608 C CA . ARG A 1 328 ? -1.818 20.008 14.915 1.00 98.12 328 ARG A CA 1
ATOM 2609 C C . ARG A 1 328 ? -3.283 20.070 14.486 1.00 98.12 328 ARG A C 1
ATOM 2611 O O . ARG A 1 328 ? -4.108 20.647 15.192 1.00 98.12 328 ARG A O 1
ATOM 2618 N N . GLN A 1 329 ? -3.626 19.496 13.333 1.00 97.94 329 GLN A N 1
ATOM 2619 C CA . GLN A 1 329 ? -5.012 19.432 12.862 1.00 97.94 329 GLN A CA 1
ATOM 2620 C C . GLN A 1 329 ? -5.884 18.586 13.794 1.00 97.94 329 GLN A C 1
ATOM 2622 O O . GLN A 1 329 ? -6.978 19.020 14.150 1.00 97.94 329 GLN A O 1
ATOM 2627 N N . ALA A 1 330 ? -5.398 17.424 14.230 1.00 97.81 330 ALA A N 1
ATOM 2628 C CA . ALA A 1 330 ? -6.100 16.545 15.155 1.00 97.81 330 ALA A CA 1
ATOM 2629 C C . ALA A 1 330 ? -6.326 17.217 16.520 1.00 97.81 330 ALA A C 1
ATOM 2631 O O . ALA A 1 330 ? -7.444 17.189 17.034 1.00 97.81 330 ALA A O 1
ATOM 2632 N N . GLN A 1 331 ? -5.316 17.908 17.058 1.00 97.44 331 GLN A N 1
ATOM 2633 C CA . GLN A 1 331 ? -5.432 18.689 18.295 1.00 97.44 331 GLN A CA 1
ATOM 2634 C C . GLN A 1 331 ? -6.461 19.818 18.172 1.00 97.44 331 GLN A C 1
ATOM 2636 O O . GLN A 1 331 ? -7.331 19.957 19.029 1.00 97.44 331 GLN A O 1
ATOM 2641 N N . ARG A 1 332 ? -6.428 20.592 17.078 1.00 97.62 332 ARG A N 1
ATOM 2642 C CA . ARG A 1 332 ? -7.433 21.638 16.812 1.00 97.62 332 ARG A CA 1
ATOM 2643 C C . ARG A 1 332 ? -8.836 21.056 16.692 1.00 97.62 332 ARG A C 1
ATOM 2645 O O . ARG A 1 332 ? -9.784 21.632 17.213 1.00 97.62 332 ARG A O 1
ATOM 2652 N N . MET A 1 333 ? -8.975 19.907 16.030 1.00 96.75 333 MET A N 1
ATOM 2653 C CA . MET A 1 333 ? -10.248 19.196 15.947 1.00 96.75 333 MET A CA 1
ATOM 2654 C C . MET A 1 333 ? -10.734 18.775 17.334 1.00 96.75 333 MET A C 1
ATOM 2656 O O . MET A 1 333 ? -11.901 18.994 17.635 1.00 96.75 333 MET A O 1
ATOM 2660 N N . ARG A 1 334 ? -9.856 18.241 18.195 1.00 96.88 334 ARG A N 1
ATOM 2661 C CA . ARG A 1 334 ? -10.199 17.869 19.576 1.00 96.88 334 ARG A CA 1
ATOM 2662 C C . ARG A 1 334 ? -10.641 19.083 20.392 1.00 96.88 334 ARG A C 1
ATOM 2664 O O . ARG A 1 334 ? -11.662 19.005 21.067 1.00 96.88 334 ARG A O 1
ATOM 2671 N N . GLN A 1 335 ? -9.924 20.201 20.286 1.00 96.19 335 GLN A N 1
ATOM 2672 C CA . GLN A 1 335 ? -10.264 21.463 20.954 1.00 96.19 335 GLN A CA 1
ATOM 2673 C C . GLN A 1 335 ? -11.608 22.029 20.474 1.00 96.19 335 GLN A C 1
ATOM 2675 O O . GLN A 1 335 ? -12.410 22.480 21.288 1.00 96.19 335 GLN A O 1
ATOM 2680 N N . ALA A 1 336 ? -11.892 21.955 19.170 1.00 95.81 336 ALA A N 1
ATOM 2681 C CA . ALA A 1 336 ? -13.140 22.444 18.581 1.00 95.81 336 ALA A CA 1
ATOM 2682 C C . ALA A 1 336 ? -14.389 21.666 19.038 1.00 95.81 336 ALA A C 1
ATOM 2684 O O . ALA A 1 336 ? -15.499 22.184 18.932 1.00 95.81 336 ALA A O 1
ATOM 2685 N N . LEU A 1 337 ? -14.231 20.443 19.561 1.00 94.75 337 LEU A N 1
ATOM 2686 C CA . LEU A 1 337 ? -15.334 19.684 20.169 1.00 94.75 337 LEU A CA 1
ATOM 2687 C C . LEU A 1 337 ? -15.736 20.216 21.557 1.00 94.75 337 LEU A C 1
ATOM 2689 O O . LEU A 1 337 ? -16.809 19.862 22.056 1.00 94.75 337 LEU A O 1
ATOM 2693 N N . GLY A 1 338 ? -14.916 21.094 22.143 1.00 90.50 338 GLY A N 1
ATOM 2694 C CA . GLY A 1 338 ? -15.117 21.680 23.461 1.00 90.50 338 GLY A CA 1
ATOM 2695 C C . GLY A 1 338 ? -14.591 20.809 24.603 1.00 90.50 338 GLY A C 1
ATOM 2696 O O . GLY A 1 338 ? -13.887 19.817 24.400 1.00 90.50 338 GLY A O 1
ATOM 2697 N N . LYS A 1 339 ? -14.929 21.217 25.831 1.00 85.19 339 LYS A N 1
ATOM 2698 C CA . LYS A 1 339 ? -14.640 20.451 27.050 1.00 85.19 339 LYS A CA 1
ATOM 2699 C C . LYS A 1 339 ? -15.583 19.248 27.139 1.00 85.19 339 LYS A C 1
ATOM 2701 O O . LYS A 1 339 ? -16.750 19.367 26.773 1.00 85.19 339 LYS A O 1
ATOM 2706 N N . GLY A 1 340 ? -15.066 18.131 27.639 1.00 90.31 340 GLY A N 1
ATOM 2707 C CA . GLY A 1 340 ? -15.813 16.892 27.848 1.00 90.31 340 GLY A CA 1
ATOM 2708 C C . GLY A 1 340 ? -15.164 15.678 27.190 1.00 90.31 340 GLY A C 1
ATOM 2709 O O . GLY A 1 340 ? -14.196 15.808 26.424 1.00 90.31 340 GLY A O 1
ATOM 2710 N N . ALA A 1 341 ? -15.694 14.502 27.512 1.00 96.00 341 ALA A N 1
ATOM 2711 C CA . ALA A 1 341 ? -15.209 13.228 26.987 1.00 96.00 341 ALA A CA 1
ATOM 2712 C C . ALA A 1 341 ? -15.520 13.051 25.494 1.00 96.00 341 ALA A C 1
ATOM 2714 O O . ALA A 1 341 ? -16.649 13.256 25.047 1.00 96.00 341 ALA A O 1
ATOM 2715 N N . VAL A 1 342 ? -14.525 12.615 24.725 1.00 98.31 342 VAL A N 1
ATOM 2716 C CA . VAL A 1 342 ? -14.658 12.264 23.312 1.00 98.31 342 VAL A CA 1
ATOM 2717 C C . VAL A 1 342 ? -14.534 10.760 23.146 1.00 98.31 342 VAL A C 1
ATOM 2719 O O . VAL A 1 342 ? -13.476 10.173 23.377 1.00 98.31 342 VAL A O 1
ATOM 2722 N N . VAL A 1 343 ? -15.622 10.163 22.673 1.00 98.56 343 VAL A N 1
ATOM 2723 C CA . VAL A 1 343 ? -15.668 8.777 22.221 1.00 98.56 343 VAL A CA 1
ATOM 2724 C C . VAL A 1 343 ? -15.630 8.770 20.705 1.00 98.56 343 VAL A C 1
ATOM 2726 O O . VAL A 1 343 ? -16.415 9.451 20.049 1.00 98.56 343 VAL A O 1
ATOM 2729 N N . MET A 1 344 ? -14.735 7.985 20.128 1.00 98.75 344 MET A N 1
ATOM 2730 C CA . MET A 1 344 ? -14.713 7.728 18.697 1.00 98.75 344 MET A CA 1
ATOM 2731 C C . MET A 1 344 ? -15.130 6.294 18.429 1.00 98.75 344 MET A C 1
ATOM 2733 O O . MET A 1 344 ? -14.636 5.374 19.068 1.00 98.75 344 MET A O 1
ATOM 2737 N N . TRP A 1 345 ? -16.036 6.102 17.478 1.00 98.69 345 TRP A N 1
ATOM 2738 C CA . TRP A 1 345 ? -16.581 4.797 17.142 1.00 98.69 345 TRP A CA 1
ATOM 2739 C C . TRP A 1 345 ? -16.279 4.447 15.691 1.00 98.69 345 TRP A C 1
ATOM 2741 O O . TRP A 1 345 ? -16.695 5.151 14.769 1.00 98.69 345 TRP A O 1
ATOM 2751 N N . VAL A 1 346 ? -15.587 3.330 15.489 1.00 98.25 346 VAL A N 1
ATOM 2752 C CA . VAL A 1 346 ? -15.346 2.729 14.179 1.00 98.25 346 VAL A CA 1
ATOM 2753 C C . VAL A 1 346 ? -16.490 1.771 13.875 1.00 98.25 346 VAL A C 1
ATOM 2755 O O . VAL A 1 346 ? -16.596 0.703 14.475 1.00 98.25 346 VAL A O 1
ATOM 2758 N N . LEU A 1 347 ? -17.390 2.191 12.986 1.00 97.25 347 LEU A N 1
ATOM 2759 C CA . LEU A 1 347 ? -18.683 1.535 12.763 1.00 97.25 347 LEU A CA 1
ATOM 2760 C C . LEU A 1 347 ? -18.556 0.140 12.145 1.00 97.25 347 LEU A C 1
ATOM 2762 O O . LEU A 1 347 ? -19.367 -0.736 12.442 1.00 97.25 347 LEU A O 1
ATOM 2766 N N . SER A 1 348 ? -17.541 -0.076 11.308 1.00 94.56 348 SER A N 1
ATOM 2767 C CA . SER A 1 348 ? -17.302 -1.368 10.672 1.00 94.56 348 SER A CA 1
ATOM 2768 C C . SER A 1 348 ? -15.827 -1.617 10.335 1.00 94.56 348 SER A C 1
ATOM 2770 O O . SER A 1 348 ? -14.990 -0.708 10.320 1.00 94.56 348 SER A O 1
ATOM 2772 N N . GLY A 1 349 ? -15.505 -2.881 10.062 1.00 91.50 349 GLY A N 1
ATOM 2773 C CA . GLY A 1 349 ? -14.298 -3.315 9.366 1.00 91.50 349 GLY A CA 1
ATOM 2774 C C . GLY A 1 349 ? -14.610 -3.861 7.969 1.00 91.50 349 GLY A C 1
ATOM 2775 O O . GLY A 1 349 ? -15.754 -3.906 7.537 1.00 91.50 349 GLY A O 1
ATOM 2776 N N . SER A 1 350 ? -13.577 -4.331 7.273 1.00 87.31 350 SER A N 1
ATOM 2777 C CA . SER A 1 350 ? -13.640 -4.779 5.870 1.00 87.31 350 SER A CA 1
ATOM 2778 C C . SER A 1 350 ? -14.411 -6.083 5.610 1.00 87.31 350 SER A C 1
ATOM 2780 O O . SER A 1 350 ? -14.454 -6.541 4.473 1.00 87.31 350 SER A O 1
ATOM 2782 N N . SER A 1 351 ? -14.966 -6.719 6.640 1.00 89.50 351 SER A N 1
ATOM 2783 C CA . SER A 1 351 ? -15.670 -8.001 6.539 1.00 89.50 351 SER A CA 1
ATOM 2784 C C . SER A 1 351 ? -16.981 -7.928 7.310 1.00 89.50 351 SER A C 1
ATOM 2786 O O . SER A 1 351 ? -17.061 -7.238 8.324 1.00 89.50 351 SER A O 1
ATOM 2788 N N . LEU A 1 352 ? -17.991 -8.675 6.866 1.00 90.81 352 LEU A N 1
ATOM 2789 C CA . LEU A 1 352 ? -19.356 -8.627 7.413 1.00 90.81 352 LEU A CA 1
ATOM 2790 C C . LEU A 1 352 ? -19.452 -8.877 8.928 1.00 90.81 352 LEU A C 1
ATOM 2792 O O . LEU A 1 352 ? -20.298 -8.296 9.598 1.00 90.81 352 LEU A O 1
ATOM 2796 N N . HIS A 1 353 ? -18.568 -9.705 9.491 1.00 91.94 353 HIS A N 1
ATOM 2797 C CA . HIS A 1 353 ? -18.533 -10.028 10.923 1.00 91.94 353 HIS A CA 1
ATOM 2798 C C . HIS A 1 353 ? -17.848 -8.953 11.770 1.00 91.94 353 HIS A C 1
ATOM 2800 O O . HIS A 1 353 ? -17.813 -9.051 12.993 1.00 91.94 353 HIS A O 1
ATOM 2806 N N . LYS A 1 354 ? -17.327 -7.909 11.121 1.00 94.31 354 LYS A N 1
ATOM 2807 C CA . LYS A 1 354 ? -16.753 -6.714 11.737 1.00 94.31 354 LYS A CA 1
ATOM 2808 C C . LYS A 1 354 ? -17.756 -5.562 11.693 1.00 94.31 354 LYS A C 1
ATOM 2810 O O . LYS A 1 354 ? -17.369 -4.430 11.444 1.00 94.31 354 LYS A O 1
ATOM 2815 N N . ALA A 1 355 ? -19.034 -5.843 11.897 1.00 94.19 355 ALA A N 1
ATOM 2816 C CA . ALA A 1 355 ? -20.083 -4.850 12.081 1.00 94.19 355 ALA A CA 1
ATOM 2817 C C . ALA A 1 355 ? -20.926 -5.268 13.288 1.00 94.19 355 ALA A C 1
ATOM 2819 O O . ALA A 1 355 ? -21.219 -6.453 13.457 1.00 94.19 355 ALA A O 1
ATOM 2820 N N . TRP A 1 356 ? -21.286 -4.309 14.139 1.00 96.38 356 TRP A N 1
ATOM 2821 C CA . TRP A 1 356 ? -22.034 -4.576 15.366 1.00 96.38 356 TRP A CA 1
ATOM 2822 C C . TRP A 1 356 ? -23.411 -3.898 15.311 1.00 96.38 356 TRP A C 1
ATOM 2824 O O . TRP A 1 356 ? -23.472 -2.707 15.002 1.00 96.38 356 TRP A O 1
ATOM 2834 N N . PRO A 1 357 ? -24.518 -4.619 15.574 1.00 95.62 357 PRO A N 1
ATOM 2835 C CA . PRO A 1 357 ? -25.853 -4.157 15.183 1.00 95.62 357 PRO A CA 1
ATOM 2836 C C . PRO A 1 357 ? -26.493 -3.130 16.126 1.00 95.62 357 PRO A C 1
ATOM 2838 O O . PRO A 1 357 ? -27.508 -2.543 15.769 1.00 95.62 357 PRO A O 1
ATOM 2841 N N . PHE A 1 358 ? -25.939 -2.891 17.317 1.00 96.94 358 PHE A N 1
ATOM 2842 C CA . PHE A 1 358 ? -26.625 -2.111 18.357 1.00 96.94 358 PHE A CA 1
ATOM 2843 C C . PHE A 1 358 ? -25.967 -0.766 18.682 1.00 96.94 358 PHE A C 1
ATOM 2845 O O . PHE A 1 358 ? -26.130 -0.255 19.791 1.00 96.94 358 PHE A O 1
ATOM 2852 N N . VAL A 1 359 ? -25.233 -0.177 17.730 1.00 96.81 359 VAL A N 1
ATOM 2853 C CA . VAL A 1 359 ? -24.546 1.116 17.923 1.00 96.81 359 VAL A CA 1
ATOM 2854 C C . VAL A 1 359 ? -25.505 2.166 18.493 1.00 96.81 359 VAL A C 1
ATOM 2856 O O . VAL A 1 359 ? -25.188 2.791 19.503 1.00 96.81 359 VAL A O 1
ATOM 2859 N N . ASP A 1 360 ? -26.706 2.285 17.921 1.00 96.62 360 ASP A N 1
ATOM 2860 C CA . ASP A 1 360 ? -27.694 3.294 18.316 1.00 96.62 360 ASP A CA 1
ATOM 2861 C C . ASP A 1 360 ? -28.128 3.190 19.785 1.00 96.62 360 ASP A C 1
ATOM 2863 O O . ASP A 1 360 ? -28.296 4.214 20.448 1.00 96.62 360 ASP A O 1
ATOM 2867 N N . HIS A 1 361 ? -28.244 1.970 20.321 1.00 96.75 361 HIS A N 1
ATOM 2868 C CA . HIS A 1 361 ? -28.624 1.741 21.719 1.00 96.75 361 HIS A CA 1
ATOM 2869 C C . HIS A 1 361 ? -27.568 2.314 22.670 1.00 96.75 361 HIS A C 1
ATOM 2871 O O . HIS A 1 361 ? -27.896 2.985 23.649 1.00 96.75 361 HIS A O 1
ATOM 2877 N N . VAL A 1 362 ? -26.290 2.098 22.349 1.00 97.94 362 VAL A N 1
ATOM 2878 C CA . VAL A 1 362 ? -25.170 2.596 23.154 1.00 97.94 362 VAL A CA 1
ATOM 2879 C C . VAL A 1 362 ? -25.044 4.108 23.026 1.00 97.94 362 VAL A C 1
ATOM 2881 O O . VAL A 1 362 ? -24.839 4.782 24.032 1.00 97.94 362 VAL A O 1
ATOM 2884 N N . LEU A 1 363 ? -25.202 4.669 21.820 1.00 98.00 363 LEU A N 1
ATOM 2885 C CA . LEU A 1 363 ? -25.137 6.122 21.650 1.00 98.00 363 LEU A CA 1
ATOM 2886 C C . LEU A 1 363 ? -26.247 6.817 22.446 1.00 98.00 363 LEU A C 1
ATOM 2888 O O . LEU A 1 363 ? -25.958 7.778 23.156 1.00 98.00 363 LEU A O 1
ATOM 2892 N N . ALA A 1 364 ? -27.483 6.309 22.383 1.00 97.12 364 ALA A N 1
ATOM 2893 C CA . ALA A 1 364 ? -28.603 6.833 23.163 1.00 97.12 364 ALA A CA 1
ATOM 2894 C C . ALA A 1 364 ? -28.307 6.793 24.669 1.00 97.12 364 ALA A C 1
ATOM 2896 O O . ALA A 1 364 ? -28.418 7.821 25.339 1.00 97.12 364 ALA A O 1
ATOM 2897 N N . ALA A 1 365 ? -27.854 5.643 25.181 1.00 96.88 365 ALA A N 1
ATOM 2898 C CA . ALA A 1 365 ? -27.504 5.481 26.589 1.00 96.88 365 ALA A CA 1
ATOM 2899 C C . ALA A 1 365 ? -26.409 6.469 27.022 1.00 96.88 365 ALA A C 1
ATOM 2901 O O . ALA A 1 365 ? -26.597 7.219 27.975 1.00 96.88 365 ALA A O 1
ATOM 2902 N N . LEU A 1 366 ? -25.302 6.557 26.279 1.00 97.06 366 LEU A N 1
ATOM 2903 C CA . LEU A 1 366 ? -24.205 7.477 26.590 1.00 97.06 366 LEU A CA 1
ATOM 2904 C C . LEU A 1 366 ? -24.646 8.947 26.591 1.00 97.06 366 LEU A C 1
ATOM 2906 O O . LEU A 1 366 ? -24.251 9.708 27.472 1.00 97.06 366 LEU A O 1
ATOM 2910 N N . LEU A 1 367 ? -25.468 9.354 25.620 1.00 96.50 367 LEU A N 1
ATOM 2911 C CA . LEU A 1 367 ? -25.967 10.726 25.503 1.00 96.50 367 LEU A CA 1
ATOM 2912 C C . LEU A 1 367 ? -26.939 11.109 26.628 1.00 96.50 367 LEU A C 1
ATOM 2914 O O . LEU A 1 367 ? -27.051 12.303 26.932 1.00 96.50 367 LEU A O 1
ATOM 2918 N N . MET A 1 368 ? -27.635 10.127 27.210 1.00 94.50 368 MET A N 1
ATOM 2919 C CA . MET A 1 368 ? -28.509 10.293 28.375 1.00 94.50 368 MET A CA 1
ATOM 2920 C C . MET A 1 368 ? -27.725 10.284 29.691 1.00 94.50 368 MET A C 1
ATOM 2922 O O . MET A 1 368 ? -28.024 11.077 30.579 1.00 94.50 368 MET A O 1
ATOM 2926 N N . THR A 1 369 ? -26.718 9.418 29.816 1.00 91.75 369 THR A N 1
ATOM 2927 C CA . THR A 1 369 ? -25.917 9.279 31.040 1.00 91.75 369 THR A CA 1
ATOM 2928 C C . THR A 1 369 ? -24.904 10.408 31.202 1.00 91.75 369 THR A C 1
ATOM 2930 O O . THR A 1 369 ? -24.677 10.865 32.320 1.00 91.75 369 THR A O 1
ATOM 2933 N N . ARG A 1 370 ? -24.307 10.889 30.103 1.00 90.88 370 ARG A N 1
ATOM 2934 C CA . ARG A 1 370 ? -23.193 11.839 30.144 1.00 90.88 370 ARG A CA 1
ATOM 2935 C C . ARG A 1 370 ? -23.437 13.074 29.256 1.00 90.88 370 ARG A C 1
ATOM 2937 O O . ARG A 1 370 ? -23.172 13.039 28.051 1.00 90.88 370 ARG A O 1
ATOM 2944 N N . PRO A 1 371 ? -23.890 14.208 29.824 1.00 90.75 371 PRO A N 1
ATOM 2945 C CA . PRO A 1 371 ? -24.221 15.412 29.054 1.00 90.75 371 PRO A CA 1
ATOM 2946 C C . PRO A 1 371 ? -23.049 16.042 28.279 1.00 90.75 371 PRO A C 1
ATOM 2948 O O . PRO A 1 371 ? -23.259 16.611 27.201 1.00 90.75 371 PRO A O 1
ATOM 2951 N N . ASP A 1 372 ? -21.820 15.941 28.796 1.00 93.38 372 ASP A N 1
ATOM 2952 C CA . ASP A 1 372 ? -20.606 16.508 28.193 1.00 93.38 372 ASP A CA 1
ATOM 2953 C C . ASP A 1 372 ? -19.991 15.620 27.099 1.00 93.38 372 ASP A C 1
ATOM 2955 O O . ASP A 1 372 ? -19.038 16.040 26.439 1.00 93.38 372 ASP A O 1
ATOM 2959 N N . ILE A 1 373 ? -20.541 14.423 26.857 1.00 96.94 373 ILE A N 1
ATOM 2960 C CA . ILE A 1 373 ? -19.980 13.495 25.877 1.00 96.94 373 ILE A CA 1
ATOM 2961 C C . ILE A 1 373 ? -20.071 14.047 24.448 1.00 96.94 373 ILE A C 1
ATOM 2963 O O . ILE A 1 373 ? -21.012 14.747 24.045 1.00 96.94 373 ILE A O 1
ATOM 2967 N N . ARG A 1 374 ? -19.056 13.718 23.655 1.00 97.94 374 ARG A N 1
ATOM 2968 C CA . ARG A 1 374 ? -18.951 14.001 22.226 1.00 97.94 374 ARG A CA 1
ATOM 2969 C C . ARG A 1 374 ? -18.610 12.701 21.520 1.00 97.94 374 ARG A C 1
ATOM 2971 O O . ARG A 1 374 ? -17.651 12.032 21.886 1.00 97.94 374 ARG A O 1
ATOM 2978 N N . ILE A 1 375 ? -19.392 12.344 20.511 1.00 98.50 375 ILE A N 1
ATOM 2979 C CA . ILE A 1 375 ? -19.280 11.045 19.847 1.00 98.50 375 ILE A CA 1
ATOM 2980 C C . ILE A 1 375 ? -18.890 11.271 18.394 1.00 98.50 375 ILE A C 1
ATOM 2982 O O . ILE A 1 375 ? -19.603 11.949 17.664 1.00 98.50 375 ILE A O 1
ATOM 2986 N N . VAL A 1 376 ? -17.767 10.719 17.953 1.00 98.62 376 VAL A N 1
ATOM 2987 C CA . VAL A 1 376 ? -17.287 10.826 16.571 1.00 98.62 376 VAL A CA 1
ATOM 2988 C C . VAL A 1 376 ? -17.437 9.478 15.884 1.00 98.62 376 VAL A C 1
ATOM 2990 O O . VAL A 1 376 ? -16.752 8.524 16.234 1.00 98.62 376 VAL A O 1
ATOM 2993 N N . LEU A 1 377 ? -18.314 9.401 14.887 1.00 98.62 377 LEU A N 1
ATOM 2994 C CA . LEU A 1 377 ? -18.542 8.188 14.107 1.00 98.62 377 LEU A CA 1
ATOM 2995 C C . LEU A 1 377 ? -17.651 8.195 12.867 1.00 98.62 377 LEU A C 1
ATOM 2997 O O . LEU A 1 377 ? -17.630 9.174 12.116 1.00 98.62 377 LEU A O 1
ATOM 3001 N N . VAL A 1 378 ? -16.913 7.107 12.658 1.00 98.38 378 VAL A N 1
ATOM 3002 C CA . VAL A 1 378 ? -16.072 6.894 11.476 1.00 98.38 378 VAL A CA 1
ATOM 3003 C C . VAL A 1 378 ? -16.314 5.523 10.859 1.00 98.38 378 VAL A C 1
ATOM 3005 O O . VAL A 1 378 ? -16.726 4.569 11.514 1.00 98.38 378 VAL A O 1
ATOM 3008 N N . GLY A 1 379 ? -15.997 5.427 9.577 1.00 96.12 379 GLY A N 1
ATOM 3009 C CA . GLY A 1 379 ? -16.196 4.248 8.754 1.00 96.12 379 GLY A CA 1
ATOM 3010 C C . GLY A 1 379 ? -15.940 4.592 7.293 1.00 96.12 379 GLY A C 1
ATOM 3011 O O . GLY A 1 379 ? -15.603 5.735 6.955 1.00 96.12 379 GLY A O 1
ATOM 3012 N N . ASP A 1 380 ? -16.099 3.609 6.420 1.00 93.56 380 ASP A N 1
ATOM 3013 C CA . ASP A 1 380 ? -16.069 3.838 4.980 1.00 93.56 380 ASP A CA 1
ATOM 3014 C C . ASP A 1 380 ? -17.328 4.592 4.498 1.00 93.56 380 ASP A C 1
ATOM 3016 O O . ASP A 1 380 ? -18.134 5.096 5.284 1.00 93.56 380 ASP A O 1
ATOM 3020 N N . ALA A 1 381 ? -17.489 4.731 3.183 1.00 94.81 381 ALA A N 1
ATOM 3021 C CA . ALA A 1 381 ? -18.656 5.403 2.623 1.00 94.81 381 ALA A CA 1
ATOM 3022 C C . ALA A 1 381 ? -19.976 4.661 2.907 1.0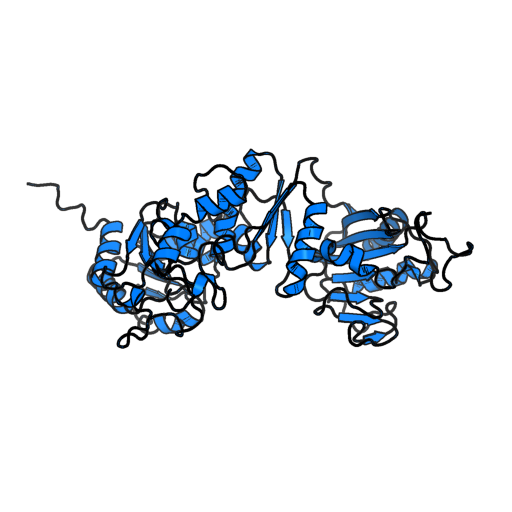0 94.81 381 ALA A C 1
ATOM 3024 O O . ALA A 1 381 ? -21.005 5.326 3.046 1.00 94.81 381 ALA A O 1
ATOM 3025 N N . ALA A 1 382 ? -19.951 3.329 3.035 1.00 93.06 382 ALA A N 1
ATOM 3026 C CA . ALA A 1 382 ? -21.140 2.524 3.304 1.00 93.06 382 ALA A CA 1
ATOM 3027 C C . ALA A 1 382 ? -21.682 2.787 4.716 1.00 93.06 382 ALA A C 1
ATOM 3029 O O . ALA A 1 382 ? -22.893 2.877 4.906 1.00 93.06 382 ALA A O 1
ATOM 3030 N N . CYS A 1 383 ? -20.804 3.052 5.688 1.00 95.06 383 CYS A N 1
ATOM 3031 C CA . CYS A 1 383 ? -21.192 3.390 7.060 1.00 95.06 383 CYS A CA 1
ATOM 3032 C C . CYS A 1 383 ? -22.014 4.680 7.210 1.00 95.06 383 CYS A C 1
ATOM 3034 O O . CYS A 1 383 ? -22.614 4.892 8.261 1.00 95.06 383 CYS A O 1
ATOM 3036 N N . ARG A 1 384 ? -22.112 5.536 6.183 1.00 95.44 384 ARG A N 1
ATOM 3037 C CA . ARG A 1 384 ? -22.941 6.756 6.242 1.00 95.44 384 ARG A CA 1
ATOM 3038 C C . ARG A 1 384 ? -24.414 6.466 6.527 1.00 95.44 384 ARG A C 1
ATOM 3040 O O . ARG A 1 384 ? -25.079 7.309 7.125 1.00 95.44 384 ARG A O 1
ATOM 3047 N N . ILE A 1 385 ? -24.917 5.298 6.118 1.00 93.38 385 ILE A N 1
ATOM 3048 C CA . ILE A 1 385 ? -26.297 4.891 6.408 1.00 93.38 385 ILE A CA 1
ATOM 3049 C C . ILE A 1 385 ? -26.523 4.711 7.916 1.00 93.38 385 ILE A C 1
ATOM 3051 O O . ILE A 1 385 ? -27.533 5.174 8.441 1.00 93.38 385 ILE A O 1
ATOM 3055 N N . LEU A 1 386 ? -25.534 4.153 8.622 1.00 92.19 386 LEU A N 1
ATOM 3056 C CA . LEU A 1 386 ? -25.563 3.915 10.070 1.00 92.19 386 LEU A CA 1
ATOM 3057 C C . LEU A 1 386 ? -25.500 5.224 10.873 1.00 92.19 386 LEU A C 1
ATOM 3059 O O . LEU A 1 386 ? -25.889 5.282 12.030 1.00 92.19 386 LEU A O 1
ATOM 3063 N N . GLU A 1 387 ? -25.031 6.310 10.259 1.00 95.06 387 GLU A N 1
ATOM 3064 C CA . GLU A 1 387 ? -24.974 7.632 10.885 1.00 95.06 387 GLU A CA 1
ATOM 3065 C C . GLU A 1 387 ? -26.292 8.424 10.753 1.00 95.06 387 GLU A C 1
ATOM 3067 O O . GLU A 1 387 ? -26.434 9.494 11.354 1.00 95.06 387 GLU A O 1
ATOM 3072 N N . GLY A 1 388 ? -27.240 7.958 9.930 1.00 91.75 388 GLY A N 1
ATOM 3073 C CA . GLY A 1 388 ? -28.415 8.725 9.503 1.00 91.75 388 GLY A CA 1
ATOM 3074 C C . GLY A 1 388 ? -29.340 9.153 10.645 1.00 91.75 388 GLY A C 1
ATOM 3075 O O . GLY A 1 388 ? -29.786 10.307 10.669 1.00 91.75 388 GLY A O 1
ATOM 3076 N N . GLY A 1 389 ? -29.563 8.264 11.618 1.00 92.50 389 GLY A N 1
ATOM 3077 C CA . GLY A 1 389 ? -30.424 8.511 12.783 1.00 92.50 389 GLY A CA 1
ATOM 3078 C C . GLY A 1 389 ? -29.963 9.676 13.666 1.00 92.50 389 GLY A C 1
ATOM 3079 O O . GLY A 1 389 ? -30.774 10.318 14.325 1.00 92.50 389 GLY A O 1
ATOM 3080 N N . TRP A 1 390 ? -28.680 10.042 13.600 1.00 96.38 390 TRP A N 1
ATOM 3081 C CA . TRP A 1 390 ? -28.055 11.026 14.490 1.00 96.38 390 TRP A CA 1
ATOM 3082 C C . TRP A 1 390 ? -27.872 12.407 13.859 1.00 96.38 390 TRP A C 1
ATOM 3084 O O . TRP A 1 390 ? -27.129 13.244 14.365 1.00 96.38 390 TRP A O 1
ATOM 3094 N N . ARG A 1 391 ? -28.531 12.686 12.726 1.00 94.19 391 ARG A N 1
ATOM 3095 C CA . ARG A 1 391 ? -28.319 13.930 11.962 1.00 94.19 391 ARG A CA 1
ATOM 3096 C C . ARG A 1 391 ? -28.657 15.220 12.722 1.00 94.19 391 ARG A C 1
ATOM 3098 O O . ARG A 1 391 ? -28.082 16.252 12.385 1.00 94.19 391 ARG A O 1
ATOM 3105 N N . LEU A 1 392 ? -29.581 15.155 13.684 1.00 95.69 392 LEU A N 1
ATOM 3106 C CA . LEU A 1 392 ? -30.047 16.301 14.477 1.00 95.69 392 LEU A CA 1
ATOM 3107 C C . LEU A 1 392 ? -29.335 16.423 15.833 1.00 95.69 392 LEU A C 1
ATOM 3109 O O . LEU A 1 392 ? -29.396 17.478 16.459 1.00 95.69 392 LEU A O 1
ATOM 3113 N N . GLU A 1 393 ? -28.643 15.375 16.283 1.00 97.12 393 GLU A N 1
ATOM 3114 C CA . GLU A 1 393 ? -27.926 15.389 17.556 1.00 97.12 393 GLU A CA 1
ATOM 3115 C C . GLU A 1 393 ? -26.571 16.086 17.380 1.00 97.12 393 GLU A C 1
ATOM 3117 O O . GLU A 1 393 ? -25.647 15.570 16.751 1.00 97.12 393 GLU A O 1
ATOM 3122 N N . ARG A 1 394 ? -26.440 17.288 17.951 1.00 95.06 394 ARG A N 1
ATOM 3123 C CA . ARG A 1 394 ? -25.256 18.151 17.794 1.00 95.06 394 ARG A CA 1
ATOM 3124 C C . ARG A 1 394 ? -23.995 17.576 18.440 1.00 95.06 394 ARG A C 1
ATOM 3126 O O . ARG A 1 394 ? -22.897 18.026 18.117 1.00 95.06 394 ARG A O 1
ATOM 3133 N N . ARG A 1 395 ? -24.143 16.615 19.354 1.00 96.50 395 ARG A N 1
ATOM 3134 C CA . ARG A 1 395 ? -23.038 15.947 20.055 1.00 96.50 395 ARG A CA 1
ATOM 3135 C C . ARG A 1 395 ? -22.462 14.761 19.276 1.00 96.50 395 ARG A C 1
ATOM 3137 O O . ARG A 1 395 ? -21.403 14.263 19.660 1.00 96.50 395 ARG A O 1
ATOM 3144 N N . VAL A 1 396 ? -23.118 14.335 18.190 1.00 97.81 396 VAL A N 1
ATOM 3145 C CA . VAL A 1 396 ? -22.686 13.223 17.332 1.00 97.81 396 VAL A CA 1
ATOM 3146 C C . VAL A 1 396 ? -22.122 13.752 16.007 1.00 97.81 396 VAL A C 1
ATOM 3148 O O . VAL A 1 396 ? -22.799 14.380 15.193 1.00 97.81 396 VAL A O 1
ATOM 3151 N N . PHE A 1 397 ? -20.846 13.472 15.756 1.00 97.62 397 PHE A N 1
ATOM 3152 C CA . PHE A 1 397 ? -20.086 13.946 14.606 1.00 97.62 397 PHE A CA 1
ATOM 3153 C C . PHE A 1 397 ? -19.920 12.827 13.585 1.00 97.62 397 PHE A C 1
ATOM 3155 O O . PHE A 1 397 ? -19.140 11.900 13.764 1.00 97.62 397 PHE A O 1
ATOM 3162 N N . ARG A 1 398 ? -20.631 12.969 12.471 1.00 97.56 398 ARG A N 1
ATOM 3163 C CA . ARG A 1 398 ? -20.718 11.992 11.380 1.00 97.56 398 ARG A CA 1
ATOM 3164 C C . ARG A 1 398 ? -19.595 12.207 10.366 1.00 97.56 398 ARG A C 1
ATOM 3166 O O . ARG A 1 398 ? -19.533 13.284 9.741 1.00 97.56 398 ARG A O 1
ATOM 3173 N N . ARG A 1 399 ? -18.660 11.259 10.268 1.00 97.88 399 ARG A N 1
ATOM 3174 C CA . ARG A 1 399 ? -17.403 11.378 9.499 1.00 97.88 399 ARG A CA 1
ATOM 3175 C C . ARG A 1 399 ? -17.129 10.188 8.580 1.00 97.88 399 ARG A C 1
ATOM 3177 O O . ARG A 1 399 ? -16.131 10.223 7.854 1.00 97.88 399 ARG A O 1
ATOM 3184 N N . SER A 1 400 ? -18.025 9.208 8.524 1.00 97.25 400 SER A N 1
ATOM 3185 C CA . SER A 1 400 ? -17.905 8.046 7.643 1.00 97.25 400 SER A CA 1
ATOM 3186 C C . SER A 1 400 ? -17.827 8.438 6.167 1.00 97.25 400 SER A C 1
ATOM 3188 O O . SER A 1 400 ? -18.596 9.261 5.654 1.00 97.25 400 SER A O 1
ATOM 3190 N N . GLY A 1 401 ? -16.806 7.923 5.482 1.00 96.06 401 GLY A N 1
ATOM 3191 C CA . GLY A 1 401 ? -16.464 8.287 4.108 1.00 96.06 401 GLY A CA 1
ATOM 3192 C C . GLY A 1 401 ? -16.146 9.773 3.895 1.00 96.06 401 GLY A C 1
ATOM 3193 O O . GLY A 1 401 ? -16.178 10.228 2.756 1.00 96.06 401 GLY A O 1
ATOM 3194 N N . ARG A 1 402 ? -15.928 10.567 4.954 1.00 96.69 402 ARG A N 1
ATOM 3195 C CA . ARG A 1 402 ? -15.550 11.994 4.866 1.00 96.69 402 ARG A CA 1
ATOM 3196 C C . ARG A 1 402 ? -14.106 12.236 5.282 1.00 96.69 402 ARG A C 1
ATOM 3198 O O . ARG A 1 402 ? -13.500 13.213 4.852 1.00 96.69 402 ARG A O 1
ATOM 3205 N N . TRP A 1 403 ? -13.570 11.398 6.163 1.00 96.94 403 TRP A N 1
ATOM 3206 C CA . TRP A 1 403 ? -12.173 11.459 6.575 1.00 96.94 403 TRP A CA 1
ATOM 3207 C C . TRP A 1 403 ? -11.340 10.435 5.817 1.00 96.94 403 TRP A C 1
ATOM 3209 O O . TRP A 1 403 ? -11.773 9.308 5.599 1.00 96.94 403 TRP A O 1
ATOM 3219 N N . SER A 1 404 ? -10.119 10.831 5.454 1.00 95.75 404 SER A N 1
ATOM 3220 C CA . SER A 1 404 ? -9.104 9.878 5.017 1.00 95.75 404 SER A CA 1
ATOM 3221 C C . SER A 1 404 ? -8.713 8.957 6.175 1.00 95.75 404 SER A C 1
ATOM 3223 O O . SER A 1 404 ? -8.925 9.280 7.352 1.00 95.75 404 SER A O 1
ATOM 3225 N N . MET A 1 405 ? -8.098 7.818 5.848 1.00 95.75 405 MET A N 1
ATOM 3226 C CA . MET A 1 405 ? -7.609 6.897 6.872 1.00 95.75 405 MET A CA 1
ATOM 3227 C C . MET A 1 405 ? -6.565 7.572 7.772 1.00 95.75 405 MET A C 1
ATOM 3229 O O . MET A 1 405 ? -6.698 7.522 8.989 1.00 95.75 405 MET A O 1
ATOM 3233 N N . ARG A 1 406 ? -5.594 8.307 7.211 1.00 96.94 406 ARG A N 1
ATOM 3234 C CA . ARG A 1 406 ? -4.608 9.039 8.025 1.00 96.94 406 ARG A CA 1
ATOM 3235 C C . ARG A 1 406 ? -5.256 10.042 8.978 1.00 96.94 406 ARG A C 1
ATOM 3237 O O . ARG A 1 406 ? -4.948 10.026 10.161 1.00 96.94 406 ARG A O 1
ATOM 3244 N N . ARG A 1 407 ? -6.217 10.848 8.505 1.00 97.50 407 ARG A N 1
ATOM 3245 C CA . ARG A 1 407 ? -6.947 11.800 9.364 1.00 97.50 407 ARG A CA 1
ATOM 3246 C C . ARG A 1 407 ? -7.695 11.090 10.493 1.00 97.50 407 ARG A C 1
ATOM 3248 O O . ARG A 1 407 ? -7.709 11.584 11.617 1.00 97.50 407 ARG A O 1
ATOM 3255 N N . THR A 1 408 ? -8.293 9.940 10.189 1.00 98.00 408 THR A N 1
ATOM 3256 C CA . THR A 1 408 ? -8.961 9.066 11.162 1.00 98.00 408 THR A CA 1
ATOM 3257 C C . THR A 1 408 ? -7.980 8.582 12.232 1.00 98.00 408 THR A C 1
ATOM 3259 O O . THR A 1 408 ? -8.257 8.753 13.414 1.00 98.00 408 THR A O 1
ATOM 3262 N N . LEU A 1 409 ? -6.810 8.071 11.840 1.00 97.81 409 LEU A N 1
ATOM 3263 C CA . LEU A 1 409 ? -5.774 7.601 12.767 1.00 97.81 409 LEU A CA 1
ATOM 3264 C C . LEU A 1 409 ? -5.169 8.736 13.609 1.00 97.81 409 LEU A C 1
ATOM 3266 O O . LEU A 1 409 ? -5.025 8.590 14.820 1.00 97.81 409 LEU A O 1
ATOM 3270 N N . SER A 1 410 ? -4.869 9.889 13.003 1.00 98.06 410 SER A N 1
ATOM 3271 C CA . SER A 1 410 ? -4.335 11.050 13.726 1.00 98.06 410 SER A CA 1
ATOM 3272 C C . SER A 1 410 ? -5.324 11.587 14.756 1.00 98.06 410 SER A C 1
ATOM 3274 O O . SER A 1 410 ? -4.925 11.961 15.855 1.00 98.06 410 SER A O 1
ATOM 3276 N N . PHE A 1 411 ? -6.619 11.625 14.422 1.00 98.50 411 PHE A N 1
ATOM 3277 C CA . PHE A 1 411 ? -7.643 12.041 15.375 1.00 98.50 411 PHE A CA 1
ATOM 3278 C C . PHE A 1 411 ? -7.882 10.990 16.463 1.00 98.50 411 PHE A C 1
ATOM 3280 O O . PHE A 1 411 ? -8.067 11.370 17.614 1.00 98.50 411 PHE A O 1
ATOM 3287 N N . ALA A 1 412 ? -7.801 9.695 16.139 1.00 98.25 412 ALA A N 1
ATOM 3288 C CA . ALA A 1 412 ? -7.919 8.615 17.120 1.00 98.25 412 ALA A CA 1
ATOM 3289 C C . ALA A 1 412 ? -6.867 8.709 18.241 1.00 98.25 412 ALA A C 1
ATOM 3291 O O . ALA A 1 412 ? -7.162 8.336 19.367 1.00 98.25 412 ALA A O 1
ATOM 3292 N N . GLN A 1 413 ? -5.688 9.291 17.992 1.00 97.12 413 GLN A N 1
ATOM 3293 C CA . GLN A 1 413 ? -4.686 9.560 19.039 1.00 97.12 413 GLN A CA 1
ATOM 3294 C C . GLN A 1 413 ? -5.093 10.675 20.029 1.00 97.12 413 GLN A C 1
ATOM 3296 O O . GLN A 1 413 ? -4.378 10.910 20.998 1.00 97.12 413 GLN A O 1
ATOM 3301 N N . GLN A 1 414 ? -6.190 11.401 19.781 1.00 97.25 414 GLN A N 1
ATOM 3302 C CA . GLN A 1 414 ? -6.641 12.556 20.578 1.00 97.25 414 GLN A CA 1
ATOM 3303 C C . GLN A 1 414 ? -7.936 12.298 21.367 1.00 97.25 414 GLN A C 1
ATOM 3305 O O . GLN A 1 414 ? -8.461 13.220 21.999 1.00 97.25 414 GLN A O 1
ATOM 3310 N N . VAL A 1 415 ? -8.501 11.094 21.274 1.00 98.00 415 VAL A N 1
ATOM 3311 C CA . VAL A 1 415 ? -9.782 10.748 21.910 1.00 98.00 415 VAL A CA 1
ATOM 3312 C C . VAL A 1 415 ? -9.553 10.074 23.255 1.00 98.00 415 VAL A C 1
ATOM 3314 O O . VAL A 1 415 ? -8.480 9.530 23.507 1.00 98.00 415 VAL A O 1
ATOM 3317 N N . ASP A 1 416 ? -10.571 10.092 24.109 1.00 97.81 416 ASP A N 1
ATOM 3318 C CA . ASP A 1 416 ? -10.498 9.456 25.424 1.00 97.81 416 ASP A CA 1
ATOM 3319 C C . ASP A 1 416 ? -10.772 7.950 25.305 1.00 97.81 416 ASP A C 1
ATOM 3321 O O . ASP A 1 416 ? -10.052 7.131 25.879 1.00 97.81 416 ASP A O 1
ATOM 3325 N N . VAL A 1 417 ? -11.770 7.579 24.489 1.00 98.56 417 VAL A N 1
ATOM 3326 C CA . VAL A 1 417 ? -12.107 6.180 24.191 1.00 98.56 417 VAL A CA 1
ATOM 3327 C C . VAL A 1 417 ? -12.332 5.965 22.697 1.00 98.56 417 VAL A C 1
ATOM 3329 O O . VAL A 1 417 ? -13.069 6.705 22.047 1.00 98.56 417 VAL A O 1
ATOM 3332 N N . LEU A 1 418 ? -11.728 4.909 22.161 1.00 98.69 418 LEU A N 1
ATOM 3333 C CA . LEU A 1 418 ? -11.959 4.373 20.828 1.00 98.69 418 LEU A CA 1
ATOM 3334 C C . LEU A 1 418 ? -12.735 3.051 20.927 1.00 98.69 418 LEU A C 1
ATOM 3336 O O . LEU A 1 418 ? -12.355 2.142 21.663 1.00 98.69 418 LEU A O 1
ATOM 3340 N N . VAL A 1 419 ? -13.811 2.922 20.163 1.00 98.81 419 VAL A N 1
ATOM 3341 C CA . VAL A 1 419 ? -14.690 1.747 20.154 1.00 98.81 419 VAL A CA 1
ATOM 3342 C C . VAL A 1 419 ? -14.736 1.170 18.752 1.00 98.81 419 VAL A C 1
ATOM 3344 O O . VAL A 1 419 ? -14.850 1.921 17.783 1.00 98.81 419 VAL A O 1
ATOM 3347 N N . GLY A 1 420 ? -14.678 -0.150 18.613 1.00 97.88 420 GLY A N 1
ATOM 3348 C CA . GLY A 1 420 ? -14.863 -0.761 17.305 1.00 97.88 420 GLY A CA 1
ATOM 3349 C C . GLY A 1 420 ? -14.466 -2.230 17.219 1.00 97.88 420 GLY A C 1
ATOM 3350 O O . GLY A 1 420 ? -13.962 -2.811 18.182 1.00 97.88 420 GLY A O 1
ATOM 3351 N N . PRO A 1 421 ? -14.705 -2.847 16.053 1.00 96.06 421 PRO A N 1
ATOM 3352 C CA . PRO A 1 421 ? -14.306 -4.218 15.772 1.00 96.06 421 PRO A CA 1
ATOM 3353 C C . PRO A 1 421 ? -12.812 -4.311 15.446 1.00 96.06 421 PRO A C 1
ATOM 3355 O O . PRO A 1 421 ? -12.134 -3.307 15.240 1.00 96.06 421 PRO A O 1
ATOM 3358 N N . GLU A 1 422 ? -12.299 -5.532 15.320 1.00 92.06 422 GLU A N 1
ATOM 3359 C CA . GLU A 1 422 ? -10.923 -5.834 14.899 1.00 92.06 422 GLU A CA 1
ATOM 3360 C C . GLU A 1 422 ? -10.597 -5.280 13.495 1.00 92.06 422 GLU A C 1
ATOM 3362 O O . GLU A 1 422 ? -10.744 -5.948 12.465 1.00 92.06 422 GLU A O 1
ATOM 3367 N N . THR A 1 423 ? -10.138 -4.031 13.444 1.00 94.19 423 THR A N 1
ATOM 3368 C CA . THR A 1 423 ? -9.896 -3.265 12.212 1.00 94.19 423 THR A CA 1
ATOM 3369 C C . THR A 1 423 ? -8.573 -2.504 12.276 1.00 94.19 423 THR A C 1
ATOM 3371 O O . THR A 1 423 ? -7.963 -2.388 13.340 1.00 94.19 423 THR A O 1
ATOM 3374 N N . GLY A 1 424 ? -8.115 -1.972 11.141 1.00 93.69 424 GLY A N 1
ATOM 3375 C CA . GLY A 1 424 ? -6.844 -1.245 11.048 1.00 93.69 424 GLY A CA 1
ATOM 3376 C C . GLY A 1 424 ? -6.756 -0.052 12.006 1.00 93.69 424 GLY A C 1
ATOM 3377 O O . GLY A 1 424 ? -5.711 0.162 12.607 1.00 93.69 424 GLY A O 1
ATOM 3378 N N . VAL A 1 425 ? -7.869 0.659 12.227 1.00 96.56 425 VAL A N 1
ATOM 3379 C CA . VAL A 1 425 ? -7.937 1.782 13.182 1.00 96.56 425 VAL A CA 1
ATOM 3380 C C . VAL A 1 425 ? -7.705 1.317 14.620 1.00 96.56 425 VAL A C 1
ATOM 3382 O O . VAL A 1 425 ? -6.923 1.931 15.338 1.00 96.56 425 VAL A O 1
ATOM 3385 N N . MET A 1 426 ? -8.330 0.206 15.026 1.00 96.69 426 MET A N 1
ATOM 3386 C CA . MET A 1 426 ? -8.128 -0.359 16.364 1.00 96.69 426 MET A CA 1
ATOM 3387 C C . MET A 1 426 ? -6.695 -0.879 16.530 1.00 96.69 426 MET A C 1
ATOM 3389 O O . MET A 1 426 ? -6.055 -0.569 17.529 1.00 96.69 426 MET A O 1
ATOM 3393 N N . ASN A 1 427 ? -6.165 -1.590 15.523 1.00 94.00 427 ASN A N 1
ATOM 3394 C CA . ASN A 1 427 ? -4.780 -2.079 15.527 1.00 94.00 427 ASN A CA 1
ATOM 3395 C C . ASN A 1 427 ? -3.776 -0.936 15.706 1.00 94.00 427 ASN A C 1
ATOM 3397 O O . ASN A 1 427 ? -2.908 -1.033 16.566 1.00 94.00 427 ASN A O 1
ATOM 3401 N N . ALA A 1 428 ? -3.938 0.164 14.960 1.00 95.19 428 ALA A N 1
ATOM 3402 C CA . ALA A 1 428 ? -3.076 1.343 15.050 1.00 95.19 428 ALA A CA 1
ATOM 3403 C C . ALA A 1 428 ? -2.957 1.896 16.475 1.00 95.19 428 ALA A C 1
ATOM 3405 O O . ALA A 1 428 ? -1.907 2.413 16.848 1.00 95.19 428 ALA A O 1
ATOM 3406 N N . MET A 1 429 ? -4.038 1.808 17.255 1.00 95.81 429 MET A N 1
ATOM 3407 C CA . MET A 1 429 ? -4.085 2.333 18.613 1.00 95.81 429 MET A CA 1
ATOM 3408 C C . MET A 1 429 ? -3.664 1.310 19.665 1.00 95.81 429 MET A C 1
ATOM 3410 O O . MET A 1 429 ? -3.532 1.702 20.816 1.00 95.81 429 MET A O 1
ATOM 3414 N N . GLY A 1 430 ? -3.442 0.033 19.334 1.00 93.81 430 GLY A N 1
ATOM 3415 C CA . GLY A 1 430 ? -3.276 -1.045 20.320 1.00 93.81 430 GLY A CA 1
ATOM 3416 C C . GLY A 1 430 ? -2.307 -0.718 21.464 1.00 93.81 430 GLY A C 1
ATOM 3417 O O . GLY A 1 430 ? -2.641 -0.914 22.635 1.00 93.81 430 GLY A O 1
ATOM 3418 N N . LEU A 1 431 ? -1.170 -0.093 21.145 1.00 92.88 431 LEU A N 1
ATOM 3419 C CA . LEU A 1 431 ? -0.148 0.330 22.112 1.00 92.88 431 LEU A CA 1
ATOM 3420 C C . LEU A 1 431 ? -0.251 1.779 22.613 1.00 92.88 431 LEU A C 1
ATOM 3422 O O . LEU A 1 431 ? 0.495 2.152 23.521 1.00 92.88 431 LEU A O 1
ATOM 3426 N N . GLU A 1 432 ? -1.137 2.592 22.043 1.00 93.38 432 GLU A N 1
ATOM 3427 C CA . GLU A 1 432 ? -1.379 3.974 22.476 1.00 93.38 432 GLU A CA 1
ATOM 3428 C C . GLU A 1 432 ? -2.096 4.000 23.837 1.00 93.38 432 GLU A C 1
ATOM 3430 O O . GLU A 1 432 ? -2.719 3.020 24.243 1.00 93.38 432 GLU A O 1
ATOM 3435 N N . ASN A 1 433 ? -2.060 5.122 24.555 1.00 92.75 433 ASN A N 1
ATOM 3436 C CA . ASN A 1 433 ? -2.708 5.220 25.875 1.00 92.75 433 ASN A CA 1
ATOM 3437 C C . ASN A 1 433 ? -4.233 5.426 25.816 1.00 92.75 433 ASN A C 1
ATOM 3439 O O . ASN A 1 433 ? -4.896 5.345 26.848 1.00 92.75 433 ASN A O 1
ATOM 3443 N N . VAL A 1 434 ? -4.789 5.665 24.626 1.00 95.00 434 VAL A N 1
ATOM 3444 C CA . VAL A 1 434 ? -6.235 5.809 24.387 1.00 95.00 434 VAL A CA 1
ATOM 3445 C C . VAL A 1 434 ? -6.986 4.594 24.944 1.00 95.00 434 VAL A C 1
ATOM 3447 O O . VAL A 1 434 ? -6.534 3.461 24.766 1.00 95.00 434 VAL A O 1
ATOM 3450 N N . GLY A 1 435 ? -8.121 4.807 25.615 1.00 98.06 435 GLY A N 1
ATOM 3451 C CA . GLY A 1 435 ? -8.970 3.702 26.062 1.00 98.06 435 GLY A CA 1
ATOM 3452 C C . GLY A 1 435 ? -9.569 2.977 24.865 1.00 98.06 435 GLY A C 1
ATOM 3453 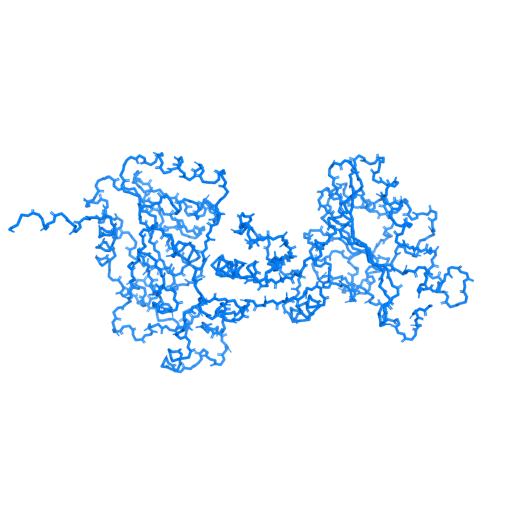O O . GLY A 1 435 ? -10.047 3.630 23.944 1.00 98.06 435 GLY A O 1
ATOM 3454 N N . LYS A 1 436 ? -9.560 1.643 24.838 1.00 98.50 436 LYS A N 1
ATOM 3455 C CA . LYS A 1 436 ? -10.204 0.877 23.760 1.00 98.50 436 LYS A CA 1
ATOM 3456 C C . LYS A 1 436 ? -11.292 -0.039 24.273 1.00 98.50 436 LYS A C 1
ATOM 3458 O O . LYS A 1 436 ? -11.069 -0.802 25.208 1.00 98.50 436 LYS A O 1
ATOM 3463 N N . VAL A 1 437 ? -12.420 -0.045 23.576 1.00 98.69 437 VAL A N 1
ATOM 3464 C CA . VAL A 1 437 ? -13.436 -1.095 23.672 1.00 98.69 437 VAL A CA 1
ATOM 3465 C C . VAL A 1 437 ? -13.421 -1.869 22.357 1.00 98.69 437 VAL A C 1
ATOM 3467 O O . VAL A 1 437 ? -13.863 -1.366 21.324 1.00 98.69 437 VAL A O 1
ATOM 3470 N N . LEU A 1 438 ? -12.842 -3.070 22.385 1.00 98.50 438 LEU A N 1
ATOM 3471 C CA . LEU A 1 438 ? -12.602 -3.894 21.199 1.00 98.50 438 LEU A CA 1
ATOM 3472 C C . LEU A 1 438 ? -13.637 -5.017 21.095 1.00 98.50 438 LEU A C 1
ATOM 3474 O O . LEU A 1 438 ? -13.706 -5.859 21.988 1.00 98.50 438 LEU A O 1
ATOM 3478 N N . PHE A 1 439 ? -14.385 -5.076 19.991 1.00 98.00 439 PHE A N 1
ATOM 3479 C CA . PHE A 1 439 ? -15.233 -6.229 19.669 1.00 98.00 439 PHE A CA 1
ATOM 3480 C C . PHE A 1 439 ? -14.405 -7.316 18.983 1.00 98.00 439 PHE A C 1
ATOM 3482 O O . PHE A 1 439 ? -13.918 -7.112 17.867 1.00 98.00 439 PHE A O 1
ATOM 3489 N N . LEU A 1 440 ? -14.268 -8.466 19.644 1.00 96.00 440 LEU A N 1
ATOM 3490 C CA . LEU A 1 440 ? -13.594 -9.641 19.098 1.00 96.00 440 LEU A CA 1
ATOM 3491 C C . LEU A 1 440 ? -14.592 -10.501 18.318 1.00 96.00 440 LEU A C 1
ATOM 3493 O O . LEU A 1 440 ? -15.688 -10.791 18.800 1.00 96.00 440 LEU A O 1
ATOM 3497 N N . SER A 1 441 ? -14.220 -10.879 17.095 1.00 93.38 441 SER A N 1
ATOM 3498 C CA . SER A 1 441 ? -15.114 -11.549 16.147 1.00 93.38 441 SER A CA 1
ATOM 3499 C C . SER A 1 441 ? -14.564 -12.903 15.697 1.00 93.38 441 SER A C 1
ATOM 3501 O O . SER A 1 441 ? -15.063 -13.954 16.089 1.00 93.38 441 SER A O 1
ATOM 3503 N N . HIS A 1 442 ? -13.535 -12.895 14.861 1.00 94.25 442 HIS A N 1
ATOM 3504 C CA . HIS A 1 442 ? -12.910 -14.089 14.302 1.00 94.25 442 HIS A CA 1
ATOM 3505 C C . HIS A 1 442 ? -11.609 -14.435 15.019 1.00 94.25 442 HIS A C 1
ATOM 3507 O O . HIS A 1 442 ? -11.210 -15.597 14.989 1.00 94.25 442 HIS A O 1
ATOM 3513 N N . SER A 1 443 ? -10.991 -13.458 15.679 1.00 95.50 443 SER A N 1
ATOM 3514 C CA . SER A 1 443 ? -9.756 -13.613 16.432 1.00 95.50 443 SER A CA 1
ATOM 3515 C C . SER A 1 443 ? -10.027 -13.596 17.937 1.00 95.50 443 SER A C 1
ATOM 3517 O O . SER A 1 443 ? -11.081 -13.177 18.415 1.00 95.50 443 SER A O 1
ATOM 3519 N N . SER A 1 444 ? -9.072 -14.122 18.696 1.00 96.50 444 SER A N 1
ATOM 3520 C CA . SER A 1 444 ? -9.097 -14.107 20.155 1.00 96.50 444 SER A CA 1
ATOM 3521 C C . SER A 1 444 ? -8.307 -12.918 20.726 1.00 96.50 444 SER A C 1
ATOM 3523 O O . SER A 1 444 ? -7.640 -12.176 20.002 1.00 96.50 444 SER A O 1
ATOM 3525 N N . VAL A 1 445 ? -8.316 -12.782 22.060 1.00 97.00 445 VAL A N 1
ATOM 3526 C CA . VAL A 1 445 ? -7.391 -11.866 22.758 1.00 97.00 445 VAL A CA 1
ATOM 3527 C C . VAL A 1 445 ? -5.945 -12.230 22.457 1.00 97.00 445 VAL A C 1
ATOM 3529 O O . VAL A 1 445 ? -5.146 -11.337 22.216 1.00 97.00 445 VAL A O 1
ATOM 3532 N N . GLU A 1 446 ? -5.619 -13.522 22.426 1.00 96.25 446 GLU A N 1
ATOM 3533 C CA . GLU A 1 446 ? -4.256 -13.981 22.158 1.00 96.25 446 GLU A CA 1
ATOM 3534 C C . GLU A 1 446 ? -3.778 -13.517 20.783 1.00 96.25 446 GLU A C 1
ATOM 3536 O O . GLU A 1 446 ? -2.687 -12.965 20.654 1.00 96.25 446 GLU A O 1
ATOM 3541 N N . ASN A 1 447 ? -4.637 -13.642 19.770 1.00 95.44 447 ASN A N 1
ATOM 3542 C CA . ASN A 1 447 ? -4.303 -13.247 18.410 1.00 95.44 447 ASN A CA 1
ATOM 3543 C C . ASN A 1 447 ? -3.962 -11.758 18.280 1.00 95.44 447 ASN A C 1
ATOM 3545 O O . ASN A 1 447 ? -2.956 -11.411 17.660 1.00 95.44 447 ASN A O 1
ATOM 3549 N N . ILE A 1 448 ? -4.809 -10.881 18.826 1.00 93.00 448 ILE A N 1
ATOM 3550 C CA . ILE A 1 448 ? -4.766 -9.451 18.494 1.00 93.00 448 ILE A CA 1
ATOM 3551 C C . ILE A 1 448 ? -4.321 -8.593 19.672 1.00 93.00 448 ILE A C 1
ATOM 3553 O O . ILE A 1 448 ? -3.442 -7.751 19.499 1.00 93.00 448 ILE A O 1
ATOM 3557 N N . SER A 1 449 ? -4.918 -8.773 20.849 1.00 94.62 449 SER A N 1
ATOM 3558 C CA . SER A 1 449 ? -4.920 -7.755 21.905 1.00 94.62 449 SER A CA 1
ATOM 3559 C C . SER A 1 449 ? -4.241 -8.156 23.214 1.00 94.62 449 SER A C 1
ATOM 3561 O O . SER A 1 449 ? -4.292 -7.381 24.169 1.00 94.62 449 SER A O 1
ATOM 3563 N N . SER A 1 450 ? -3.560 -9.304 23.279 1.00 92.94 450 SER A N 1
ATOM 3564 C CA . SER A 1 450 ? -2.865 -9.777 24.489 1.00 92.94 450 SER A CA 1
ATOM 3565 C C . SER A 1 450 ? -1.801 -8.800 25.000 1.00 92.94 450 SER A C 1
ATOM 3567 O O . SER A 1 450 ? -1.553 -8.732 26.200 1.00 92.94 450 SER A O 1
ATOM 3569 N N . HIS A 1 451 ? -1.227 -7.990 24.108 1.00 90.25 451 HIS A N 1
ATOM 3570 C CA . HIS A 1 451 ? -0.231 -6.963 24.421 1.00 90.25 451 HIS A CA 1
ATOM 3571 C C . HIS A 1 451 ? -0.773 -5.523 24.339 1.00 90.25 451 HIS A C 1
ATOM 3573 O O . HIS A 1 451 ? -0.005 -4.567 24.471 1.00 90.25 451 HIS A O 1
ATOM 3579 N N . TRP A 1 452 ? -2.069 -5.331 24.067 1.00 94.00 452 TRP A N 1
ATOM 3580 C CA . TRP A 1 452 ? -2.641 -3.989 23.950 1.00 94.00 452 TRP A CA 1
ATOM 3581 C C . TRP A 1 452 ? -2.770 -3.322 25.318 1.00 94.00 452 TRP A C 1
ATOM 3583 O O . TRP A 1 452 ? -3.086 -3.955 26.324 1.00 94.00 452 TRP A O 1
ATOM 3593 N N . LYS A 1 453 ? -2.566 -2.005 25.349 1.00 92.88 453 LYS A N 1
ATOM 3594 C CA . LYS A 1 453 ? -2.706 -1.191 26.562 1.00 92.88 453 LYS A CA 1
ATOM 3595 C C . LYS A 1 453 ? -4.116 -0.628 26.670 1.00 92.88 453 LYS A C 1
ATOM 3597 O O . LYS A 1 453 ? -4.749 -0.354 25.651 1.00 92.88 453 LYS A O 1
ATOM 3602 N N . ASN A 1 454 ? -4.586 -0.409 27.898 1.00 95.56 454 ASN A N 1
ATOM 3603 C CA . ASN A 1 454 ? -5.844 0.290 28.185 1.00 95.56 454 ASN A CA 1
ATOM 3604 C C . ASN A 1 454 ? -7.041 -0.230 27.353 1.00 95.56 454 ASN A C 1
ATOM 3606 O O . ASN A 1 454 ? -7.735 0.537 26.692 1.00 95.56 454 ASN A O 1
ATOM 3610 N N . THR A 1 455 ? -7.214 -1.555 27.288 1.00 97.56 455 THR A N 1
ATOM 3611 C CA . THR A 1 455 ? -8.177 -2.206 26.385 1.00 97.56 455 THR A CA 1
ATOM 3612 C C . THR A 1 455 ? -9.143 -3.098 27.154 1.00 97.56 455 THR A C 1
ATOM 3614 O O . THR A 1 455 ? -8.723 -3.993 27.884 1.00 97.56 455 THR A O 1
ATOM 3617 N N . ILE A 1 456 ? -10.441 -2.906 26.926 1.00 98.25 456 ILE A N 1
ATOM 3618 C CA . ILE A 1 456 ? -11.500 -3.838 27.309 1.00 98.25 456 ILE A CA 1
ATOM 3619 C C . ILE A 1 456 ? -11.878 -4.661 26.080 1.00 98.25 456 ILE A C 1
ATOM 3621 O O . ILE A 1 456 ? -12.359 -4.136 25.076 1.00 98.25 456 ILE A O 1
ATOM 3625 N N . ASN A 1 457 ? -11.665 -5.971 26.176 1.00 98.00 457 ASN A N 1
ATOM 3626 C CA . ASN A 1 457 ? -11.991 -6.928 25.126 1.00 98.00 457 ASN A CA 1
ATOM 3627 C C . ASN A 1 457 ? -13.412 -7.465 25.316 1.00 98.00 457 ASN A C 1
ATOM 3629 O O . ASN A 1 457 ? -13.694 -8.162 26.294 1.00 98.00 457 ASN A O 1
ATOM 3633 N N . LEU A 1 458 ? -14.292 -7.187 24.362 1.00 97.81 458 LEU A N 1
ATOM 3634 C CA . LEU A 1 458 ? -15.653 -7.698 24.334 1.00 97.81 458 LEU A CA 1
ATOM 3635 C C . LEU A 1 458 ? -15.718 -8.938 23.449 1.00 97.81 458 LEU A C 1
ATOM 3637 O O . LEU A 1 458 ? -15.620 -8.864 22.226 1.00 97.81 458 LEU A O 1
ATOM 3641 N N . LYS A 1 459 ? -15.869 -10.082 24.113 1.00 95.94 459 LYS A N 1
ATOM 3642 C CA . LYS A 1 459 ? -16.086 -11.391 23.496 1.00 95.94 459 LYS A CA 1
ATOM 3643 C C . LYS A 1 459 ? -17.578 -11.718 23.525 1.00 95.94 459 LYS A C 1
ATOM 3645 O O . LYS A 1 459 ? -18.241 -11.336 24.504 1.00 95.94 459 LYS A O 1
ATOM 3650 N N . PRO A 1 460 ? -18.094 -12.464 22.537 1.00 95.62 460 PRO A N 1
ATOM 3651 C CA . PRO A 1 460 ? -19.405 -13.066 22.677 1.00 95.62 460 PRO A CA 1
ATOM 3652 C C . PRO A 1 460 ? -19.459 -14.011 23.894 1.00 95.62 460 PRO A C 1
ATOM 3654 O O . PRO A 1 460 ? -18.416 -14.488 24.358 1.00 95.62 460 PRO A O 1
ATOM 3657 N N . PRO A 1 461 ? -20.667 -14.285 24.411 1.00 95.19 461 PRO A N 1
ATOM 3658 C CA . PRO A 1 461 ? -20.914 -15.324 25.405 1.00 95.19 461 PRO A CA 1
ATOM 3659 C C . PRO A 1 461 ? -20.415 -16.711 24.964 1.00 95.19 461 PRO A C 1
ATOM 3661 O O . PRO A 1 461 ? -20.246 -16.979 23.772 1.00 95.19 461 PRO A O 1
ATOM 3664 N N . THR A 1 462 ? -20.183 -17.603 25.928 1.00 92.94 462 THR A N 1
ATOM 3665 C CA . THR A 1 462 ? -19.639 -18.957 25.706 1.00 92.94 462 THR A CA 1
ATOM 3666 C C . THR A 1 462 ? -20.529 -19.848 24.841 1.00 92.94 462 THR A C 1
ATOM 3668 O O . THR A 1 462 ? -20.035 -20.776 24.203 1.00 92.94 462 THR A O 1
ATOM 3671 N N . GLU A 1 463 ? -21.822 -19.539 24.775 1.00 94.38 463 GLU A N 1
ATOM 3672 C CA . GLU A 1 463 ? -22.822 -20.209 23.944 1.00 94.38 463 GLU A CA 1
ATOM 3673 C C . GLU A 1 463 ? -22.560 -19.981 22.449 1.00 94.38 463 GLU A C 1
ATOM 3675 O O . GLU A 1 463 ? -22.964 -20.792 21.615 1.00 94.38 463 GLU A O 1
ATOM 3680 N N . VAL A 1 464 ? -21.838 -18.914 22.089 1.00 95.31 464 VAL A N 1
ATOM 3681 C CA . VAL A 1 464 ? -21.394 -18.663 20.716 1.00 95.31 464 VAL A CA 1
ATOM 3682 C C . VAL A 1 464 ? -20.181 -19.533 20.402 1.00 95.31 464 VAL A C 1
ATOM 3684 O O . VAL A 1 464 ? -19.026 -19.100 20.378 1.00 95.31 464 VAL A O 1
ATOM 3687 N N . THR A 1 465 ? -20.458 -20.799 20.112 1.00 92.69 465 THR A N 1
ATOM 3688 C CA . THR A 1 465 ? -19.441 -21.842 19.940 1.00 92.69 465 THR A CA 1
ATOM 3689 C C . THR A 1 465 ? -18.540 -21.654 18.724 1.00 92.69 465 THR A C 1
ATOM 3691 O O . THR A 1 465 ? -17.521 -22.340 18.628 1.00 92.69 465 THR A O 1
ATOM 3694 N N . CYS A 1 466 ? -18.857 -20.741 17.799 1.00 92.50 466 CYS A N 1
ATOM 3695 C CA . CYS A 1 466 ? -17.999 -20.452 16.652 1.00 92.50 466 CYS A CA 1
ATOM 3696 C C . CYS A 1 466 ? -16.803 -19.552 17.003 1.00 92.50 466 CYS A C 1
ATOM 3698 O O . CYS A 1 466 ? -15.788 -19.639 16.321 1.00 92.50 466 CYS A O 1
ATOM 3700 N N . HIS A 1 467 ? -16.867 -18.742 18.067 1.00 95.56 467 HIS A N 1
ATOM 3701 C CA . HIS A 1 467 ? -15.821 -17.773 18.413 1.00 95.56 467 HIS A CA 1
ATOM 3702 C C . HIS A 1 467 ? -14.706 -18.385 19.296 1.00 95.56 467 HIS A C 1
ATOM 3704 O O . HIS A 1 467 ? -15.010 -19.112 20.243 1.00 95.56 467 HIS A O 1
ATOM 3710 N N . PRO A 1 468 ? -13.421 -18.050 19.068 1.00 96.19 468 PRO A N 1
ATOM 3711 C CA . PRO A 1 468 ? -12.892 -17.439 17.848 1.00 96.19 468 PRO A CA 1
ATOM 3712 C C . PRO A 1 468 ? -12.949 -18.463 16.704 1.00 96.19 468 PRO A C 1
ATOM 3714 O O . PRO A 1 468 ? -12.745 -19.666 16.927 1.00 96.19 468 PRO A O 1
ATOM 3717 N N . CYS A 1 469 ? -13.268 -18.002 15.492 1.00 95.81 469 CYS A N 1
ATOM 3718 C CA . CYS A 1 469 ? -13.433 -18.889 14.336 1.00 95.81 469 CYS A CA 1
ATOM 3719 C C . CYS A 1 469 ? -12.159 -19.025 13.495 1.00 95.81 469 CYS A C 1
ATOM 3721 O O . CYS A 1 469 ? -12.000 -20.049 12.832 1.00 95.81 469 CYS A O 1
ATOM 3723 N N . HIS A 1 470 ? -11.255 -18.037 13.546 1.00 96.62 470 HIS A N 1
ATOM 3724 C CA . HIS A 1 470 ? -10.030 -17.941 12.742 1.00 96.62 470 HIS A CA 1
ATOM 3725 C C . HIS A 1 470 ? -10.306 -17.998 11.229 1.00 96.62 470 HIS A C 1
ATOM 3727 O O . HIS A 1 470 ? -9.595 -18.652 10.463 1.00 96.62 470 HIS A O 1
ATOM 3733 N N . ARG A 1 471 ? -11.384 -17.334 10.793 1.00 94.75 471 ARG A N 1
ATOM 3734 C CA . ARG A 1 471 ? -11.822 -17.284 9.391 1.00 94.75 471 ARG A CA 1
ATOM 3735 C C . ARG A 1 471 ? -12.000 -15.847 8.914 1.00 94.75 471 ARG A C 1
ATOM 3737 O O . ARG A 1 471 ? -12.558 -15.008 9.622 1.00 94.75 471 ARG A O 1
ATOM 3744 N N . LEU A 1 472 ? -11.587 -15.588 7.677 1.00 92.69 472 LEU A N 1
ATOM 3745 C CA . LEU A 1 472 ? -11.981 -14.396 6.933 1.00 92.69 472 LEU A CA 1
ATOM 3746 C C . LEU A 1 472 ? -13.265 -14.691 6.154 1.00 92.69 472 LEU A C 1
ATOM 3748 O O . LEU A 1 472 ? -13.345 -15.673 5.413 1.00 92.69 472 LEU A O 1
ATOM 3752 N N . HIS A 1 473 ? -14.278 -13.845 6.335 1.00 92.69 473 HIS A N 1
ATOM 3753 C CA . HIS A 1 473 ? -15.602 -14.001 5.736 1.00 92.69 473 HIS A CA 1
ATOM 3754 C C . HIS A 1 473 ? -15.860 -12.910 4.688 1.00 92.69 473 HIS A C 1
ATOM 3756 O O . HIS A 1 473 ? -15.780 -11.720 4.999 1.00 92.69 473 HIS A O 1
ATOM 3762 N N . TYR A 1 474 ? -16.216 -13.334 3.472 1.00 90.88 474 TYR A N 1
ATOM 3763 C CA . TYR A 1 474 ? -16.630 -12.467 2.356 1.00 90.88 474 TYR A CA 1
ATOM 3764 C C . TYR A 1 474 ? -18.113 -12.650 1.986 1.00 90.88 474 TYR A C 1
ATOM 3766 O O . TYR A 1 474 ? -18.611 -11.993 1.080 1.00 90.88 474 TYR A O 1
ATOM 3774 N N . GLY A 1 475 ? -18.811 -13.521 2.718 1.00 91.81 475 GLY A N 1
ATOM 3775 C CA . GLY A 1 475 ? -20.213 -13.879 2.540 1.00 91.81 475 GLY A CA 1
ATOM 3776 C C . GLY A 1 475 ? -20.719 -14.718 3.721 1.00 91.81 475 GLY A C 1
ATOM 3777 O O . GLY A 1 475 ? -19.978 -15.010 4.672 1.00 91.81 475 GLY A O 1
ATOM 3778 N N . TRP A 1 476 ? -22.002 -15.074 3.688 1.00 94.19 476 TRP A N 1
ATOM 3779 C CA . TRP A 1 476 ? -22.690 -15.753 4.794 1.00 94.19 476 TRP A CA 1
ATOM 3780 C C . TRP A 1 476 ? -22.542 -17.277 4.777 1.00 94.19 476 TRP A C 1
ATOM 3782 O O . TRP A 1 476 ? -22.970 -17.938 5.714 1.00 94.19 476 TRP A O 1
ATOM 3792 N N . GLU A 1 477 ? -21.885 -17.848 3.767 1.00 91.81 477 GLU A N 1
ATOM 3793 C CA . GLU A 1 477 ? -21.793 -19.300 3.547 1.00 91.81 477 GLU A CA 1
ATOM 3794 C C . GLU A 1 477 ? -21.117 -20.021 4.722 1.00 91.81 477 GLU A C 1
ATOM 3796 O O . GLU A 1 477 ? -21.374 -21.192 4.987 1.00 91.81 477 GLU A O 1
ATOM 3801 N N . ARG A 1 478 ? -20.230 -19.313 5.432 1.00 90.31 478 ARG A N 1
ATOM 3802 C CA . ARG A 1 478 ? -19.427 -19.846 6.546 1.00 90.31 478 ARG A CA 1
ATOM 3803 C C . ARG A 1 478 ? -19.596 -19.069 7.850 1.00 90.31 478 ARG A C 1
ATOM 3805 O O . ARG A 1 478 ? -18.932 -19.402 8.832 1.00 90.31 478 ARG A O 1
ATOM 3812 N N . CYS A 1 479 ? -20.403 -18.007 7.855 1.00 94.56 479 CYS A N 1
ATOM 3813 C CA . CYS A 1 479 ? -20.627 -17.155 9.020 1.00 94.56 479 CYS A CA 1
ATOM 3814 C C . CYS A 1 479 ? -22.063 -17.331 9.510 1.00 94.56 479 CYS A C 1
ATOM 3816 O O . CYS A 1 479 ? -23.003 -17.180 8.736 1.00 94.56 479 CYS A O 1
ATOM 3818 N N . HIS A 1 480 ? -22.246 -17.625 10.797 1.00 94.56 480 HIS A N 1
ATOM 3819 C CA . HIS A 1 480 ? -23.588 -17.755 11.357 1.00 94.56 480 HIS A CA 1
ATOM 3820 C C . HIS A 1 480 ? -24.234 -16.375 11.441 1.00 94.56 480 HIS A C 1
ATOM 3822 O O . HIS A 1 480 ? -23.716 -15.487 12.123 1.00 94.56 480 HIS A O 1
ATOM 3828 N N . ARG A 1 481 ? -25.353 -16.205 10.739 1.00 96.00 481 ARG A N 1
ATOM 3829 C CA . ARG A 1 481 ? -26.138 -14.976 10.746 1.00 96.00 481 ARG A CA 1
ATOM 3830 C C . ARG A 1 481 ? -27.172 -15.035 11.858 1.00 96.00 481 ARG A C 1
ATOM 3832 O O . ARG A 1 481 ? -27.932 -15.994 11.939 1.00 96.00 481 ARG A O 1
ATOM 3839 N N . ASP A 1 482 ? -27.202 -14.007 12.690 1.00 96.06 482 ASP A N 1
ATOM 3840 C CA . ASP A 1 482 ? -28.264 -13.828 13.666 1.00 96.06 482 ASP A CA 1
ATOM 3841 C C . ASP A 1 482 ? -29.567 -13.444 12.936 1.00 96.06 482 ASP A C 1
ATOM 3843 O O . ASP A 1 482 ? -29.569 -12.467 12.180 1.00 96.06 482 ASP A O 1
ATOM 3847 N N . PRO A 1 483 ? -30.667 -14.199 13.101 1.00 94.88 483 PRO A N 1
ATOM 3848 C CA . PRO A 1 483 ? -31.888 -13.981 12.327 1.00 94.88 483 PRO A CA 1
ATOM 3849 C C . PRO A 1 483 ? -32.605 -12.676 12.689 1.00 94.88 483 PRO A C 1
ATOM 3851 O O . PRO A 1 483 ? -33.319 -12.132 11.851 1.00 94.88 483 PRO A O 1
ATOM 3854 N N . GLN A 1 484 ? -32.416 -12.159 13.907 1.00 95.38 484 GLN A N 1
ATOM 3855 C CA . GLN A 1 484 ? -33.101 -10.957 14.379 1.00 95.38 484 GLN A CA 1
ATOM 3856 C C . GLN A 1 484 ? -32.426 -9.678 13.871 1.00 95.38 484 GLN A C 1
ATOM 3858 O O . GLN A 1 484 ? -33.087 -8.762 13.391 1.00 95.38 484 GLN A O 1
ATOM 3863 N N . THR A 1 485 ? -31.104 -9.609 13.988 1.00 95.06 485 THR A N 1
ATOM 3864 C CA . THR A 1 485 ? -30.308 -8.423 13.641 1.00 95.06 485 THR A CA 1
ATOM 3865 C C . THR A 1 485 ? -29.744 -8.480 12.227 1.00 95.06 485 THR A C 1
ATOM 3867 O O . THR A 1 485 ? -29.350 -7.459 11.667 1.00 95.06 485 THR A O 1
ATOM 3870 N N . GLY A 1 486 ? -29.642 -9.678 11.649 1.00 94.81 486 GLY A N 1
ATOM 3871 C CA . GLY A 1 486 ? -28.968 -9.915 10.381 1.00 94.81 486 GLY A CA 1
ATOM 3872 C C . GLY A 1 486 ? -27.444 -9.774 10.439 1.00 94.81 486 GLY A C 1
ATOM 3873 O O . GLY A 1 486 ? -26.818 -9.900 9.385 1.00 94.81 486 GLY A O 1
ATOM 3874 N N . ALA A 1 487 ? -26.852 -9.520 11.612 1.00 95.38 487 ALA A N 1
ATOM 3875 C CA . ALA A 1 487 ? -25.408 -9.427 11.819 1.00 95.38 487 ALA A CA 1
ATOM 3876 C C . ALA A 1 487 ? -24.781 -10.809 12.076 1.00 95.38 487 ALA A C 1
ATOM 3878 O O . ALA A 1 487 ? -25.476 -11.818 12.199 1.00 95.38 487 ALA A O 1
ATOM 3879 N N . ALA A 1 488 ? -23.450 -10.879 12.154 1.00 96.94 488 ALA A N 1
ATOM 3880 C CA . ALA A 1 488 ? -22.780 -12.108 12.572 1.00 96.94 488 ALA A CA 1
ATOM 3881 C C . ALA A 1 488 ? -23.158 -12.448 14.019 1.00 96.94 488 ALA A C 1
ATOM 3883 O O . ALA A 1 488 ? -23.125 -11.576 14.886 1.00 96.94 488 ALA A O 1
ATOM 3884 N N . TRP A 1 489 ? -23.459 -13.717 14.292 1.00 96.62 489 TRP A N 1
ATOM 3885 C CA . TRP A 1 489 ? -23.912 -14.184 15.604 1.00 96.62 489 TRP A CA 1
ATOM 3886 C C . TRP A 1 489 ? -22.939 -13.813 16.733 1.00 96.62 489 TRP A C 1
ATOM 3888 O O . TRP A 1 489 ? -23.364 -13.356 17.790 1.00 96.62 489 TRP A O 1
ATOM 3898 N N . CYS A 1 490 ? -21.626 -13.897 16.487 1.00 96.06 490 CYS A N 1
ATOM 3899 C CA . CYS A 1 490 ? -20.610 -13.475 17.455 1.00 96.06 490 CYS A CA 1
ATOM 3900 C C . CYS A 1 490 ? -20.620 -11.974 17.761 1.00 96.06 490 CYS A C 1
ATOM 3902 O O . CYS A 1 490 ? -20.321 -11.588 18.886 1.00 96.06 490 CYS A O 1
ATOM 3904 N N . ALA A 1 491 ? -20.997 -11.127 16.805 1.00 96.06 491 ALA A N 1
ATOM 3905 C CA . ALA A 1 491 ? -21.170 -9.703 17.053 1.00 96.06 491 ALA A CA 1
ATOM 3906 C C . ALA A 1 491 ? -22.509 -9.435 17.762 1.00 96.06 491 ALA A C 1
ATOM 3908 O O . ALA A 1 491 ? -22.539 -8.759 18.788 1.00 96.06 491 ALA A O 1
ATOM 3909 N N . ALA A 1 492 ? -23.605 -10.006 17.256 1.00 96.75 492 ALA A N 1
ATOM 3910 C CA . ALA A 1 492 ? -24.954 -9.816 17.790 1.00 96.75 492 ALA A CA 1
ATOM 3911 C C . ALA A 1 492 ? -25.118 -10.323 19.234 1.00 96.75 492 ALA A C 1
ATOM 3913 O O . ALA A 1 492 ? -25.917 -9.788 19.989 1.00 96.75 492 ALA A O 1
ATOM 3914 N N . ALA A 1 493 ? -24.341 -11.316 19.664 1.00 96.81 493 ALA A N 1
ATOM 3915 C CA . ALA A 1 493 ? -24.424 -11.820 21.033 1.00 96.81 493 ALA A CA 1
ATOM 3916 C C . ALA A 1 493 ? -23.742 -10.911 22.080 1.00 96.81 493 ALA A C 1
ATOM 3918 O O . ALA A 1 493 ? -23.873 -11.140 23.283 1.00 96.81 493 ALA A O 1
ATOM 3919 N N . ILE A 1 494 ? -22.992 -9.883 21.662 1.00 97.31 494 ILE A N 1
ATOM 3920 C CA . ILE A 1 494 ? -22.398 -8.909 22.585 1.00 97.31 494 ILE A CA 1
ATOM 3921 C C . ILE A 1 494 ? -23.482 -7.902 22.987 1.00 97.31 494 ILE A C 1
ATOM 3923 O O . ILE A 1 494 ? -23.891 -7.072 22.178 1.00 97.31 494 ILE A O 1
ATOM 3927 N N . ALA A 1 495 ? -23.925 -7.974 24.244 1.00 96.94 495 ALA A N 1
ATOM 3928 C CA . ALA A 1 495 ? -25.003 -7.139 24.771 1.00 96.94 495 ALA A CA 1
ATOM 3929 C C . ALA A 1 495 ? -24.625 -5.641 24.841 1.00 96.94 495 ALA A C 1
ATOM 3931 O O . ALA A 1 495 ? -23.530 -5.324 25.322 1.00 96.94 495 ALA A O 1
ATOM 3932 N N . PRO A 1 496 ? -25.527 -4.712 24.459 1.00 97.56 496 PRO A N 1
ATOM 3933 C CA . PRO A 1 496 ? -25.249 -3.273 24.462 1.00 97.56 496 PRO A CA 1
ATOM 3934 C C . PRO A 1 496 ? -24.838 -2.699 25.815 1.00 97.56 496 PRO A C 1
ATOM 3936 O O . PRO A 1 496 ? -23.887 -1.922 25.879 1.00 97.56 496 PRO A O 1
ATOM 3939 N N . ASP A 1 497 ? -25.467 -3.142 26.904 1.00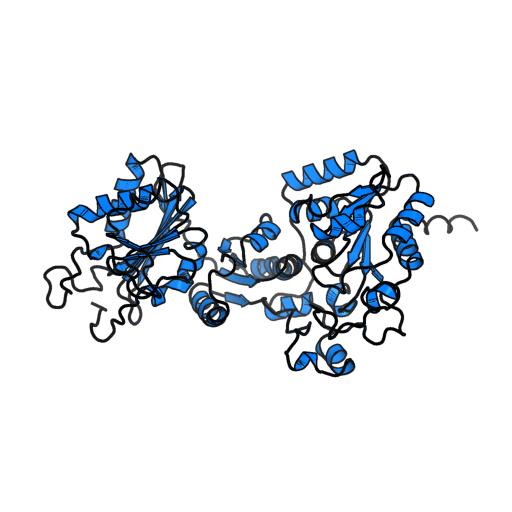 97.06 497 ASP A N 1
ATOM 3940 C CA . ASP A 1 497 ? -25.164 -2.653 28.254 1.00 97.06 497 ASP A CA 1
ATOM 3941 C C . ASP A 1 497 ? -23.718 -2.937 28.668 1.00 97.06 497 ASP A C 1
ATOM 3943 O O . ASP A 1 497 ? -23.081 -2.118 29.331 1.00 97.06 497 ASP A O 1
ATOM 3947 N N . ARG A 1 498 ? -23.149 -4.064 28.211 1.00 97.44 498 ARG A N 1
ATOM 3948 C CA . ARG A 1 498 ? -21.731 -4.382 28.441 1.00 97.44 498 ARG A CA 1
ATOM 3949 C C . ARG A 1 498 ? -20.814 -3.405 27.714 1.00 97.44 498 ARG A C 1
ATOM 3951 O O . ARG A 1 498 ? -19.753 -3.071 28.235 1.00 97.44 498 ARG A O 1
ATOM 3958 N N . VAL A 1 499 ? -21.213 -2.949 26.527 1.00 98.12 499 VAL A N 1
ATOM 3959 C CA . VAL A 1 499 ? -20.463 -1.953 25.755 1.00 98.12 499 VAL A CA 1
ATOM 3960 C C . VAL A 1 499 ? -20.533 -0.593 26.437 1.00 98.12 499 VAL A C 1
ATOM 3962 O O . VAL A 1 499 ? -19.494 0.025 26.663 1.00 98.12 499 VAL A O 1
ATOM 3965 N N . THR A 1 500 ? -21.734 -0.157 26.824 1.00 97.88 500 THR A N 1
ATOM 3966 C CA . THR A 1 500 ? -21.947 1.097 27.555 1.00 97.88 500 THR A CA 1
ATOM 3967 C C . THR A 1 500 ? -21.121 1.119 28.841 1.00 97.88 500 THR A C 1
ATOM 3969 O O . THR A 1 500 ? -20.345 2.049 29.054 1.00 97.88 500 THR A O 1
ATOM 3972 N N . ALA A 1 501 ? -21.199 0.062 29.657 1.00 97.38 501 ALA A N 1
ATOM 3973 C CA . ALA A 1 501 ? -20.433 -0.048 30.896 1.00 97.38 501 ALA A CA 1
ATOM 3974 C C . ALA A 1 501 ? -18.914 0.003 30.658 1.00 97.38 501 ALA A C 1
ATOM 3976 O O . ALA A 1 501 ? -18.205 0.685 31.395 1.00 97.38 501 ALA A O 1
ATOM 3977 N N . ALA A 1 502 ? -18.410 -0.663 29.612 1.00 98.06 502 ALA A N 1
ATOM 3978 C CA . ALA A 1 502 ? -16.992 -0.629 29.257 1.00 98.06 502 ALA A CA 1
ATOM 3979 C C . ALA A 1 502 ? -16.516 0.785 28.880 1.00 98.06 502 ALA A C 1
ATOM 3981 O O . ALA A 1 502 ? -15.450 1.217 29.321 1.00 98.06 502 ALA A O 1
ATOM 3982 N N . ILE A 1 503 ? -17.314 1.521 28.100 1.00 98.12 503 ILE A N 1
ATOM 3983 C CA . ILE A 1 503 ? -17.002 2.904 27.716 1.00 98.12 503 ILE A CA 1
ATOM 3984 C C . ILE A 1 503 ? -16.975 3.804 28.956 1.00 98.12 503 ILE A C 1
ATOM 3986 O O . ILE A 1 503 ? -15.994 4.511 29.174 1.00 98.12 503 ILE A O 1
ATOM 3990 N N . LEU A 1 504 ? -18.012 3.751 29.796 1.00 96.62 504 LEU A N 1
ATOM 3991 C CA . LEU A 1 504 ? -18.104 4.580 31.003 1.00 96.62 504 LEU A CA 1
ATOM 3992 C C . LEU A 1 504 ? -16.997 4.255 32.019 1.00 96.62 504 LEU A C 1
ATOM 3994 O O . LEU A 1 504 ? -16.444 5.167 32.636 1.00 96.62 504 LEU A O 1
ATOM 3998 N N . PHE A 1 505 ? -16.612 2.979 32.142 1.00 96.12 505 PHE A N 1
ATOM 3999 C CA . PHE A 1 505 ? -15.477 2.552 32.961 1.00 96.12 505 PHE A CA 1
ATOM 4000 C C . PHE A 1 505 ? -14.163 3.188 32.512 1.00 96.12 505 PHE A C 1
ATOM 4002 O O . PHE A 1 505 ? -13.468 3.786 33.332 1.00 96.12 505 PHE A O 1
ATOM 4009 N N . LEU A 1 506 ? -13.839 3.116 31.217 1.00 96.19 506 LEU A N 1
ATOM 4010 C CA . LEU A 1 506 ? -12.616 3.725 30.680 1.00 96.19 506 LEU A CA 1
ATOM 4011 C C . LEU A 1 506 ? -12.612 5.248 30.808 1.00 96.19 506 LEU A C 1
ATOM 4013 O O . LEU A 1 506 ? -11.555 5.865 30.892 1.00 96.19 506 LEU A O 1
ATOM 4017 N N . LEU A 1 507 ? -13.795 5.848 30.854 1.00 94.75 507 LEU A N 1
ATOM 4018 C CA . LEU A 1 507 ? -13.969 7.268 31.084 1.00 94.75 507 LEU A CA 1
ATOM 4019 C C . LEU A 1 507 ? -14.041 7.660 32.577 1.00 94.75 507 LEU A C 1
ATOM 4021 O O . LEU A 1 507 ? -14.371 8.809 32.873 1.00 94.75 507 LEU A O 1
ATOM 4025 N N . GLY A 1 508 ? -13.765 6.737 33.507 1.00 86.31 508 GLY A N 1
ATOM 4026 C CA . GLY A 1 508 ? -13.566 7.024 34.932 1.00 86.31 508 GLY A CA 1
ATOM 4027 C C . GLY A 1 508 ? -14.803 6.980 35.839 1.00 86.31 508 GLY A C 1
ATOM 4028 O O . GLY A 1 508 ? -14.671 7.251 37.029 1.00 86.31 508 GLY A O 1
ATOM 4029 N N . GLU A 1 509 ? -15.987 6.595 35.352 1.00 68.00 509 GLU A N 1
ATOM 4030 C CA . GLU A 1 509 ? -17.236 6.689 36.142 1.00 68.00 509 GLU A CA 1
ATOM 4031 C C . GLU A 1 509 ? -17.379 5.668 37.285 1.00 68.00 509 GLU A C 1
ATOM 4033 O O . GLU A 1 509 ? -18.261 5.804 38.130 1.00 68.00 509 GLU A O 1
ATOM 4038 N N . PHE A 1 510 ? -16.497 4.670 37.378 1.00 58.41 510 PHE A N 1
ATOM 4039 C CA . PHE A 1 510 ? -16.558 3.652 38.436 1.00 58.41 510 PHE A CA 1
ATOM 4040 C C . PHE A 1 510 ? -15.549 3.863 39.583 1.00 58.41 510 PHE A C 1
ATOM 4042 O O . PHE A 1 510 ? -15.552 3.086 40.540 1.00 58.41 510 PHE A O 1
ATOM 4049 N N . HIS A 1 511 ? -14.714 4.913 39.547 1.00 45.31 511 HIS A N 1
ATOM 4050 C CA . HIS A 1 511 ? -13.664 5.142 40.555 1.00 45.31 511 HIS A CA 1
ATOM 4051 C C . HIS A 1 511 ? -14.035 6.085 41.721 1.00 45.31 511 HIS A C 1
ATOM 4053 O O . HIS A 1 511 ? -13.276 6.160 42.687 1.00 45.31 511 HIS A O 1
ATOM 4059 N N . GLU A 1 512 ? -15.209 6.725 41.727 1.00 39.59 512 GLU A N 1
ATOM 4060 C CA . GLU A 1 512 ? -15.593 7.693 42.780 1.00 39.59 512 GLU A CA 1
ATOM 4061 C C . GLU A 1 512 ? -16.402 7.131 43.970 1.00 39.59 512 GLU A C 1
ATOM 4063 O O . GLU A 1 512 ? -16.810 7.890 44.842 1.00 39.59 512 GLU A O 1
ATOM 4068 N N . LYS A 1 513 ? -16.571 5.807 44.110 1.00 37.41 513 LYS A N 1
ATOM 4069 C CA . LYS A 1 513 ? -17.269 5.203 45.277 1.00 37.41 513 LYS A CA 1
ATOM 4070 C C . LYS A 1 513 ? -16.378 4.485 46.305 1.00 37.41 513 LYS A C 1
ATOM 4072 O O . LYS A 1 513 ? -16.882 3.719 47.117 1.00 37.41 513 LYS A O 1
ATOM 4077 N N . ARG A 1 514 ? -15.060 4.726 46.313 1.00 36.88 514 ARG A N 1
ATOM 4078 C CA . ARG A 1 514 ? -14.126 4.161 47.322 1.00 36.88 514 ARG A CA 1
ATOM 4079 C C . ARG A 1 514 ? -13.420 5.196 48.211 1.00 36.88 514 ARG A C 1
ATOM 4081 O O . ARG A 1 514 ? -12.395 4.891 48.813 1.00 36.88 514 ARG A O 1
ATOM 4088 N N . ARG A 1 515 ? -13.968 6.407 48.341 1.00 38.16 515 ARG A N 1
ATOM 4089 C CA . ARG A 1 515 ? -13.593 7.344 49.413 1.00 38.16 515 ARG A CA 1
ATOM 4090 C C . ARG A 1 515 ? -14.812 7.626 50.277 1.00 38.16 515 ARG A C 1
ATOM 4092 O O . ARG A 1 515 ? -15.694 8.371 49.874 1.00 38.16 515 ARG A O 1
ATOM 4099 N N . GLY A 1 516 ? -14.826 7.003 51.447 1.00 42.84 516 GLY A N 1
ATOM 4100 C CA . GLY A 1 516 ? -15.871 7.142 52.450 1.00 42.84 516 GLY A CA 1
ATOM 4101 C C . GLY A 1 516 ? -16.684 5.869 52.568 1.00 42.84 516 GLY A C 1
ATOM 4102 O O . GLY A 1 516 ? -17.760 5.810 51.989 1.00 42.84 516 GLY A O 1
ATOM 4103 N N . HIS A 1 517 ? -16.140 4.874 53.269 1.00 35.00 517 HIS A N 1
ATOM 4104 C CA . HIS A 1 517 ? -16.762 4.158 54.388 1.00 35.00 517 HIS A CA 1
ATOM 4105 C C . HIS A 1 517 ? -15.628 3.818 55.355 1.00 35.00 517 HIS A C 1
ATOM 4107 O O . HIS A 1 517 ? -14.575 3.355 54.852 1.00 35.00 517 HIS A O 1
#

Foldseek 3Di:
DQADPVLDPVQQLVVCLLVCQLQQDDAEEEEQFPAADSFQRYAAEDCDDHPHHHPYRDHLLDPVVAAFQQGQEYEYAAQLQLDAPVCSLSSVLNVNRRHHQQHKYKYKHAAQVQAPDPPGPPHDPSGHDHDHQVNVLVSQLVNQQVVQKDKEWADWDQDRPDNDRITITMIHIHNHHDYYYDPDDPPWAAEEEEFEDDLLRLLLLLQCLVQVVVVGHAYEYEYEPNSCVQCVQPPSHDYYDYHHPSRQPPVCVVVSQVVCVVVGPHYQYCYCLQEVQQFDEPPDPVLPDDQVVSCVRNQAASSVSSNVSVVGDDDGPRAGDADPVLLVVLVVVLPVLPDDAEEEEEQAAPAQQFHAQCPVVLVVVCVVVGVRYAYEYEYAPVCQVVCVVCPPPPRYHYCYNNDDPSSLLSNQLVHQEYEGEPHSSCQNCQAHQRAYEYEYGQHDCNHGRVPGHNYDYQWADVVPVCPNVSYGHPDCPSFDADPPRRGGPGNHRRDSVVVNVSVVVSVPVVPPPPPDD

Nearest PDB structures (foldseek):
  1psw-assembly1_A  TM=6.850E-01  e=2.560E-12  Escherichia coli
  3tov-assembly1_A  TM=6.962E-01  e=3.691E-12  Veillonella parvula DSM 2008
  3tov-assembly2_B  TM=6.918E-01  e=3.155E-12  Veillonella parvula DSM 2008
  3dli-assembly1_C  TM=7.066E-01  e=9.797E-06  Archaeoglobus fulgidus
  2p8j-assembly1_B  TM=5.754E-01  e=3.619E-05  Clostridium acetobutylicum